Protein AF-A0A537USR4-F1 (afdb_monomer_lite)

Foldseek 3Di:
DDDDDDYDDDDDDDDDDDDDDDDDDDDDDDDDDDDDDDDDDDDDDDDDDDDDDDDDDDDDDDDDDDDDDDYDDDDDDDDDDDDDDDDDDDDDPPPPPPPVVVVCVVVVVVDDDDDDDDDPPPPPPPVQPPADDPPCRPDPPCRVPSNPDVVVLLDDPCCVQPVLLVDLQVLLLVLLVLLLLLQLLLQQPALQPVFFFFDQLQAVVQWDDCDPVHNGITGQHGGSDDPPPPPPRCSDDQAFSKKKWKAFLQLFTQFMAAQRCVNVVHPQRHRLSVVLVVQLVVQLPDDPGHQDDDDPPDGSSQGNQGMEMEMAEDDAPSSQVSCQRRLNAAYEYLEYQPVRSSVLSSQQNGPPDDPPGRGGYHYHYSVSSPLPLHVQLHVLLVVLLVQLVVCVVVVPQSSFRTAHNVRPDTHSDSHSSSVSSGPSVSVSSVVSNVCLVVPDDPFQQDDSPVDDNHHGSVRSSVSSVVLSVQCSVPNDHPDTRDD

Sequence (483 aa):
MADKPSGAERSDRKARTVASQTPLPSSEAETRGRKAPIPRAHRTSERAPSSQAGEPDRGAATESPRRAAQEPRETSRFALRRISRTRRHAMSDRDRINRRDFIVTTAGVAGTAGAFAEATLTAAQAQAPASPPPGFVDQEPFAKYWGKQLREVVDVDLVAAAPELANDAVKERHQIYCHLLMKLMVRFWNGNKRGPLGSYPRRVKQMEAVQPLQPTQRYRGDMIADPDRLRVNWDRYVGHNIACVAVDGNGEIIDFDFNHNDFFRSSAEHAESRMVRRLFSLTDIFDSWKTGDRIGDKSRAFSLQNVTLYTSLESCAQCSGVMSLGGVKQVVYLQNDFTAYMIGNIMFNLANPVSGLPGAPIPIPASVVGIQQFKALNDANLAFVKDIQDAKNRNDATRAFFVSPDKTFVDYDSAITSFLCIDAARDIFEEGGKQLDSMTLKFPTAKHPNERDVLSNQECLEEARSFFKYADLEGYRGSPHKL

pLDDT: mean 75.16, std 25.3, range [27.3, 98.88]

Radius of gyration: 32.43 Å; chains: 1; bounding box: 97×93×103 Å

Structure (mmCIF, N/CA/C/O backbone):
data_AF-A0A537USR4-F1
#
_entry.id   AF-A0A537USR4-F1
#
loop_
_atom_site.group_PDB
_atom_site.id
_atom_site.type_symbol
_atom_site.label_atom_id
_atom_site.label_alt_id
_atom_site.label_comp_id
_atom_site.label_asym_id
_atom_site.label_entity_id
_atom_site.label_seq_id
_atom_site.pdbx_PDB_ins_code
_atom_site.Cartn_x
_atom_site.Cartn_y
_atom_site.Cartn_z
_atom_site.occupancy
_atom_site.B_iso_or_equiv
_atom_site.auth_seq_id
_atom_site.auth_comp_id
_atom_site.auth_asym_id
_atom_site.auth_atom_id
_atom_site.pdbx_PDB_model_num
ATOM 1 N N . MET A 1 1 ? -33.458 28.099 -50.037 1.00 34.56 1 MET A N 1
ATOM 2 C CA . MET A 1 1 ? -33.932 29.269 -50.805 1.00 34.56 1 MET A CA 1
ATOM 3 C C . MET A 1 1 ? -34.334 30.305 -49.769 1.00 34.56 1 MET A C 1
ATOM 5 O O . MET A 1 1 ? -35.280 30.037 -49.050 1.00 34.56 1 MET A O 1
ATOM 9 N N . ALA A 1 2 ? -33.393 31.173 -49.386 1.00 36.84 2 ALA A N 1
ATOM 10 C CA . ALA A 1 2 ? -33.311 32.608 -49.749 1.00 36.84 2 ALA A CA 1
ATOM 11 C C . ALA A 1 2 ? -33.845 33.417 -48.538 1.00 36.84 2 ALA A C 1
ATOM 13 O O . ALA A 1 2 ? -34.866 33.029 -47.992 1.00 36.84 2 ALA A O 1
ATOM 14 N N . ASP A 1 3 ? -33.213 34.429 -47.943 1.00 39.09 3 ASP A N 1
ATOM 15 C CA . ASP A 1 3 ? -32.123 35.320 -48.341 1.00 39.09 3 ASP A CA 1
ATOM 16 C C . ASP A 1 3 ? -31.374 35.876 -47.105 1.00 39.09 3 ASP A C 1
ATOM 18 O O . ASP A 1 3 ? -31.908 35.956 -46.000 1.00 39.09 3 ASP A O 1
ATOM 22 N N . LYS A 1 4 ? -30.117 36.274 -47.329 1.00 48.75 4 LYS A N 1
ATOM 23 C CA . LYS A 1 4 ? -29.263 37.163 -46.503 1.00 48.75 4 LYS A CA 1
ATOM 24 C C . LYS A 1 4 ? -29.569 38.635 -46.881 1.00 48.75 4 LYS A C 1
ATOM 26 O O . LYS A 1 4 ? -30.052 38.809 -47.999 1.00 48.75 4 LYS A O 1
ATOM 31 N N . PRO A 1 5 ? -29.246 39.698 -46.087 1.00 59.94 5 PRO A N 1
ATOM 32 C CA . PRO A 1 5 ? -27.857 40.222 -46.045 1.00 59.94 5 PRO A CA 1
ATOM 33 C C . PRO A 1 5 ? -27.398 41.115 -44.857 1.00 59.94 5 PRO A C 1
ATOM 35 O O . PRO A 1 5 ? -28.195 41.608 -44.071 1.00 59.94 5 PRO A O 1
ATOM 38 N N . SER A 1 6 ? -26.069 41.374 -44.874 1.00 42.44 6 SER A N 1
ATOM 39 C CA . SER A 1 6 ? -25.298 42.572 -44.427 1.00 42.44 6 SER A CA 1
ATOM 40 C C . SER A 1 6 ? -25.369 43.012 -42.954 1.00 42.44 6 SER A C 1
ATOM 42 O O . SER A 1 6 ? -26.431 42.986 -42.363 1.00 42.44 6 SER A O 1
ATOM 44 N N . GLY A 1 7 ? -24.338 43.500 -42.259 1.00 33.56 7 GLY A N 1
ATOM 45 C CA . GLY A 1 7 ? -22.993 44.051 -42.513 1.00 33.56 7 GLY A CA 1
ATOM 46 C C . GLY A 1 7 ? -22.610 44.755 -41.182 1.00 33.56 7 GLY A C 1
ATOM 47 O O . GLY A 1 7 ? -23.507 45.198 -40.477 1.00 33.56 7 GLY A O 1
ATOM 48 N N . ALA A 1 8 ? -21.390 44.711 -40.645 1.00 35.31 8 ALA A N 1
ATOM 49 C CA . ALA A 1 8 ? -20.207 45.520 -40.967 1.00 35.31 8 ALA A CA 1
ATOM 50 C C . ALA A 1 8 ? -19.683 46.174 -39.652 1.00 35.31 8 ALA A C 1
ATOM 52 O O . ALA A 1 8 ? -20.474 46.425 -38.750 1.00 35.31 8 ALA A O 1
ATOM 53 N N . GLU A 1 9 ? -18.373 46.478 -39.613 1.00 37.22 9 GLU A N 1
ATOM 54 C CA . GLU A 1 9 ? -17.650 47.378 -38.672 1.00 37.22 9 GLU A CA 1
ATOM 55 C C . GLU A 1 9 ? -17.409 46.860 -37.228 1.00 37.22 9 GLU A C 1
ATOM 57 O O . GLU A 1 9 ? -18.288 46.281 -36.613 1.00 37.22 9 GLU A O 1
ATOM 62 N N . ARG A 1 10 ? -16.233 46.952 -36.577 1.00 39.06 10 ARG A N 1
ATOM 63 C CA . ARG A 1 10 ? -15.140 47.953 -36.495 1.00 39.06 10 ARG A CA 1
ATOM 64 C C . ARG A 1 10 ? -13.829 47.233 -36.100 1.00 39.06 10 ARG A C 1
ATOM 66 O O . ARG A 1 10 ? -13.846 46.384 -35.220 1.00 39.06 10 ARG A O 1
ATOM 73 N N . SER A 1 11 ? -12.731 47.393 -36.839 1.00 39.31 11 SER A N 1
ATOM 74 C CA . SER A 1 11 ? -11.653 48.398 -36.708 1.00 39.31 11 SER A CA 1
ATOM 75 C C . SER A 1 11 ? -10.619 48.157 -35.593 1.00 39.31 11 SER A C 1
ATOM 77 O O . SER A 1 11 ? -10.871 48.387 -34.411 1.00 39.31 11 SER A O 1
ATOM 79 N N . ASP A 1 12 ? -9.412 47.826 -36.048 1.00 42.47 12 ASP A N 1
ATOM 80 C CA . ASP A 1 12 ? -8.116 47.954 -35.386 1.00 42.47 12 ASP A CA 1
ATOM 81 C C . ASP A 1 12 ? -7.863 49.324 -34.728 1.00 42.47 12 ASP A C 1
ATOM 83 O O . ASP A 1 12 ? -8.179 50.361 -35.315 1.00 42.47 12 ASP A O 1
ATOM 87 N N . ARG A 1 13 ? -7.100 49.346 -33.620 1.00 40.44 13 ARG A N 1
ATOM 88 C CA . ARG A 1 13 ? -5.965 50.286 -33.475 1.00 40.44 13 ARG A CA 1
ATOM 89 C C . ARG A 1 13 ? -4.969 49.916 -32.363 1.00 40.44 13 ARG A C 1
ATOM 91 O O . ARG A 1 13 ? -5.216 50.066 -31.176 1.00 40.44 13 ARG A O 1
ATOM 98 N N . LYS A 1 14 ? -3.805 49.475 -32.844 1.00 36.56 14 LYS A N 1
ATOM 99 C CA . LYS A 1 14 ? -2.411 49.724 -32.426 1.00 36.56 14 LYS A CA 1
ATOM 100 C C . LYS A 1 14 ? -2.114 50.579 -31.170 1.00 36.56 14 LYS A C 1
ATOM 102 O O . LYS A 1 14 ? -2.423 51.762 -31.131 1.00 36.56 14 LYS A O 1
ATOM 107 N N . ALA A 1 15 ? -1.265 49.971 -30.329 1.00 37.59 15 ALA A N 1
ATOM 108 C CA . ALA A 1 15 ? 0.072 50.402 -29.872 1.00 37.59 15 ALA A CA 1
ATOM 109 C C . ALA A 1 15 ? 0.258 51.702 -29.059 1.00 37.59 15 ALA A C 1
ATOM 111 O O . ALA A 1 15 ? 0.121 52.793 -29.600 1.00 37.59 15 ALA A O 1
ATOM 112 N N . ARG A 1 16 ? 0.861 51.581 -27.862 1.00 37.12 16 ARG A N 1
ATOM 113 C CA . ARG A 1 16 ? 2.283 51.934 -27.627 1.00 37.12 16 ARG A CA 1
ATOM 114 C C . ARG A 1 16 ? 2.757 51.647 -26.192 1.00 37.12 16 ARG A C 1
ATOM 116 O O . ARG A 1 16 ? 2.084 51.941 -25.216 1.00 37.12 16 ARG A O 1
ATOM 123 N N . THR A 1 17 ? 3.969 51.109 -26.153 1.00 37.94 17 THR A N 1
ATOM 124 C CA . THR A 1 17 ? 4.995 51.042 -25.102 1.00 37.94 17 THR A CA 1
ATOM 125 C C . THR A 1 17 ? 5.192 52.360 -24.344 1.00 37.94 17 THR A C 1
ATOM 127 O O . THR A 1 17 ? 5.176 53.384 -25.013 1.00 37.94 17 THR A O 1
ATOM 130 N N . VAL A 1 18 ? 5.498 52.321 -23.034 1.00 34.81 18 VAL A N 1
ATOM 131 C CA . VAL A 1 18 ? 6.662 52.963 -22.359 1.00 34.81 18 VAL A CA 1
ATOM 132 C C . VAL A 1 18 ? 6.800 52.377 -20.937 1.00 34.81 18 VAL A C 1
ATOM 134 O O . VAL A 1 18 ? 5.815 52.133 -20.251 1.00 34.81 18 VAL A O 1
ATOM 137 N N . ALA A 1 19 ? 8.047 52.123 -20.540 1.00 36.84 19 ALA A N 1
ATOM 138 C CA . ALA A 1 19 ? 8.503 51.637 -19.242 1.00 36.84 19 ALA A CA 1
ATOM 139 C C . ALA A 1 19 ? 8.553 52.726 -18.158 1.00 36.84 19 ALA A C 1
ATOM 141 O O . ALA A 1 19 ? 8.878 53.860 -18.491 1.00 36.84 19 ALA A O 1
ATOM 142 N N . SER A 1 20 ? 8.427 52.354 -16.878 1.00 32.53 20 SER A N 1
ATOM 143 C CA . SER A 1 20 ? 9.334 52.830 -15.815 1.00 32.53 20 SER A CA 1
ATOM 144 C C . SER A 1 20 ? 9.022 52.249 -14.423 1.00 32.53 20 SER A C 1
ATOM 146 O O . SER A 1 20 ? 7.889 52.228 -13.965 1.00 32.53 20 SER A O 1
ATOM 148 N N . GLN A 1 21 ? 10.113 51.851 -13.763 1.00 34.84 21 GLN A N 1
ATOM 149 C CA . GLN A 1 21 ? 10.475 52.151 -12.370 1.00 34.84 21 GLN A CA 1
ATOM 150 C C . GLN A 1 21 ? 9.733 51.475 -11.204 1.00 34.84 21 GLN A C 1
ATOM 152 O O . GLN A 1 21 ? 8.662 51.859 -10.751 1.00 34.84 21 GLN A O 1
ATOM 157 N N . THR A 1 22 ? 10.476 50.526 -10.638 1.00 41.50 22 THR A N 1
ATOM 158 C CA . THR A 1 22 ? 10.519 50.083 -9.244 1.00 41.50 22 THR A CA 1
ATOM 159 C C . THR A 1 22 ? 10.589 51.244 -8.241 1.00 41.50 22 THR A C 1
ATOM 161 O O . THR A 1 22 ? 11.383 52.165 -8.445 1.00 41.50 22 THR A O 1
ATOM 164 N N . PRO A 1 23 ? 9.924 51.114 -7.081 1.00 44.84 23 PRO A N 1
ATOM 165 C CA . PRO A 1 23 ? 10.400 51.718 -5.843 1.00 44.84 23 PRO A CA 1
ATOM 166 C C . PRO A 1 23 ? 10.798 50.659 -4.801 1.00 44.84 23 PRO A C 1
ATOM 168 O O . PRO A 1 23 ? 10.094 49.680 -4.559 1.00 44.84 23 PRO A O 1
ATOM 171 N N . LEU A 1 24 ? 11.951 50.904 -4.178 1.00 39.19 24 LEU A N 1
ATOM 172 C CA . LEU A 1 24 ? 12.408 50.310 -2.920 1.00 39.19 24 LEU A CA 1
ATOM 173 C C . LEU A 1 24 ? 11.467 50.705 -1.764 1.00 39.19 24 LEU A C 1
ATOM 175 O O . LEU A 1 24 ? 10.999 51.844 -1.752 1.00 39.19 24 LEU A O 1
ATOM 179 N N . PRO A 1 25 ? 11.249 49.845 -0.755 1.00 51.44 25 PRO A N 1
ATOM 180 C CA . PRO A 1 25 ? 10.623 50.263 0.490 1.00 51.44 25 PRO A CA 1
ATOM 181 C C . PRO A 1 25 ? 11.638 50.880 1.463 1.00 51.44 25 PRO A C 1
ATOM 183 O O . PRO A 1 25 ? 12.746 50.381 1.669 1.00 51.44 25 PRO A O 1
ATOM 186 N N . SER A 1 26 ? 11.197 51.985 2.053 1.00 40.00 26 SER A N 1
ATOM 187 C CA . SER A 1 26 ? 11.823 52.790 3.094 1.00 40.00 26 SER A CA 1
ATOM 188 C C . SER A 1 26 ? 11.873 52.089 4.453 1.00 40.00 26 SER A C 1
ATOM 190 O O . SER A 1 26 ? 10.951 51.383 4.854 1.00 40.00 26 SER A O 1
ATOM 192 N N . SER A 1 27 ? 12.957 52.361 5.171 1.00 36.72 27 SER A N 1
ATOM 193 C CA . SER A 1 27 ? 13.217 52.040 6.571 1.00 36.72 27 SER A CA 1
ATOM 194 C C . SER A 1 27 ? 12.572 53.049 7.527 1.00 36.72 27 SER A C 1
ATOM 196 O O . SER A 1 27 ? 12.827 54.236 7.371 1.00 36.72 27 SER A O 1
ATOM 198 N N . GLU A 1 28 ? 11.861 52.570 8.549 1.00 38.47 28 GLU A N 1
ATOM 199 C CA . GLU A 1 28 ? 11.646 53.200 9.871 1.00 38.47 28 GLU A CA 1
ATOM 200 C C . GLU A 1 28 ? 11.056 52.097 10.781 1.00 38.47 28 GLU A C 1
ATOM 202 O O . GLU A 1 28 ? 10.061 51.470 10.441 1.00 38.47 28 GLU A O 1
ATOM 207 N N . ALA A 1 29 ? 11.826 51.537 11.717 1.00 35.31 29 ALA A N 1
ATOM 208 C CA . ALA A 1 29 ? 12.016 51.993 13.097 1.00 35.31 29 ALA A CA 1
ATOM 209 C C . ALA A 1 29 ? 10.766 51.809 13.983 1.00 35.31 29 ALA A C 1
ATOM 211 O O . ALA A 1 29 ? 9.994 52.737 14.180 1.00 35.31 29 ALA A O 1
ATOM 212 N N . GLU A 1 30 ? 10.645 50.637 14.619 1.00 36.97 30 GLU A N 1
ATOM 213 C CA . GLU A 1 30 ? 9.910 50.519 15.881 1.00 36.97 30 GLU A CA 1
ATOM 214 C C . GLU A 1 30 ? 10.696 49.687 16.904 1.00 36.97 30 GLU A C 1
ATOM 216 O O . GLU A 1 30 ? 11.050 48.522 16.721 1.00 36.97 30 GLU A O 1
ATOM 221 N N . THR A 1 31 ? 11.018 50.368 17.993 1.00 38.19 31 THR A N 1
ATOM 222 C CA . THR A 1 31 ? 11.635 49.906 19.227 1.00 38.19 31 THR A CA 1
ATOM 223 C C . THR A 1 31 ? 10.601 49.189 20.091 1.00 38.19 31 THR A C 1
ATOM 225 O O . THR A 1 31 ? 9.564 49.770 20.390 1.00 38.19 31 THR A O 1
ATOM 228 N N . ARG A 1 32 ? 10.908 47.981 20.597 1.00 36.44 32 ARG A N 1
ATOM 229 C CA . ARG A 1 32 ? 10.391 47.473 21.890 1.00 36.44 32 ARG A CA 1
ATOM 230 C C . ARG A 1 32 ? 11.067 46.164 22.330 1.00 36.44 32 ARG A C 1
ATOM 232 O O . ARG A 1 32 ? 10.990 45.146 21.661 1.00 36.44 32 ARG A O 1
ATOM 239 N N . GLY A 1 33 ? 11.667 46.206 23.524 1.00 34.12 33 GLY A N 1
ATOM 240 C CA . GLY A 1 33 ? 11.629 45.103 24.494 1.00 34.12 33 GLY A CA 1
ATOM 241 C C . GLY A 1 33 ? 12.600 43.930 24.324 1.00 34.12 33 GLY A C 1
ATOM 242 O O . GLY A 1 33 ? 12.170 42.806 24.090 1.00 34.12 33 GLY A O 1
ATOM 243 N N . ARG A 1 34 ? 13.896 44.136 24.592 1.00 32.97 34 ARG A N 1
ATOM 244 C CA . ARG A 1 34 ? 14.803 43.028 24.949 1.00 32.97 34 ARG A CA 1
ATOM 245 C C . ARG A 1 34 ? 14.450 42.510 26.353 1.00 32.97 34 ARG A C 1
ATOM 247 O O . ARG A 1 34 ? 14.775 43.162 27.341 1.00 32.97 34 ARG A O 1
ATOM 254 N N . LYS A 1 35 ? 13.813 41.338 26.447 1.00 40.03 35 LYS A N 1
ATOM 255 C CA . LYS A 1 35 ? 13.834 40.498 27.658 1.00 40.03 35 LYS A CA 1
ATOM 256 C C . LYS A 1 35 ? 15.060 39.585 27.600 1.00 40.03 35 LYS A C 1
ATOM 258 O O . LYS A 1 35 ? 15.327 38.961 26.578 1.00 40.03 35 LYS A O 1
ATOM 263 N N . ALA A 1 36 ? 15.813 39.572 28.695 1.00 40.88 36 ALA A N 1
ATOM 264 C CA . ALA A 1 36 ? 17.032 38.797 28.876 1.00 40.88 36 ALA A CA 1
ATOM 265 C C . ALA A 1 36 ? 16.776 37.273 28.818 1.00 40.88 36 ALA A C 1
ATOM 267 O O . ALA A 1 36 ? 15.700 36.821 29.217 1.00 40.88 36 ALA A O 1
ATOM 268 N N . PRO A 1 37 ? 17.757 36.476 28.357 1.00 44.59 37 PRO A N 1
ATOM 269 C CA . PRO A 1 37 ? 17.665 35.023 28.358 1.00 44.59 37 PRO A CA 1
ATOM 270 C C . PRO A 1 37 ? 17.809 34.453 29.777 1.00 44.59 37 PRO A C 1
ATOM 272 O O . PRO A 1 37 ? 18.725 34.795 30.523 1.00 44.59 37 PRO A O 1
ATOM 275 N N . ILE A 1 38 ? 16.887 33.555 30.121 1.00 41.62 38 ILE A N 1
ATOM 276 C CA . ILE A 1 38 ? 16.899 32.732 31.333 1.00 41.62 38 ILE A CA 1
ATOM 277 C C . ILE A 1 38 ? 18.069 31.730 31.229 1.00 41.62 38 ILE A C 1
ATOM 279 O O . ILE A 1 38 ? 18.176 31.053 30.201 1.00 41.62 38 ILE A O 1
ATOM 283 N N . PRO A 1 39 ? 18.939 31.587 32.246 1.00 40.69 39 PRO A N 1
ATOM 284 C CA . PRO A 1 39 ? 20.031 30.620 32.203 1.00 40.69 39 PRO A CA 1
ATOM 285 C C . PRO A 1 39 ? 19.497 29.188 32.327 1.00 40.69 39 PRO A C 1
ATOM 287 O O . PRO A 1 39 ? 18.779 28.856 33.271 1.00 40.69 39 PRO A O 1
ATOM 290 N N . ARG A 1 40 ? 19.892 28.316 31.391 1.00 36.16 40 ARG A N 1
ATOM 291 C CA . ARG A 1 40 ? 19.752 26.859 31.521 1.00 36.16 40 ARG A CA 1
ATOM 292 C C . ARG A 1 40 ? 20.655 26.377 32.657 1.00 36.16 40 ARG A C 1
ATOM 294 O O . ARG A 1 40 ? 21.877 26.420 32.541 1.00 36.16 40 ARG A O 1
ATOM 301 N N . ALA A 1 41 ? 20.045 25.899 33.736 1.00 35.06 41 ALA A N 1
ATOM 302 C CA . ALA A 1 41 ? 20.740 25.185 34.794 1.00 35.06 41 ALA A CA 1
ATOM 303 C C . ALA A 1 41 ? 21.228 23.824 34.268 1.00 35.06 41 ALA A C 1
ATOM 305 O O . ALA A 1 41 ? 20.433 22.961 33.892 1.00 35.06 41 ALA A O 1
ATOM 306 N N . HIS A 1 42 ? 22.549 23.645 34.249 1.00 34.19 42 HIS A N 1
ATOM 307 C CA . HIS A 1 42 ? 23.192 22.342 34.146 1.00 34.19 42 HIS A CA 1
ATOM 308 C C . HIS A 1 42 ? 22.826 21.516 35.382 1.00 34.19 42 HIS A C 1
ATOM 310 O O . HIS A 1 42 ? 23.214 21.852 36.498 1.00 34.19 42 HIS A O 1
ATOM 316 N N . ARG A 1 43 ? 22.079 20.428 35.185 1.00 34.72 43 ARG A N 1
ATOM 317 C CA . ARG A 1 43 ? 21.829 19.431 36.226 1.00 34.72 43 ARG A CA 1
ATOM 318 C C . ARG A 1 43 ? 22.932 18.377 36.141 1.00 34.72 43 ARG A C 1
ATOM 320 O O . ARG A 1 43 ? 22.852 17.442 35.353 1.00 34.72 43 ARG A O 1
ATOM 327 N N . THR A 1 44 ? 23.989 18.575 36.917 1.00 33.16 44 THR A N 1
ATOM 328 C CA . THR A 1 44 ? 24.994 17.555 37.224 1.00 33.16 44 THR A CA 1
ATOM 329 C C . THR A 1 44 ? 24.375 16.554 38.196 1.00 33.16 44 THR A C 1
ATOM 331 O O . THR A 1 44 ? 24.034 16.915 39.320 1.00 33.16 44 THR A O 1
ATOM 334 N N . SER A 1 45 ? 24.179 15.306 37.769 1.00 34.91 45 SER A N 1
ATOM 335 C CA . SER A 1 45 ? 23.837 14.217 38.685 1.00 34.91 45 SER A CA 1
ATOM 336 C C . SER A 1 45 ? 25.110 13.755 39.390 1.00 34.91 45 SER A C 1
ATOM 338 O O . SER A 1 45 ? 25.932 13.045 38.805 1.00 34.91 45 SER A O 1
ATOM 340 N N . GLU A 1 46 ? 25.279 14.183 40.637 1.00 32.47 46 GLU A N 1
ATOM 341 C CA . GLU A 1 46 ? 26.252 13.610 41.559 1.00 32.47 46 GLU A CA 1
ATOM 342 C C . GLU A 1 46 ? 25.878 12.154 41.853 1.00 32.47 46 GLU A C 1
ATOM 344 O O . GLU A 1 46 ? 24.761 11.830 42.258 1.00 32.47 46 GLU A O 1
ATOM 349 N N . ARG A 1 47 ? 26.836 11.265 41.601 1.00 35.16 47 ARG A N 1
ATOM 350 C CA . ARG A 1 47 ? 26.769 9.842 41.910 1.00 35.16 47 ARG A CA 1
ATOM 351 C C . ARG A 1 47 ? 27.399 9.664 43.290 1.00 35.16 47 ARG A C 1
ATOM 353 O O . ARG A 1 47 ? 28.612 9.799 43.424 1.00 35.16 47 ARG A O 1
ATOM 360 N N . ALA A 1 48 ? 26.584 9.401 44.308 1.00 33.62 48 ALA A N 1
ATOM 361 C CA . ALA A 1 48 ? 27.077 9.028 45.630 1.00 33.62 48 ALA A CA 1
ATOM 362 C C . ALA A 1 48 ? 27.580 7.564 45.627 1.00 33.62 48 ALA A C 1
ATOM 364 O O . ALA A 1 48 ? 26.979 6.720 44.953 1.00 33.62 48 ALA A O 1
ATOM 365 N N . PRO A 1 49 ? 28.668 7.248 46.353 1.00 36.78 49 PRO A N 1
ATOM 366 C CA . PRO A 1 49 ? 29.253 5.913 46.408 1.00 36.78 49 PRO A CA 1
ATOM 367 C C . PRO A 1 49 ? 28.545 5.050 47.462 1.00 36.78 49 PRO A C 1
ATOM 369 O O . PRO A 1 49 ? 28.413 5.466 48.612 1.00 36.78 49 PRO A O 1
ATOM 372 N N . SER A 1 50 ? 28.122 3.834 47.100 1.00 35.78 50 SER A N 1
ATOM 373 C CA . SER A 1 50 ? 27.710 2.829 48.087 1.00 35.78 50 SER A CA 1
ATOM 374 C C . SER A 1 50 ? 28.878 1.905 48.420 1.00 35.78 50 SER A C 1
ATOM 376 O O . SER A 1 50 ? 29.510 1.318 47.543 1.00 35.78 50 SER A O 1
ATOM 378 N N . SER A 1 51 ? 29.127 1.815 49.716 1.00 36.38 51 SER A N 1
ATOM 379 C CA . SER A 1 51 ? 30.151 1.064 50.424 1.00 36.38 51 SER A CA 1
ATOM 380 C C . SER A 1 51 ? 30.106 -0.454 50.227 1.00 36.38 51 SER A C 1
ATOM 382 O O . SER A 1 51 ? 29.048 -1.059 50.071 1.00 36.38 51 SER A O 1
ATOM 384 N N . GLN A 1 52 ? 31.303 -1.032 50.326 1.00 35.25 52 GLN A N 1
ATOM 385 C CA . GLN A 1 52 ? 31.642 -2.445 50.497 1.00 35.25 52 GLN A CA 1
ATOM 386 C C . GLN A 1 52 ? 30.884 -3.134 51.645 1.00 35.25 52 GLN A C 1
ATOM 388 O O . GLN A 1 52 ? 30.691 -2.522 52.693 1.00 35.25 52 GLN A O 1
ATOM 393 N N . ALA A 1 53 ? 30.619 -4.437 51.491 1.00 33.19 53 ALA A N 1
ATOM 394 C CA . ALA A 1 53 ? 30.911 -5.460 52.504 1.00 33.19 53 ALA A CA 1
ATOM 395 C C . ALA A 1 53 ? 30.740 -6.883 51.928 1.00 33.19 53 ALA A C 1
ATOM 397 O O . ALA A 1 53 ? 29.665 -7.224 51.443 1.00 33.19 53 ALA A O 1
ATOM 398 N N . GLY A 1 54 ? 31.778 -7.719 52.074 1.00 31.20 54 GLY A N 1
ATOM 399 C CA . GLY A 1 54 ? 31.613 -9.155 52.335 1.00 31.20 54 GLY A CA 1
ATOM 400 C C . GLY A 1 54 ? 31.990 -10.152 51.234 1.00 31.20 54 GLY A C 1
ATOM 401 O O . GLY A 1 54 ? 31.108 -10.791 50.673 1.00 31.20 54 GLY A O 1
ATOM 402 N N . GLU A 1 55 ? 33.288 -10.385 51.026 1.00 37.16 55 GLU A N 1
ATOM 403 C CA . GLU A 1 55 ? 33.792 -11.726 50.668 1.00 37.16 55 GLU A CA 1
ATOM 404 C C . GLU A 1 55 ? 34.047 -12.548 51.945 1.00 37.16 55 GLU A C 1
ATOM 406 O O . GLU A 1 55 ? 34.327 -11.975 53.005 1.00 37.16 55 GLU A O 1
ATOM 411 N N . PRO A 1 56 ? 34.049 -13.888 51.832 1.00 53.34 56 PRO A N 1
ATOM 412 C CA . PRO A 1 56 ? 35.156 -14.638 52.410 1.00 53.34 56 PRO A CA 1
ATOM 413 C C . PRO A 1 56 ? 35.791 -15.609 51.402 1.00 53.34 56 PRO A C 1
ATOM 415 O O . PRO A 1 56 ? 35.184 -16.576 50.948 1.00 53.34 56 PRO A O 1
ATOM 418 N N . ASP A 1 57 ? 37.039 -15.295 51.077 1.00 35.97 57 ASP A N 1
ATOM 419 C CA . ASP A 1 57 ? 38.245 -16.127 51.137 1.00 35.97 57 ASP A CA 1
ATOM 420 C C . ASP A 1 57 ? 38.105 -17.667 51.171 1.00 35.97 57 ASP A C 1
ATOM 422 O O . ASP A 1 57 ? 37.532 -18.238 52.105 1.00 35.97 57 ASP A O 1
ATOM 426 N N . ARG A 1 58 ? 38.762 -18.336 50.205 1.00 36.88 58 ARG A N 1
ATOM 427 C CA . ARG A 1 58 ? 39.581 -19.551 50.410 1.00 36.88 58 ARG A CA 1
ATOM 428 C C . ARG A 1 58 ? 40.290 -19.996 49.120 1.00 36.88 58 ARG A C 1
ATOM 430 O O . ARG A 1 58 ? 39.647 -20.477 48.193 1.00 36.88 58 ARG A O 1
ATOM 437 N N . GLY A 1 59 ? 41.626 -20.019 49.168 1.00 31.70 59 GLY A N 1
ATOM 438 C CA . GLY A 1 59 ? 42.403 -21.170 48.679 1.00 31.70 59 GLY A CA 1
ATOM 439 C C . GLY A 1 59 ? 43.474 -20.913 47.612 1.00 31.70 59 GLY A C 1
ATOM 440 O O . GLY A 1 59 ? 43.174 -20.874 46.427 1.00 31.70 59 GLY A O 1
ATOM 441 N N . ALA A 1 60 ? 44.729 -20.846 48.073 1.00 34.91 60 ALA A N 1
ATOM 442 C CA . ALA A 1 60 ? 46.009 -20.931 47.345 1.00 34.91 60 ALA A CA 1
ATOM 443 C C . ALA A 1 60 ? 46.113 -22.174 46.417 1.00 34.91 60 ALA A C 1
ATOM 445 O O . ALA A 1 60 ? 45.312 -23.092 46.544 1.00 34.91 60 ALA A O 1
ATOM 446 N N . ALA A 1 61 ? 47.057 -22.369 45.491 1.00 34.50 61 ALA A N 1
ATOM 447 C CA . ALA A 1 61 ? 48.421 -21.896 45.214 1.00 34.50 61 ALA A CA 1
ATOM 448 C C . ALA A 1 61 ? 48.684 -22.169 43.693 1.00 34.50 61 ALA A C 1
ATOM 450 O O . ALA A 1 61 ? 47.812 -22.732 43.040 1.00 34.50 61 ALA A O 1
ATOM 451 N N . THR A 1 62 ? 49.765 -21.839 42.980 1.00 35.38 62 THR A N 1
ATOM 452 C CA . THR A 1 62 ? 51.205 -21.721 43.261 1.00 35.38 62 THR A CA 1
ATOM 453 C C . THR A 1 62 ? 51.869 -21.021 42.056 1.00 35.38 62 THR A C 1
ATOM 455 O O . THR A 1 62 ? 51.414 -21.139 40.919 1.00 35.38 62 THR A O 1
ATOM 458 N N . GLU A 1 63 ? 52.981 -20.340 42.327 1.00 32.56 63 GLU A N 1
ATOM 459 C CA . GLU A 1 63 ? 53.951 -19.714 41.411 1.00 32.56 63 GLU A CA 1
ATOM 460 C C . GLU A 1 63 ? 54.587 -20.750 40.442 1.00 32.56 63 GLU A C 1
ATOM 462 O O . GLU A 1 63 ? 54.603 -21.939 40.740 1.00 32.56 63 GLU A O 1
ATOM 467 N N . SER A 1 64 ? 55.152 -20.438 39.267 1.00 35.66 64 SER A N 1
ATOM 468 C CA . SER A 1 64 ? 56.346 -19.606 39.010 1.00 35.66 64 SER A CA 1
ATOM 469 C C . SER A 1 64 ? 56.718 -19.663 37.489 1.00 35.66 64 SER A C 1
ATOM 471 O O . SER A 1 64 ? 56.098 -20.423 36.745 1.00 35.66 64 SER A O 1
ATOM 473 N N . PRO A 1 65 ? 57.712 -18.893 36.981 1.00 53.88 65 PRO A N 1
ATOM 474 C CA . PRO A 1 65 ? 57.643 -18.206 35.682 1.00 53.88 65 PRO A CA 1
ATOM 475 C C . PRO A 1 65 ? 58.731 -18.616 34.665 1.00 53.88 65 PRO A C 1
ATOM 477 O O . PRO A 1 65 ? 59.703 -19.277 35.028 1.00 53.88 65 PRO A O 1
ATOM 480 N N . ARG A 1 66 ? 58.675 -18.091 33.421 1.00 33.59 66 ARG A N 1
ATOM 481 C CA . ARG A 1 66 ? 59.895 -17.701 32.669 1.00 33.59 66 ARG A CA 1
ATOM 482 C C . ARG A 1 66 ? 59.668 -16.778 31.453 1.00 33.59 66 ARG A C 1
ATOM 484 O O . ARG A 1 66 ? 59.015 -17.125 30.481 1.00 33.59 66 ARG A O 1
ATOM 491 N N . ARG A 1 67 ? 60.294 -15.604 31.586 1.00 31.41 67 ARG A N 1
ATOM 492 C CA . ARG A 1 67 ? 60.865 -14.623 30.636 1.00 31.41 67 ARG A CA 1
ATOM 493 C C . ARG A 1 67 ? 60.868 -14.902 29.116 1.00 31.41 67 ARG A C 1
ATOM 495 O O . ARG A 1 67 ? 61.489 -15.850 28.656 1.00 31.41 67 ARG A O 1
ATOM 502 N N . ALA A 1 68 ? 60.318 -13.917 28.396 1.00 35.03 68 ALA A N 1
ATOM 503 C CA . ALA A 1 68 ? 60.955 -12.983 27.444 1.00 35.03 68 ALA A CA 1
ATOM 504 C C . ALA A 1 68 ? 61.967 -13.476 26.387 1.00 35.03 68 ALA A C 1
ATOM 506 O O . ALA A 1 68 ? 63.056 -13.923 26.733 1.00 35.03 68 ALA A O 1
ATOM 507 N N . ALA A 1 69 ? 61.686 -13.142 25.119 1.00 31.98 69 ALA A N 1
ATOM 508 C CA . ALA A 1 69 ? 62.657 -12.557 24.183 1.00 31.98 69 ALA A CA 1
ATOM 509 C C . ALA A 1 69 ? 61.935 -11.824 23.029 1.00 31.98 69 ALA A C 1
ATOM 511 O O . ALA A 1 69 ? 60.970 -12.333 22.464 1.00 31.98 69 ALA A O 1
ATOM 512 N N . GLN A 1 70 ? 62.407 -10.613 22.733 1.00 32.66 70 GLN A N 1
ATOM 513 C CA . GLN A 1 70 ? 61.970 -9.709 21.668 1.00 32.66 70 GLN A CA 1
ATOM 514 C C . GLN A 1 70 ? 62.638 -10.034 20.318 1.00 32.66 70 GLN A C 1
ATOM 516 O O . GLN A 1 70 ? 63.841 -10.269 20.296 1.00 32.66 70 GLN A O 1
ATOM 521 N N . GLU A 1 71 ? 61.840 -9.885 19.245 1.00 31.50 71 GLU A N 1
ATOM 522 C CA . GLU A 1 71 ? 62.151 -9.264 17.931 1.00 31.50 71 GLU A CA 1
ATOM 523 C C . GLU A 1 71 ? 63.247 -9.851 17.001 1.00 31.50 71 GLU A C 1
ATOM 525 O O . GLU A 1 71 ? 64.080 -10.635 17.443 1.00 31.50 71 GLU A O 1
ATOM 530 N N . PRO A 1 72 ? 63.362 -9.418 15.716 1.00 48.03 72 PRO A N 1
ATOM 531 C CA . PRO A 1 72 ? 62.403 -8.761 14.800 1.00 48.03 72 PRO A CA 1
ATOM 532 C C . PRO A 1 72 ? 62.401 -9.383 13.370 1.00 48.03 72 PRO A C 1
ATOM 534 O O . PRO A 1 72 ? 63.244 -10.213 13.048 1.00 48.03 72 PRO A O 1
ATOM 537 N N . ARG A 1 73 ? 61.521 -8.871 12.487 1.00 29.81 73 ARG A N 1
ATOM 538 C CA . ARG A 1 73 ? 61.779 -8.456 11.077 1.00 29.81 73 ARG A CA 1
ATOM 539 C C . ARG A 1 73 ? 60.809 -8.947 9.989 1.00 29.81 73 ARG A C 1
ATOM 541 O O . ARG A 1 73 ? 60.417 -10.101 9.913 1.00 29.81 73 ARG A O 1
ATOM 548 N N . GLU A 1 74 ? 60.600 -7.985 9.087 1.00 29.52 74 GLU A N 1
ATOM 549 C CA . GLU A 1 74 ? 60.473 -8.091 7.627 1.00 29.52 74 GLU A CA 1
ATOM 550 C C . GLU A 1 74 ? 59.095 -8.316 6.978 1.00 29.52 74 GLU A C 1
ATOM 552 O O . GLU A 1 74 ? 58.561 -9.407 6.817 1.00 29.52 74 GLU A O 1
ATOM 557 N N . THR A 1 75 ? 58.582 -7.179 6.500 1.00 32.84 75 THR A N 1
ATOM 558 C CA . THR A 1 75 ? 57.970 -6.955 5.185 1.00 32.84 75 THR A CA 1
ATOM 559 C C . THR A 1 75 ? 58.154 -8.070 4.150 1.00 32.84 75 THR A C 1
ATOM 561 O O . THR A 1 75 ? 59.273 -8.314 3.712 1.00 32.84 75 THR A O 1
ATOM 564 N N . SER A 1 76 ? 57.052 -8.570 3.584 1.00 30.81 76 SER A N 1
ATOM 565 C CA . SER A 1 76 ? 56.958 -8.756 2.130 1.00 30.81 76 SER A CA 1
ATOM 566 C C . SER A 1 76 ? 55.509 -8.913 1.667 1.00 30.81 76 SER A C 1
ATOM 568 O O . SER A 1 76 ? 54.765 -9.785 2.114 1.00 30.81 76 SER A O 1
ATOM 570 N N . ARG A 1 77 ? 55.115 -8.040 0.738 1.00 33.62 77 ARG A N 1
ATOM 571 C CA . ARG A 1 77 ? 53.966 -8.225 -0.149 1.00 33.62 77 ARG A CA 1
ATOM 572 C C . ARG A 1 77 ? 54.300 -9.379 -1.093 1.00 33.62 77 ARG A C 1
ATOM 574 O O . ARG A 1 77 ? 55.319 -9.283 -1.755 1.00 33.62 77 ARG A O 1
ATOM 581 N N . PHE A 1 78 ? 53.441 -10.389 -1.206 1.00 28.89 78 PHE A N 1
ATOM 582 C CA . PHE A 1 78 ? 52.956 -10.991 -2.461 1.00 28.89 78 PHE A CA 1
ATOM 583 C C . PHE A 1 78 ? 52.234 -12.317 -2.168 1.00 28.89 78 PHE A C 1
ATOM 585 O O . PHE A 1 78 ? 52.668 -13.107 -1.343 1.00 28.89 78 PHE A O 1
ATOM 592 N N . ALA A 1 79 ? 51.172 -12.553 -2.942 1.00 28.11 79 ALA A N 1
ATOM 593 C CA . ALA A 1 79 ? 50.451 -13.813 -3.130 1.00 28.11 79 ALA A CA 1
ATOM 594 C C . ALA A 1 79 ? 49.512 -14.285 -2.004 1.00 28.11 79 ALA A C 1
ATOM 596 O O . ALA A 1 79 ? 49.935 -14.851 -1.010 1.00 28.11 79 ALA A O 1
ATOM 597 N N . LEU A 1 80 ? 48.203 -14.193 -2.270 1.00 28.25 80 LEU A N 1
ATOM 598 C CA . LEU A 1 80 ? 47.287 -15.335 -2.148 1.00 28.25 80 LEU A CA 1
ATOM 599 C C . LEU A 1 80 ? 46.055 -15.099 -3.036 1.00 28.25 80 LEU A C 1
ATOM 601 O O . LEU A 1 80 ? 45.002 -14.612 -2.634 1.00 28.25 80 LEU A O 1
ATOM 605 N N . ARG A 1 81 ? 46.228 -15.459 -4.310 1.00 30.11 81 ARG A N 1
ATOM 606 C CA . ARG A 1 81 ? 45.139 -15.916 -5.174 1.00 30.11 81 ARG A CA 1
ATOM 607 C C . ARG A 1 81 ? 44.702 -17.286 -4.638 1.00 30.11 81 ARG A C 1
ATOM 609 O O . ARG A 1 81 ? 45.564 -18.120 -4.380 1.00 30.11 81 ARG A O 1
ATOM 616 N N . ARG A 1 82 ? 43.386 -17.540 -4.671 1.00 28.97 82 ARG A N 1
ATOM 617 C CA . ARG A 1 82 ? 42.755 -18.867 -4.846 1.00 28.97 82 ARG A CA 1
ATOM 618 C C . ARG A 1 82 ? 42.441 -19.680 -3.578 1.00 28.97 82 ARG A C 1
ATOM 620 O O . ARG A 1 82 ? 43.120 -20.657 -3.316 1.00 28.97 82 ARG A O 1
ATOM 627 N N . ILE A 1 83 ? 41.288 -19.416 -2.946 1.00 30.19 83 ILE A N 1
ATOM 628 C CA . ILE A 1 83 ? 40.413 -20.471 -2.386 1.00 30.19 83 ILE A CA 1
ATOM 629 C C . ILE A 1 83 ? 38.943 -20.049 -2.573 1.00 30.19 83 ILE A C 1
ATOM 631 O O . ILE A 1 83 ? 38.420 -19.204 -1.854 1.00 30.19 83 ILE A O 1
ATOM 635 N N . SER A 1 84 ? 38.260 -20.628 -3.563 1.00 30.52 84 SER A N 1
ATOM 636 C CA . SER A 1 84 ? 36.793 -20.586 -3.686 1.00 30.52 84 SER A CA 1
ATOM 637 C C . SER A 1 84 ? 36.320 -21.826 -4.443 1.00 30.52 84 SER A C 1
ATOM 639 O O . SER A 1 84 ? 36.087 -21.785 -5.647 1.00 30.52 84 SER A O 1
ATOM 641 N N . ARG A 1 85 ? 36.234 -22.963 -3.751 1.00 31.97 85 ARG A N 1
ATOM 642 C CA . ARG A 1 85 ? 35.497 -24.150 -4.209 1.00 31.97 85 ARG A CA 1
ATOM 643 C C . ARG A 1 85 ? 34.981 -24.902 -2.987 1.00 31.97 85 ARG A C 1
ATOM 645 O O . ARG A 1 85 ? 35.629 -25.818 -2.497 1.00 31.97 85 ARG A O 1
ATOM 652 N N . THR A 1 86 ? 33.797 -24.529 -2.520 1.00 32.00 86 THR A N 1
ATOM 653 C CA . THR A 1 86 ? 32.930 -25.446 -1.779 1.00 32.00 86 THR A CA 1
ATOM 654 C C . THR A 1 86 ? 31.819 -25.908 -2.716 1.00 32.00 86 THR A C 1
ATOM 656 O O . THR A 1 86 ? 31.179 -25.124 -3.418 1.00 32.00 86 THR A O 1
ATOM 659 N N . ARG A 1 87 ? 31.708 -27.236 -2.796 1.00 27.30 87 ARG A N 1
ATOM 660 C CA . ARG A 1 87 ? 30.784 -28.025 -3.610 1.00 27.30 87 ARG A CA 1
ATOM 661 C C . ARG A 1 87 ? 29.345 -27.531 -3.452 1.00 27.30 87 ARG A C 1
ATOM 663 O O . ARG A 1 87 ? 28.803 -27.572 -2.354 1.00 27.30 87 ARG A O 1
ATOM 670 N N . ARG A 1 88 ? 28.695 -27.189 -4.566 1.00 31.28 88 ARG A N 1
ATOM 671 C CA . ARG A 1 88 ? 27.242 -27.349 -4.690 1.00 31.28 88 ARG A CA 1
ATOM 672 C C . ARG A 1 88 ? 26.998 -28.787 -5.129 1.00 31.28 88 ARG A C 1
ATOM 674 O O . ARG A 1 88 ? 27.448 -29.173 -6.205 1.00 31.28 88 ARG A O 1
ATOM 681 N N . HIS A 1 89 ? 26.334 -29.576 -4.292 1.00 29.62 89 HIS A N 1
ATOM 682 C CA . HIS A 1 89 ? 25.700 -30.801 -4.761 1.00 29.62 89 HIS A CA 1
ATOM 683 C C . HIS A 1 89 ? 24.570 -30.405 -5.714 1.00 29.62 89 HIS A C 1
ATOM 685 O O . HIS A 1 89 ? 23.700 -29.610 -5.360 1.00 29.62 89 HIS A O 1
ATOM 691 N N . ALA A 1 90 ? 24.635 -30.911 -6.942 1.00 34.16 90 ALA A N 1
ATOM 692 C CA . ALA A 1 90 ? 23.552 -30.823 -7.903 1.00 34.16 90 ALA A CA 1
ATOM 693 C C . ALA A 1 90 ? 22.394 -31.694 -7.397 1.00 34.16 90 ALA A C 1
ATOM 695 O O . ALA A 1 90 ? 22.554 -32.905 -7.250 1.00 34.16 90 ALA A O 1
ATOM 696 N N . MET A 1 91 ? 21.252 -31.075 -7.097 1.00 28.41 91 MET A N 1
ATOM 697 C CA . MET A 1 91 ? 19.992 -31.805 -6.983 1.00 28.41 91 MET A CA 1
ATOM 698 C C . MET A 1 91 ? 19.588 -32.279 -8.381 1.00 28.41 91 MET A C 1
ATOM 700 O O . MET A 1 91 ? 19.723 -31.526 -9.345 1.00 28.41 91 MET A O 1
ATOM 704 N N . SER A 1 92 ? 19.148 -33.533 -8.487 1.00 36.59 92 SER A N 1
ATOM 705 C CA . SER A 1 92 ? 18.742 -34.132 -9.759 1.00 36.59 92 SER A CA 1
ATOM 706 C C . SER A 1 92 ? 17.481 -33.459 -10.312 1.00 36.59 92 SER A C 1
ATOM 708 O O . SER A 1 92 ? 16.609 -33.044 -9.547 1.00 36.59 92 SER A O 1
ATOM 710 N N . ASP A 1 93 ? 17.360 -33.400 -11.640 1.00 41.34 93 ASP A N 1
ATOM 711 C CA . ASP A 1 93 ? 16.232 -32.788 -12.362 1.00 41.34 93 ASP A CA 1
ATOM 712 C C . ASP A 1 93 ? 14.853 -33.421 -12.066 1.00 41.34 93 ASP A C 1
ATOM 714 O O . ASP A 1 93 ? 13.835 -32.906 -12.520 1.00 41.34 93 ASP A O 1
ATOM 718 N N . ARG A 1 94 ? 14.785 -34.500 -11.272 1.00 35.25 94 ARG A N 1
ATOM 719 C CA . ARG A 1 94 ? 13.531 -35.169 -10.888 1.00 35.25 94 ARG A CA 1
ATOM 720 C C . ARG A 1 94 ? 12.743 -34.492 -9.759 1.00 35.25 94 ARG A C 1
ATOM 722 O O . ARG A 1 94 ? 11.555 -34.768 -9.652 1.00 35.25 94 ARG A O 1
ATOM 72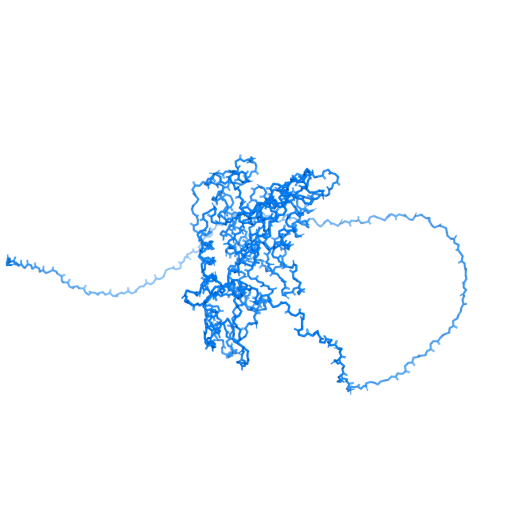9 N N . ASP A 1 95 ? 13.339 -33.574 -8.992 1.00 39.03 95 ASP A N 1
ATOM 730 C CA . ASP A 1 95 ? 12.678 -32.944 -7.826 1.00 39.03 95 ASP A CA 1
ATOM 731 C C . ASP A 1 95 ? 12.229 -31.491 -8.058 1.00 39.03 95 ASP A C 1
ATOM 733 O O . ASP A 1 95 ? 11.765 -30.801 -7.145 1.00 39.03 95 ASP A O 1
ATOM 737 N N . ARG A 1 96 ? 12.321 -30.991 -9.295 1.00 41.78 96 ARG A N 1
ATOM 738 C CA . ARG A 1 96 ? 11.682 -29.724 -9.661 1.00 41.78 96 ARG A CA 1
ATOM 739 C C . ARG A 1 96 ? 10.194 -29.964 -9.886 1.00 41.78 96 ARG A C 1
ATOM 741 O O . ARG A 1 96 ? 9.758 -30.158 -11.014 1.00 41.78 96 ARG A O 1
ATOM 748 N N . ILE A 1 97 ? 9.400 -29.867 -8.818 1.00 41.28 97 ILE A N 1
ATOM 749 C CA . ILE A 1 97 ? 7.962 -29.603 -8.950 1.00 41.28 97 ILE A CA 1
ATOM 750 C C . ILE A 1 97 ? 7.830 -28.250 -9.654 1.00 41.28 97 ILE A C 1
ATOM 752 O O . ILE A 1 97 ? 7.962 -27.175 -9.061 1.00 41.28 97 ILE A O 1
ATOM 756 N N . ASN A 1 98 ? 7.642 -28.309 -10.964 1.00 41.66 98 ASN A N 1
ATOM 757 C CA . ASN A 1 98 ? 7.497 -27.155 -11.818 1.00 41.66 98 ASN A CA 1
ATOM 758 C C . ASN A 1 98 ? 6.106 -26.569 -11.555 1.00 41.66 98 ASN A C 1
ATOM 760 O O . ASN A 1 98 ? 5.115 -26.988 -12.143 1.00 41.66 98 ASN A O 1
ATOM 764 N N . ARG A 1 99 ? 6.013 -25.588 -10.645 1.00 45.34 99 ARG A N 1
ATOM 765 C CA . ARG A 1 99 ? 4.760 -24.868 -10.325 1.00 45.34 99 ARG A CA 1
ATOM 766 C C . ARG A 1 99 ? 4.058 -24.300 -11.574 1.00 45.34 99 ARG A C 1
ATOM 768 O O . ARG A 1 99 ? 2.869 -24.013 -11.521 1.00 45.34 99 ARG A O 1
ATOM 775 N N . ARG A 1 100 ? 4.773 -24.162 -12.700 1.00 48.31 100 ARG A N 1
ATOM 776 C CA . ARG A 1 100 ? 4.217 -23.777 -14.005 1.00 48.31 100 ARG A CA 1
ATOM 777 C C . ARG A 1 100 ? 3.439 -24.894 -14.704 1.00 48.31 100 ARG A C 1
ATOM 779 O O . ARG A 1 100 ? 2.445 -24.576 -15.345 1.00 48.31 100 ARG A O 1
ATOM 786 N N . ASP A 1 101 ? 3.817 -26.160 -14.543 1.00 39.91 101 ASP A N 1
ATOM 787 C CA . ASP A 1 101 ? 3.101 -27.277 -15.182 1.00 39.91 101 ASP A CA 1
ATOM 788 C C . ASP A 1 101 ? 1.719 -27.481 -14.550 1.00 39.91 101 ASP A C 1
ATOM 790 O O . ASP A 1 101 ? 0.759 -27.799 -15.249 1.00 39.91 101 ASP A O 1
ATOM 794 N N . PHE A 1 102 ? 1.564 -27.160 -13.261 1.00 40.28 102 PHE A N 1
ATOM 795 C CA . PHE A 1 102 ? 0.251 -27.117 -12.611 1.00 40.28 102 PHE A CA 1
ATOM 796 C C . PHE A 1 102 ? -0.651 -26.011 -13.195 1.00 40.28 102 PHE A C 1
ATOM 798 O O . PHE A 1 102 ? -1.844 -26.216 -13.408 1.00 40.28 102 PHE A O 1
ATOM 805 N N . ILE A 1 103 ? -0.077 -24.849 -13.529 1.00 46.09 103 ILE A N 1
ATOM 806 C CA . ILE A 1 103 ? -0.817 -23.706 -14.090 1.00 46.09 103 ILE A CA 1
ATOM 807 C C . ILE A 1 103 ? -1.216 -23.963 -15.551 1.00 46.09 103 ILE A C 1
ATOM 809 O O . ILE A 1 103 ? -2.346 -23.667 -15.933 1.00 46.09 103 ILE A O 1
ATOM 813 N N . VAL A 1 104 ? -0.339 -24.560 -16.366 1.00 46.31 104 VAL A N 1
ATOM 814 C CA . VAL A 1 104 ? -0.641 -24.855 -17.780 1.00 46.31 104 VAL A CA 1
ATOM 815 C C . VAL A 1 104 ? -1.653 -25.996 -17.912 1.00 46.31 104 VAL A C 1
ATOM 817 O O . VAL A 1 104 ? -2.564 -25.901 -18.731 1.00 46.31 104 VAL A O 1
ATOM 820 N N . THR A 1 105 ? -1.568 -27.026 -17.065 1.00 40.47 105 THR A N 1
ATOM 821 C CA . THR A 1 105 ? -2.514 -28.157 -17.108 1.00 40.47 105 THR A CA 1
ATOM 822 C C . THR A 1 105 ? -3.921 -27.743 -16.669 1.00 40.47 105 THR A C 1
ATOM 824 O O . THR A 1 105 ? -4.902 -28.243 -17.206 1.00 40.47 105 THR A O 1
ATOM 827 N N . THR A 1 106 ? -4.045 -26.778 -15.751 1.00 43.69 106 THR A N 1
ATOM 828 C CA . THR A 1 106 ? -5.357 -26.332 -15.246 1.00 43.69 106 THR A CA 1
ATOM 829 C C . THR A 1 106 ? -5.972 -25.222 -16.110 1.00 43.69 106 THR A C 1
ATOM 831 O O . THR A 1 106 ? -7.191 -25.150 -16.243 1.00 43.69 106 THR A O 1
ATOM 834 N N . ALA A 1 107 ? -5.155 -24.385 -16.763 1.00 41.59 107 ALA A N 1
ATOM 835 C CA . ALA A 1 107 ? -5.638 -23.335 -17.666 1.00 41.59 107 ALA A CA 1
ATOM 836 C C . ALA A 1 107 ? -5.892 -23.835 -19.106 1.00 41.59 107 ALA A C 1
ATOM 838 O O . ALA A 1 107 ? -6.729 -23.274 -19.810 1.00 41.59 107 ALA A O 1
ATOM 839 N N . GLY A 1 108 ? -5.212 -24.903 -19.544 1.00 35.50 108 GLY A N 1
ATOM 840 C CA . GLY A 1 108 ? -5.368 -25.493 -20.882 1.00 35.50 108 GLY A CA 1
ATOM 841 C C . GLY A 1 108 ? -6.686 -26.247 -21.109 1.00 35.50 108 GLY A C 1
ATOM 842 O O . GLY A 1 108 ? -7.097 -26.422 -22.253 1.00 35.50 108 GLY A O 1
ATOM 843 N N . VAL A 1 109 ? -7.387 -26.639 -20.040 1.00 41.19 109 VAL A N 1
ATOM 844 C CA . VAL A 1 109 ? -8.671 -27.367 -20.119 1.00 41.19 109 VAL A CA 1
ATOM 845 C C . VAL A 1 109 ? -9.860 -26.424 -20.374 1.00 41.19 109 VAL A C 1
ATOM 847 O O . VAL A 1 109 ? -10.917 -26.864 -20.812 1.00 41.19 109 VAL A O 1
ATOM 850 N N . ALA A 1 110 ? -9.694 -25.110 -20.186 1.00 43.00 110 ALA A N 1
ATOM 851 C CA . ALA A 1 110 ? -10.770 -24.127 -20.359 1.00 43.00 110 ALA A CA 1
ATOM 852 C C . ALA A 1 110 ? -10.805 -23.454 -21.749 1.00 43.00 110 ALA A C 1
ATOM 854 O O . ALA A 1 110 ? -11.613 -22.554 -21.971 1.00 43.00 110 ALA A O 1
ATOM 855 N N . GLY A 1 111 ? -9.941 -23.852 -22.690 1.00 36.06 111 GLY A N 1
ATOM 856 C CA . GLY A 1 111 ? -9.742 -23.090 -23.924 1.00 36.06 111 GLY A CA 1
ATOM 857 C C . GLY A 1 111 ? -9.312 -23.899 -25.140 1.00 36.06 111 GLY A C 1
ATOM 858 O O . GLY A 1 111 ? -8.349 -23.513 -25.784 1.00 36.06 111 GLY A O 1
ATOM 859 N N . THR A 1 112 ? -10.008 -24.983 -25.485 1.00 33.28 112 THR A N 1
ATOM 860 C CA . THR A 1 112 ? -10.009 -25.529 -26.858 1.00 33.28 112 THR A CA 1
ATOM 861 C C . THR A 1 112 ? -11.332 -26.244 -27.145 1.00 33.28 112 THR A C 1
ATOM 863 O O . THR A 1 112 ? -11.542 -27.398 -26.789 1.00 33.28 112 THR A O 1
ATOM 866 N N . ALA A 1 113 ? -12.253 -25.539 -27.802 1.00 36.97 113 ALA A N 1
ATOM 867 C CA . ALA A 1 113 ? -13.383 -26.157 -28.483 1.00 36.97 113 ALA A CA 1
ATOM 868 C C . ALA A 1 113 ? -12.904 -26.616 -29.869 1.00 36.97 113 ALA A C 1
ATOM 870 O O . ALA A 1 113 ? -12.579 -25.785 -30.716 1.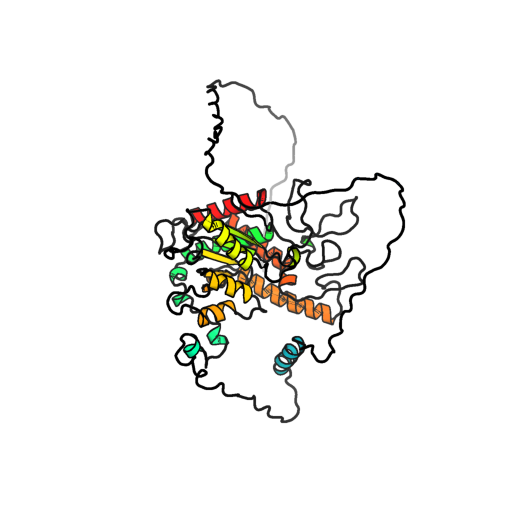00 36.97 113 ALA A O 1
ATOM 871 N N . GLY A 1 114 ? -12.829 -27.930 -30.084 1.00 31.11 114 GLY A N 1
ATOM 872 C CA . GLY A 1 114 ? -12.463 -28.510 -31.376 1.00 31.11 114 GLY A CA 1
ATOM 873 C C . GLY A 1 114 ? -12.096 -29.987 -31.275 1.00 31.11 114 GLY A C 1
ATOM 874 O O . GLY A 1 114 ? -10.927 -30.303 -31.125 1.00 31.11 114 GLY A O 1
ATOM 875 N N . ALA A 1 115 ? -13.125 -30.839 -31.335 1.00 35.84 115 ALA A N 1
ATOM 876 C CA . ALA A 1 115 ? -13.146 -32.257 -31.718 1.00 35.84 115 ALA A CA 1
ATOM 877 C C . ALA A 1 115 ? -11.867 -33.099 -31.511 1.00 35.84 115 ALA A C 1
ATOM 879 O O . ALA A 1 115 ? -10.908 -32.943 -32.251 1.00 35.84 115 ALA A O 1
ATOM 880 N N . PHE A 1 116 ? -11.911 -34.076 -30.598 1.00 31.41 116 PHE A N 1
ATOM 881 C CA . PHE A 1 116 ? -11.829 -35.517 -30.900 1.00 31.41 116 PHE A CA 1
ATOM 882 C C . PHE A 1 116 ? -11.841 -36.347 -29.600 1.00 31.41 116 PHE A C 1
ATOM 884 O O . PHE A 1 116 ? -11.104 -36.062 -28.664 1.00 31.41 116 PHE A O 1
ATOM 891 N N . ALA A 1 117 ? -12.651 -37.408 -29.638 1.00 31.80 117 ALA A N 1
ATOM 892 C CA . ALA A 1 117 ? -12.632 -38.626 -28.826 1.00 31.80 117 ALA A CA 1
ATOM 893 C C . ALA A 1 117 ? -12.994 -38.549 -27.328 1.00 31.80 117 ALA A C 1
ATOM 895 O O . ALA A 1 117 ? -12.312 -37.961 -26.493 1.00 31.80 117 ALA A O 1
ATOM 896 N N . GLU A 1 118 ? -14.072 -39.271 -27.018 1.00 35.38 118 GLU A N 1
ATOM 897 C CA . GLU A 1 118 ? -14.503 -39.739 -25.707 1.00 35.38 118 GLU A CA 1
ATOM 898 C C . GLU A 1 118 ? -13.338 -40.303 -24.881 1.00 35.38 118 GLU A C 1
ATOM 900 O O . GLU A 1 118 ? -12.952 -41.464 -24.988 1.00 35.38 118 GLU A O 1
ATOM 905 N N . ALA A 1 119 ? -12.823 -39.483 -23.979 1.00 33.97 119 ALA A N 1
ATOM 906 C CA . ALA A 1 119 ? -12.349 -39.952 -22.696 1.00 33.97 119 ALA A CA 1
ATOM 907 C C . ALA A 1 119 ? -13.104 -39.121 -21.668 1.00 33.97 119 ALA A C 1
ATOM 909 O O . ALA A 1 119 ? -12.741 -37.982 -21.373 1.00 33.97 119 ALA A O 1
ATOM 910 N N . THR A 1 120 ? -14.208 -39.673 -21.167 1.00 36.12 120 THR A N 1
ATOM 911 C CA . THR A 1 120 ? -14.823 -39.247 -19.913 1.00 36.12 120 THR A CA 1
ATOM 912 C C . THR A 1 120 ? -13.751 -39.295 -18.832 1.00 36.12 120 THR A C 1
ATOM 914 O O . THR A 1 120 ? -13.571 -40.298 -18.147 1.00 36.12 120 THR A O 1
ATOM 917 N N . LEU A 1 121 ? -13.028 -38.188 -18.676 1.00 37.12 121 LEU A N 1
ATOM 918 C CA . LEU A 1 121 ? -12.467 -37.788 -17.404 1.00 37.12 121 LEU A CA 1
ATOM 919 C C . LEU A 1 121 ? -13.680 -37.590 -16.503 1.00 37.12 121 LEU A C 1
ATOM 921 O O . LEU A 1 121 ? -14.243 -36.502 -16.413 1.00 37.12 121 LEU A O 1
ATOM 925 N N . THR A 1 122 ? -14.122 -38.676 -15.869 1.00 37.16 122 THR A N 1
ATOM 926 C CA . THR A 1 122 ? -14.795 -38.586 -14.585 1.00 37.16 122 THR A CA 1
ATOM 927 C C . THR A 1 122 ? -13.870 -37.744 -13.731 1.00 37.16 122 THR A C 1
ATOM 929 O O . THR A 1 122 ? -12.840 -38.226 -13.255 1.00 37.16 122 THR A O 1
ATOM 932 N N . ALA A 1 123 ? -14.189 -36.452 -13.634 1.00 46.84 123 ALA A N 1
ATOM 933 C CA . ALA A 1 123 ? -13.652 -35.597 -12.607 1.00 46.84 123 ALA A CA 1
ATOM 934 C C . ALA A 1 123 ? -13.773 -36.418 -11.334 1.00 46.84 123 ALA A C 1
ATOM 936 O O . ALA A 1 123 ? -14.874 -36.837 -10.970 1.00 46.84 123 ALA A O 1
ATOM 937 N N . ALA A 1 124 ? -12.633 -36.743 -10.736 1.00 42.12 124 ALA A N 1
ATOM 938 C CA . ALA A 1 124 ? -12.601 -37.295 -9.409 1.00 42.12 124 ALA A CA 1
ATOM 939 C C . ALA A 1 124 ? -13.274 -36.253 -8.509 1.00 42.12 124 ALA A C 1
ATOM 941 O O . ALA A 1 124 ? -12.630 -35.369 -7.953 1.00 42.12 124 ALA A O 1
ATOM 942 N N . GLN A 1 125 ? -14.595 -36.356 -8.374 1.00 47.06 125 GLN A N 1
ATOM 943 C CA . GLN A 1 125 ? -15.298 -36.058 -7.148 1.00 47.06 125 GLN A CA 1
ATOM 944 C C . GLN A 1 125 ? -14.744 -37.057 -6.134 1.00 47.06 125 GLN A C 1
ATOM 946 O O . GLN A 1 125 ? -15.387 -38.037 -5.771 1.00 47.06 125 GLN A O 1
ATOM 951 N N . ALA A 1 126 ? -13.502 -36.835 -5.702 1.00 47.81 126 ALA A N 1
ATOM 952 C CA . ALA A 1 126 ? -13.113 -37.231 -4.374 1.00 47.81 126 ALA A CA 1
ATOM 953 C C . ALA A 1 126 ? -14.084 -36.462 -3.481 1.00 47.81 126 ALA A C 1
ATOM 955 O O . ALA A 1 126 ? -13.927 -35.259 -3.275 1.00 47.81 126 ALA A O 1
ATOM 956 N N . GLN A 1 127 ? -15.174 -37.126 -3.091 1.00 53.56 127 GLN A N 1
ATOM 957 C CA . GLN A 1 127 ? -16.060 -36.650 -2.047 1.00 53.56 127 GLN A CA 1
ATOM 958 C C . GLN A 1 127 ? -15.149 -36.373 -0.860 1.00 53.56 127 GLN A C 1
ATOM 960 O O . GLN A 1 127 ? -14.648 -37.303 -0.226 1.00 53.56 127 GLN A O 1
ATOM 965 N N . ALA A 1 128 ? -14.855 -35.092 -0.622 1.00 57.25 128 ALA A N 1
ATOM 966 C CA . ALA A 1 128 ? -14.230 -34.683 0.616 1.00 57.25 128 ALA A CA 1
ATOM 967 C C . ALA A 1 128 ? -15.065 -35.317 1.739 1.00 57.25 128 ALA A C 1
ATOM 969 O O . ALA A 1 128 ? -16.299 -35.313 1.638 1.00 57.25 128 ALA A O 1
ATOM 970 N N . PRO A 1 129 ? -14.432 -35.947 2.742 1.00 62.47 129 PRO A N 1
ATOM 971 C CA . PRO A 1 129 ? -15.171 -36.603 3.808 1.00 62.47 129 PRO A CA 1
ATOM 972 C C . PRO A 1 129 ? -16.191 -35.614 4.374 1.00 62.47 129 PRO A C 1
ATOM 974 O O . PRO A 1 129 ? -15.834 -34.490 4.724 1.00 62.47 129 PRO A O 1
ATOM 977 N N . ALA A 1 130 ? -17.462 -36.028 4.420 1.00 71.75 130 ALA A N 1
ATOM 978 C CA . ALA A 1 130 ? -18.584 -35.167 4.804 1.00 71.75 130 ALA A CA 1
ATOM 979 C C . ALA A 1 130 ? -18.442 -34.593 6.225 1.00 71.75 130 ALA A C 1
ATOM 981 O O . ALA A 1 130 ? -19.112 -33.625 6.575 1.00 71.75 130 ALA A O 1
ATOM 982 N N . SER A 1 131 ? -17.558 -35.181 7.033 1.00 80.69 131 SER A N 1
ATOM 983 C CA . SER A 1 131 ? -17.256 -34.762 8.394 1.00 80.69 131 SER A CA 1
ATOM 984 C C . SER A 1 131 ? -15.761 -34.453 8.551 1.00 80.69 131 SER A C 1
ATOM 986 O O . SER A 1 131 ? -14.935 -35.121 7.916 1.00 80.69 131 SER A O 1
ATOM 988 N N . PRO A 1 132 ? -15.403 -33.472 9.401 1.00 85.38 132 PRO A N 1
ATOM 989 C CA . PRO A 1 132 ? -14.019 -33.208 9.782 1.00 85.38 132 PRO A CA 1
ATOM 990 C C . PRO A 1 132 ? -13.320 -34.451 10.360 1.00 85.38 132 PRO A C 1
ATOM 992 O O . PRO A 1 132 ? -13.991 -35.337 10.899 1.00 85.38 132 PRO A O 1
ATOM 995 N N . PRO A 1 133 ? -11.976 -34.525 10.316 1.00 87.38 133 PRO A N 1
ATOM 996 C CA . PRO A 1 133 ? -11.231 -35.577 10.998 1.00 87.38 133 PRO A CA 1
ATOM 997 C C . PRO A 1 133 ? -11.544 -35.610 12.507 1.00 87.38 133 PRO A C 1
ATOM 999 O O . PRO A 1 133 ? -11.827 -34.558 13.095 1.00 87.38 133 PRO A O 1
ATOM 1002 N N . PRO A 1 134 ? -11.454 -36.784 13.166 1.00 87.06 134 PRO A N 1
ATOM 1003 C CA . PRO A 1 134 ? -11.601 -36.879 14.617 1.00 87.06 134 PRO A CA 1
ATOM 1004 C C . PRO A 1 134 ? -10.719 -35.853 15.342 1.00 87.06 134 PRO A C 1
ATOM 1006 O O . PRO A 1 134 ? -9.554 -35.672 14.993 1.00 87.06 134 PRO A O 1
ATOM 1009 N N . GLY A 1 135 ? -11.287 -35.164 16.334 1.00 84.12 135 GLY A N 1
ATOM 1010 C CA . GLY A 1 135 ? -10.630 -34.065 17.053 1.00 84.12 135 GLY A CA 1
ATOM 1011 C C . GLY A 1 135 ? -10.896 -32.667 16.481 1.00 84.12 135 GLY A C 1
ATOM 1012 O O . GLY A 1 135 ? -10.666 -31.695 17.192 1.00 84.12 135 GLY A O 1
ATOM 1013 N N . PHE A 1 136 ? -11.432 -32.556 15.260 1.00 83.88 136 PHE A N 1
ATOM 1014 C CA . PHE A 1 136 ? -11.808 -31.281 14.629 1.00 83.88 136 PHE A CA 1
ATOM 1015 C C . PHE A 1 136 ? -13.319 -31.101 14.431 1.00 83.88 136 PHE A C 1
ATOM 1017 O O . PHE A 1 136 ? -13.755 -30.033 14.012 1.00 83.88 136 PHE A O 1
ATOM 1024 N N . VAL A 1 137 ? -14.114 -32.135 14.720 1.00 84.38 137 VAL A N 1
ATOM 1025 C CA . VAL A 1 137 ? -15.576 -32.136 14.528 1.00 84.38 137 VAL A CA 1
ATOM 1026 C C . VAL A 1 137 ? -16.260 -31.049 15.358 1.00 84.38 137 VAL A C 1
ATOM 1028 O O . VAL A 1 137 ? -17.174 -30.402 14.863 1.00 84.38 137 VAL A O 1
ATOM 1031 N N . ASP A 1 138 ? -15.760 -30.802 16.569 1.00 84.62 138 ASP A N 1
ATOM 1032 C CA . ASP A 1 138 ? -16.312 -29.809 17.498 1.00 84.62 138 ASP A CA 1
ATOM 1033 C C . ASP A 1 138 ? -15.498 -28.498 17.522 1.00 84.62 138 ASP A C 1
ATOM 1035 O O . ASP A 1 138 ? -15.723 -27.633 18.368 1.00 84.62 138 ASP A O 1
ATOM 1039 N N . GLN A 1 139 ? -14.520 -28.343 16.618 1.00 82.88 139 GLN A N 1
ATOM 1040 C CA . GLN A 1 139 ? -13.681 -27.144 16.547 1.00 82.88 139 GLN A CA 1
ATOM 1041 C C . GLN A 1 139 ? -14.289 -26.118 15.590 1.00 82.88 139 GLN A C 1
ATOM 1043 O O . GLN A 1 139 ? -13.950 -26.068 14.409 1.00 82.88 139 GLN A O 1
ATOM 1048 N N . GLU A 1 140 ? -15.174 -25.265 16.092 1.00 81.88 140 GLU A N 1
ATOM 1049 C CA . GLU A 1 140 ? -15.542 -24.037 15.381 1.00 81.88 140 GLU A CA 1
ATOM 1050 C C . GLU A 1 140 ? -14.352 -23.052 15.371 1.00 81.88 140 GLU A C 1
ATOM 1052 O O . GLU A 1 140 ? -13.659 -22.932 16.384 1.00 81.88 140 GLU A O 1
ATOM 1057 N N . PRO A 1 141 ? -14.077 -22.346 14.257 1.00 84.69 141 PRO A N 1
ATOM 1058 C CA . PRO A 1 141 ? -14.864 -22.286 13.016 1.00 84.69 141 PRO A CA 1
ATOM 1059 C C . PRO A 1 141 ? -14.516 -23.365 11.969 1.00 84.69 141 PRO A C 1
ATOM 1061 O O . PRO A 1 141 ? -15.137 -23.418 10.907 1.00 84.69 141 PRO A O 1
ATOM 1064 N N . PHE A 1 142 ? -13.523 -24.223 12.218 1.00 85.00 142 PHE A N 1
ATOM 1065 C CA . PHE A 1 142 ? -13.048 -25.218 11.248 1.00 85.00 142 PHE A CA 1
ATOM 1066 C C . PHE A 1 142 ? -14.152 -26.185 10.796 1.00 85.00 142 PHE A C 1
ATOM 1068 O O . PHE A 1 142 ? -14.318 -26.408 9.594 1.00 85.00 142 PHE A O 1
ATOM 1075 N N . ALA A 1 143 ? -14.945 -26.707 11.734 1.00 86.31 143 ALA A N 1
ATOM 1076 C CA . ALA A 1 143 ? -16.047 -27.622 11.444 1.00 86.31 143 ALA A CA 1
ATOM 1077 C C . ALA A 1 143 ? -17.077 -27.013 10.471 1.00 86.31 143 ALA A C 1
ATOM 1079 O O . ALA A 1 143 ? -17.427 -27.643 9.469 1.00 86.31 143 ALA A O 1
ATOM 1080 N N . LYS A 1 144 ? -17.476 -25.753 10.688 1.00 87.19 144 LYS A N 1
ATOM 1081 C CA . LYS A 1 144 ? -18.381 -24.986 9.814 1.00 87.19 144 LYS A CA 1
ATOM 1082 C C . LYS A 1 144 ? -17.888 -24.826 8.374 1.00 87.19 144 LYS A C 1
ATOM 1084 O O . LYS A 1 144 ? -18.716 -24.736 7.463 1.00 87.19 144 LYS A O 1
ATOM 1089 N N . TYR A 1 145 ? -16.577 -24.744 8.149 1.00 89.31 145 TYR A N 1
ATOM 1090 C CA . TYR A 1 145 ? -16.006 -24.500 6.817 1.00 89.31 145 TYR A CA 1
ATOM 1091 C C . TYR A 1 145 ? -15.493 -25.762 6.109 1.00 89.31 145 TYR A C 1
ATOM 1093 O O . TYR A 1 145 ? -15.252 -25.704 4.906 1.00 89.31 145 TYR A O 1
ATOM 1101 N N . TRP A 1 146 ? -15.382 -26.905 6.794 1.00 89.75 146 TRP A N 1
ATOM 1102 C CA . TRP A 1 146 ? -14.768 -28.129 6.260 1.00 89.75 146 TRP A CA 1
ATOM 1103 C C . TRP A 1 146 ? -15.361 -28.621 4.930 1.00 89.75 146 TRP A C 1
ATOM 1105 O O . TRP A 1 146 ? -14.629 -28.954 4.002 1.00 89.75 146 TRP A O 1
ATOM 1115 N N . GLY A 1 147 ? -16.692 -28.647 4.822 1.00 88.31 147 GLY A N 1
ATOM 1116 C CA . GLY A 1 147 ? -17.395 -29.093 3.613 1.00 88.31 147 GLY A CA 1
ATOM 1117 C C . GLY A 1 147 ? -17.625 -27.999 2.567 1.00 88.31 147 GLY A C 1
ATOM 1118 O O . GLY A 1 147 ? -18.249 -28.266 1.539 1.00 88.31 147 GLY A O 1
ATOM 1119 N N . LYS A 1 148 ? -17.189 -26.761 2.827 1.00 89.56 148 LYS A N 1
ATOM 1120 C CA . LYS A 1 148 ? -17.468 -25.612 1.959 1.00 89.56 148 LYS A CA 1
ATOM 1121 C C . LYS A 1 148 ? -16.416 -25.463 0.869 1.00 89.56 148 LYS A C 1
ATOM 1123 O O . LYS A 1 148 ? -15.258 -25.840 1.029 1.00 89.56 148 LYS A O 1
ATOM 1128 N N . GLN A 1 149 ? -16.808 -24.868 -0.257 1.00 90.94 149 GLN A N 1
ATOM 1129 C CA . GLN A 1 149 ? -15.845 -24.536 -1.306 1.00 90.94 149 GLN A CA 1
ATOM 1130 C C . GLN A 1 149 ? -14.940 -23.387 -0.855 1.00 90.94 149 GLN A C 1
ATOM 1132 O O . GLN A 1 149 ? -15.386 -22.485 -0.151 1.00 90.94 149 GLN A O 1
ATOM 1137 N N . LEU A 1 150 ? -13.695 -23.348 -1.345 1.00 89.75 150 LEU A N 1
ATOM 1138 C CA . LEU A 1 150 ? -12.732 -22.300 -0.981 1.00 89.75 150 LEU A CA 1
ATOM 1139 C C . LEU A 1 150 ? -13.281 -20.879 -1.201 1.00 89.75 150 LEU A C 1
ATOM 1141 O O . LEU A 1 150 ? -13.026 -20.003 -0.383 1.00 89.75 150 LEU A O 1
ATOM 1145 N N . ARG A 1 151 ? -14.094 -20.666 -2.248 1.00 92.31 151 ARG A N 1
ATOM 1146 C CA . ARG A 1 151 ? -14.763 -19.379 -2.526 1.00 92.31 151 ARG A CA 1
ATOM 1147 C C . ARG A 1 151 ? -15.641 -18.874 -1.372 1.00 92.31 151 ARG A C 1
ATOM 1149 O O . ARG A 1 151 ? -15.801 -17.676 -1.224 1.00 92.31 151 ARG A O 1
ATOM 1156 N N . GLU A 1 152 ? -16.211 -19.783 -0.583 1.00 91.25 152 GLU A N 1
ATOM 1157 C CA . GLU A 1 152 ? -17.037 -19.459 0.585 1.00 91.25 152 GLU A CA 1
ATOM 1158 C C . GLU A 1 152 ? -16.179 -19.246 1.838 1.00 91.25 152 GLU A C 1
ATOM 1160 O O . GLU A 1 152 ? -16.602 -18.570 2.765 1.00 91.25 152 GLU A O 1
ATOM 1165 N N . VAL A 1 153 ? -14.976 -19.830 1.881 1.00 92.31 153 VAL A N 1
ATOM 1166 C CA . VAL A 1 153 ? -14.018 -19.665 2.988 1.00 92.31 153 VAL A CA 1
ATOM 1167 C C . VAL A 1 153 ? -13.267 -18.338 2.876 1.00 92.31 153 VAL A C 1
ATOM 1169 O O . VAL A 1 153 ? -12.880 -17.769 3.889 1.00 92.31 153 VAL A O 1
ATOM 1172 N N . VAL A 1 154 ? -13.045 -17.837 1.659 1.00 94.12 154 VAL A N 1
ATOM 1173 C CA . VAL A 1 154 ? -12.392 -16.535 1.423 1.00 94.12 154 VAL A CA 1
ATOM 1174 C C . VAL A 1 154 ? -13.361 -15.354 1.514 1.00 94.12 154 VAL A C 1
ATOM 1176 O O . VAL A 1 154 ? -12.914 -14.211 1.493 1.00 94.12 154 VAL A O 1
ATOM 1179 N N . ASP A 1 155 ? -14.668 -15.599 1.579 1.00 93.56 155 ASP A N 1
ATOM 1180 C CA . ASP A 1 155 ? -15.666 -14.536 1.673 1.00 93.56 155 ASP A CA 1
ATOM 1181 C C . ASP A 1 155 ? -15.768 -14.026 3.115 1.00 93.56 155 ASP A C 1
ATOM 1183 O O . ASP A 1 155 ? -15.986 -14.803 4.045 1.00 93.56 155 ASP A O 1
ATOM 1187 N N . VAL A 1 156 ? -15.568 -12.724 3.315 1.00 93.94 156 VAL A N 1
ATOM 1188 C CA . VAL A 1 156 ? -15.613 -12.093 4.640 1.00 93.94 156 VAL A CA 1
ATOM 1189 C C . VAL A 1 156 ? -16.858 -11.227 4.717 1.00 93.94 156 VAL A C 1
ATOM 1191 O O . VAL A 1 156 ? -16.977 -10.234 3.998 1.00 93.94 156 VAL A O 1
ATOM 1194 N N . ASP A 1 157 ? -17.763 -11.571 5.631 1.00 93.94 157 ASP A N 1
ATOM 1195 C CA . ASP A 1 157 ? -18.933 -10.750 5.930 1.00 93.94 157 ASP A CA 1
ATOM 1196 C C . ASP A 1 157 ? -18.510 -9.498 6.709 1.00 93.94 157 ASP A C 1
ATOM 1198 O O . ASP A 1 157 ? -18.467 -9.477 7.941 1.00 93.94 157 ASP A O 1
ATOM 1202 N N . LEU A 1 158 ? -18.172 -8.438 5.974 1.00 95.12 158 LEU A N 1
ATOM 1203 C CA . LEU A 1 158 ? -17.764 -7.158 6.552 1.00 95.12 158 LEU A CA 1
ATOM 1204 C C . LEU A 1 158 ? -18.902 -6.439 7.284 1.00 95.12 158 LEU A C 1
ATOM 1206 O O . LEU A 1 158 ? -18.611 -5.598 8.129 1.00 95.12 158 LEU A O 1
ATOM 1210 N N . VAL A 1 159 ? -20.171 -6.767 7.014 1.00 95.12 159 VAL A N 1
ATOM 1211 C CA . VAL A 1 159 ? -21.301 -6.182 7.756 1.00 95.12 159 VAL A CA 1
ATOM 1212 C C . VAL A 1 159 ? -21.289 -6.691 9.194 1.00 95.12 159 VAL A C 1
ATOM 1214 O O . VAL A 1 159 ? -21.501 -5.911 10.121 1.00 95.12 159 VAL A O 1
ATOM 1217 N N . ALA A 1 160 ? -20.996 -7.978 9.384 1.00 92.88 160 ALA A N 1
ATOM 1218 C CA . ALA A 1 160 ? -20.839 -8.569 10.708 1.00 92.88 160 ALA A CA 1
ATOM 1219 C C . ALA A 1 160 ? -19.470 -8.261 11.339 1.00 92.88 160 ALA A C 1
ATOM 1221 O O . ALA A 1 160 ? -19.396 -7.969 12.531 1.00 92.88 160 ALA A O 1
ATOM 1222 N N . ALA A 1 161 ? -18.388 -8.335 10.557 1.00 92.38 161 ALA A N 1
ATOM 1223 C CA . ALA A 1 161 ? -17.022 -8.227 11.069 1.00 92.38 161 ALA A CA 1
ATOM 1224 C C . ALA A 1 161 ? -16.577 -6.783 11.354 1.00 92.38 161 ALA A C 1
ATOM 1226 O O . ALA A 1 161 ? -15.828 -6.560 12.300 1.00 92.38 161 ALA A O 1
ATOM 1227 N N . ALA A 1 162 ? -17.021 -5.813 10.551 1.00 94.31 162 ALA A N 1
ATOM 1228 C CA . ALA A 1 162 ? -16.664 -4.399 10.673 1.00 94.31 162 ALA A CA 1
ATOM 1229 C C . ALA A 1 162 ? -17.914 -3.508 10.501 1.00 94.31 162 ALA A C 1
ATOM 1231 O O . ALA A 1 162 ? -18.004 -2.735 9.538 1.00 94.31 162 ALA A O 1
ATOM 1232 N N . PRO A 1 163 ? -18.906 -3.610 11.409 1.00 95.31 163 PRO A N 1
ATOM 1233 C CA . PRO A 1 163 ? -20.184 -2.903 11.291 1.00 95.31 163 PRO A CA 1
ATOM 1234 C C . PRO A 1 163 ? -20.031 -1.375 11.236 1.00 95.31 163 PRO A C 1
ATOM 1236 O O . PRO A 1 163 ? -20.883 -0.685 10.674 1.00 95.31 163 PRO A O 1
ATOM 1239 N N . GLU A 1 164 ? -18.936 -0.822 11.763 1.00 95.06 164 GLU A N 1
ATOM 1240 C CA . GLU A 1 164 ? -18.607 0.600 11.663 1.00 95.06 164 GLU A CA 1
ATOM 1241 C C . GLU A 1 164 ? -18.469 1.087 10.213 1.00 95.06 164 GLU A C 1
ATOM 1243 O O . GLU A 1 164 ? -18.729 2.260 9.939 1.00 95.06 164 GLU A O 1
ATOM 1248 N N . LEU A 1 165 ? -18.145 0.196 9.266 1.00 96.75 165 LEU A N 1
ATOM 1249 C CA . LEU A 1 165 ? -18.064 0.515 7.840 1.00 96.75 165 LEU A CA 1
ATOM 1250 C C . LEU A 1 165 ? -19.435 0.791 7.213 1.00 96.75 165 LEU A C 1
ATOM 1252 O O . LEU A 1 165 ? -19.487 1.242 6.074 1.00 96.75 165 LEU A O 1
ATOM 1256 N N . ALA A 1 166 ? -20.551 0.579 7.915 1.00 96.31 166 ALA A N 1
ATOM 1257 C CA . ALA A 1 166 ? -21.849 1.081 7.464 1.00 96.31 166 ALA A CA 1
ATOM 1258 C C . ALA A 1 166 ? -21.921 2.623 7.503 1.00 96.31 166 ALA A C 1
ATOM 1260 O O . ALA A 1 166 ? -22.732 3.219 6.796 1.00 96.31 166 ALA A O 1
ATOM 1261 N N . ASN A 1 167 ? -21.067 3.277 8.300 1.00 96.75 167 ASN A N 1
ATOM 1262 C CA . ASN A 1 167 ? -21.012 4.727 8.431 1.00 96.75 167 ASN A CA 1
ATOM 1263 C C . ASN A 1 167 ? -20.023 5.343 7.425 1.00 96.75 167 ASN A C 1
ATOM 1265 O O . ASN A 1 167 ? -18.816 5.096 7.472 1.00 96.75 167 ASN A O 1
ATOM 1269 N N . ASP A 1 168 ? -20.516 6.213 6.543 1.00 97.94 168 ASP A N 1
ATOM 1270 C CA . ASP A 1 168 ? -19.687 6.866 5.524 1.00 97.94 168 ASP A CA 1
ATOM 1271 C C . ASP A 1 168 ? -18.603 7.789 6.109 1.00 97.94 168 ASP A C 1
ATOM 1273 O O . ASP A 1 168 ? -17.548 7.944 5.494 1.00 97.94 168 ASP A O 1
ATOM 1277 N N . ALA A 1 169 ? -18.792 8.336 7.316 1.00 97.62 169 ALA A N 1
ATOM 1278 C CA . ALA A 1 169 ? -17.749 9.099 8.004 1.00 97.62 169 ALA A CA 1
ATOM 1279 C C . ALA A 1 169 ? -16.551 8.222 8.410 1.00 97.62 169 ALA A C 1
ATOM 1281 O O . ALA A 1 16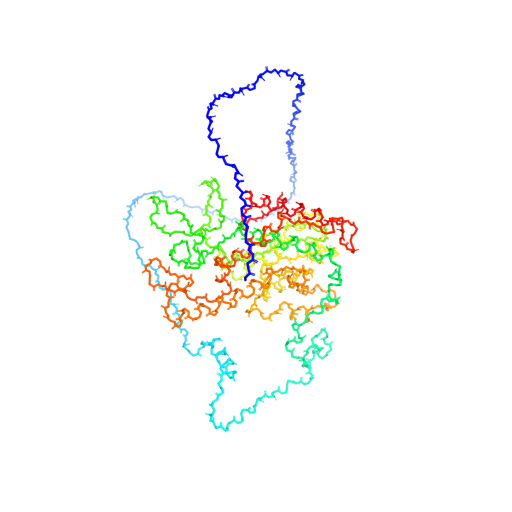9 ? -15.413 8.695 8.407 1.00 97.62 169 ALA A O 1
ATOM 1282 N N . VAL A 1 170 ? -16.785 6.939 8.718 1.00 97.50 170 VAL A N 1
ATOM 1283 C CA . VAL A 1 170 ? -15.721 5.964 9.019 1.00 97.50 170 VAL A CA 1
ATOM 1284 C C . VAL A 1 170 ? -14.984 5.573 7.737 1.00 97.50 170 VAL A C 1
ATOM 1286 O O . VAL A 1 170 ? -13.755 5.523 7.726 1.00 97.50 170 VAL A O 1
ATOM 1289 N N . LYS A 1 171 ? -15.698 5.384 6.619 1.00 98.50 171 LYS A N 1
ATOM 1290 C CA . LYS A 1 171 ? -15.053 5.165 5.311 1.00 98.50 171 LYS A CA 1
ATOM 1291 C C . LYS A 1 171 ? -14.175 6.350 4.913 1.00 98.50 171 LYS A C 1
ATOM 1293 O O . LYS A 1 171 ? -13.040 6.136 4.505 1.00 98.50 171 LYS A O 1
ATOM 1298 N N . GLU A 1 172 ? -14.668 7.582 5.069 1.00 98.56 172 GLU A N 1
ATOM 1299 C CA . GLU A 1 172 ? -13.894 8.804 4.799 1.00 98.56 172 GLU A CA 1
ATOM 1300 C C . GLU A 1 172 ? -12.602 8.849 5.627 1.00 98.56 172 GLU A C 1
ATOM 1302 O O . GLU A 1 172 ? -11.537 9.166 5.100 1.00 98.56 172 GLU A O 1
ATOM 1307 N N . ARG A 1 173 ? -12.652 8.430 6.896 1.00 98.19 173 ARG A N 1
ATOM 1308 C CA . ARG A 1 173 ? -11.453 8.290 7.730 1.00 98.19 173 ARG A CA 1
ATOM 1309 C C . ARG A 1 173 ? -10.446 7.295 7.152 1.00 98.19 173 ARG A C 1
ATOM 1311 O O . ARG A 1 173 ? -9.270 7.626 7.035 1.00 98.19 173 ARG A O 1
ATOM 1318 N N . HIS A 1 174 ? -10.882 6.100 6.750 1.00 98.56 174 HIS A N 1
ATOM 1319 C CA . HIS A 1 174 ? -9.985 5.141 6.095 1.00 98.56 174 HIS A CA 1
ATOM 1320 C C . HIS A 1 174 ? -9.403 5.690 4.785 1.00 98.56 174 HIS A C 1
ATOM 1322 O O . HIS A 1 174 ? -8.245 5.403 4.469 1.00 98.56 174 HIS A O 1
ATOM 1328 N N . GLN A 1 175 ? -10.165 6.500 4.037 1.00 98.75 175 GLN A N 1
ATOM 1329 C CA . GLN A 1 175 ? -9.671 7.133 2.814 1.00 98.75 175 GLN A CA 1
ATOM 1330 C C . GLN A 1 175 ? -8.476 8.048 3.094 1.00 98.75 175 GLN A C 1
ATOM 1332 O O . GLN A 1 175 ? -7.488 7.962 2.367 1.00 98.75 175 GLN A O 1
ATOM 1337 N N . ILE A 1 176 ? -8.519 8.859 4.160 1.00 98.81 176 ILE A N 1
ATOM 1338 C CA . ILE A 1 176 ? -7.405 9.738 4.563 1.00 98.81 176 ILE A CA 1
ATOM 1339 C C . ILE A 1 176 ? -6.098 8.938 4.663 1.00 98.81 176 ILE A C 1
ATOM 1341 O O . ILE A 1 176 ? -5.106 9.273 4.010 1.00 98.81 176 ILE A O 1
ATOM 1345 N N . TYR A 1 177 ? -6.102 7.840 5.421 1.00 98.81 177 TYR A N 1
ATOM 1346 C CA . TYR A 1 177 ? -4.898 7.032 5.635 1.00 98.81 177 TYR A CA 1
ATOM 1347 C C . TYR A 1 177 ? -4.479 6.238 4.392 1.00 98.81 177 TYR A C 1
ATOM 1349 O O . TYR A 1 177 ? -3.285 6.077 4.139 1.00 98.81 177 TYR A O 1
ATOM 1357 N N . CYS A 1 178 ? -5.432 5.799 3.563 1.00 98.88 178 CYS A N 1
ATOM 1358 C CA . CYS A 1 178 ? -5.127 5.201 2.263 1.00 98.88 178 CYS A CA 1
ATOM 1359 C C . CYS A 1 178 ? -4.395 6.196 1.349 1.00 98.88 178 CYS A C 1
ATOM 1361 O O . CYS A 1 178 ? -3.388 5.845 0.734 1.00 98.88 178 CYS A O 1
ATOM 1363 N N . HIS A 1 179 ? -4.855 7.448 1.280 1.00 98.81 179 HIS A N 1
ATOM 1364 C CA . HIS A 1 179 ? -4.198 8.493 0.493 1.00 98.81 179 HIS A CA 1
ATOM 1365 C C . HIS A 1 179 ? -2.831 8.882 1.066 1.00 98.81 179 HIS A C 1
ATOM 1367 O O . HIS A 1 179 ? -1.887 9.059 0.294 1.00 98.81 179 HIS A O 1
ATOM 1373 N N . LEU A 1 180 ? -2.681 8.919 2.396 1.00 98.69 180 LEU A N 1
ATOM 1374 C CA . LEU A 1 180 ? -1.377 9.061 3.049 1.00 98.69 180 LEU A CA 1
ATOM 1375 C C . LEU A 1 180 ? -0.400 7.963 2.619 1.00 98.69 180 LEU A C 1
ATOM 1377 O O . LEU A 1 180 ? 0.711 8.268 2.187 1.00 98.69 180 LEU A O 1
ATOM 1381 N N . LEU A 1 181 ? -0.817 6.698 2.690 1.00 98.62 181 LEU A N 1
ATOM 1382 C CA . LEU A 1 181 ? -0.001 5.558 2.280 1.00 98.62 181 LEU A CA 1
ATOM 1383 C C . LEU A 1 181 ? 0.430 5.670 0.810 1.00 98.62 181 LEU A C 1
ATOM 1385 O O . LEU A 1 181 ? 1.606 5.482 0.502 1.00 98.62 181 LEU A O 1
ATOM 1389 N N . MET A 1 182 ? -0.484 6.027 -0.098 1.00 98.62 182 MET A N 1
ATOM 1390 C CA . MET A 1 182 ? -0.147 6.244 -1.513 1.00 98.62 182 MET A CA 1
ATOM 1391 C C . MET A 1 182 ? 0.858 7.388 -1.695 1.00 98.62 182 MET A C 1
ATOM 1393 O O . MET A 1 182 ? 1.791 7.278 -2.492 1.00 98.62 182 MET A O 1
ATOM 1397 N N . LYS A 1 183 ? 0.728 8.465 -0.916 1.00 97.25 183 LYS A N 1
ATOM 1398 C CA . LYS A 1 183 ? 1.663 9.591 -0.955 1.00 97.25 183 LYS A CA 1
ATOM 1399 C C . LYS A 1 183 ? 3.060 9.206 -0.450 1.00 97.25 183 LYS A C 1
ATOM 1401 O O . LYS A 1 183 ? 4.055 9.535 -1.098 1.00 97.25 183 LYS A O 1
ATOM 1406 N N . LEU A 1 184 ? 3.143 8.453 0.651 1.00 95.69 184 LEU A N 1
ATOM 1407 C CA . LEU A 1 184 ? 4.398 7.894 1.176 1.00 95.69 184 LEU A CA 1
ATOM 1408 C C . LEU A 1 184 ? 5.055 6.944 0.166 1.00 95.69 184 LEU A C 1
ATOM 1410 O O . LEU A 1 184 ? 6.256 7.042 -0.082 1.00 95.69 184 LEU A O 1
ATOM 1414 N N . MET A 1 185 ? 4.267 6.076 -0.474 1.00 95.50 185 MET A N 1
ATOM 1415 C CA . MET A 1 185 ? 4.729 5.169 -1.530 1.00 95.50 185 MET A CA 1
ATOM 1416 C C . MET A 1 185 ? 5.435 5.912 -2.665 1.00 95.50 185 MET A C 1
ATOM 1418 O O . MET A 1 185 ? 6.502 5.490 -3.104 1.00 95.50 185 MET A O 1
ATOM 1422 N N . VAL A 1 186 ? 4.870 7.031 -3.126 1.00 95.00 186 VAL A N 1
ATOM 1423 C CA . VAL A 1 186 ? 5.474 7.848 -4.189 1.00 95.00 186 VAL A CA 1
ATOM 1424 C C . VAL A 1 186 ? 6.735 8.549 -3.704 1.00 95.00 186 VAL A C 1
ATOM 1426 O O . VAL A 1 186 ? 7.736 8.568 -4.420 1.00 95.00 186 VAL A O 1
ATOM 1429 N N . ARG A 1 187 ? 6.711 9.113 -2.491 1.00 92.06 187 ARG A N 1
ATOM 1430 C CA . ARG A 1 187 ? 7.861 9.830 -1.925 1.00 92.06 187 ARG A CA 1
ATOM 1431 C C . ARG A 1 187 ? 9.093 8.938 -1.799 1.00 92.06 187 ARG A C 1
ATOM 1433 O O . ARG A 1 187 ? 10.211 9.369 -2.101 1.00 92.06 187 ARG A O 1
ATOM 1440 N N . PHE A 1 188 ? 8.873 7.706 -1.370 1.00 91.44 188 PHE A N 1
ATOM 1441 C CA . PHE A 1 188 ? 9.895 6.684 -1.228 1.00 91.44 188 PHE A CA 1
ATOM 1442 C C . PHE A 1 188 ? 9.786 5.664 -2.354 1.00 91.44 188 PHE A C 1
ATOM 1444 O O . PHE A 1 188 ? 9.824 4.480 -2.087 1.00 91.44 188 PHE A O 1
ATOM 1451 N N . TRP A 1 189 ? 9.551 6.065 -3.602 1.00 93.06 189 TRP A N 1
ATOM 1452 C CA . TRP A 1 189 ? 9.448 5.096 -4.694 1.00 93.06 189 TRP A CA 1
ATOM 1453 C C . TRP A 1 189 ? 10.829 4.642 -5.167 1.00 93.06 189 TRP A C 1
ATOM 1455 O O . TRP A 1 189 ? 11.666 5.483 -5.479 1.00 93.06 189 TRP A O 1
ATOM 1465 N N . ASN A 1 190 ? 11.040 3.335 -5.344 1.00 92.00 190 ASN A N 1
ATOM 1466 C CA . ASN A 1 190 ? 12.270 2.808 -5.936 1.00 92.00 190 ASN A CA 1
ATOM 1467 C C . ASN A 1 190 ? 11.994 1.590 -6.812 1.00 92.00 190 ASN A C 1
ATOM 1469 O O . ASN A 1 190 ? 11.694 0.495 -6.343 1.00 92.00 190 ASN A O 1
ATOM 1473 N N . GLY A 1 191 ? 12.094 1.779 -8.125 1.00 92.56 191 GLY A N 1
ATOM 1474 C CA . GLY A 1 191 ? 11.868 0.710 -9.095 1.00 92.56 191 GLY A CA 1
ATOM 1475 C C . GLY A 1 191 ? 13.126 -0.070 -9.495 1.00 92.56 191 GLY A C 1
ATOM 1476 O O . GLY A 1 191 ? 13.058 -0.862 -10.434 1.00 92.56 191 GLY A O 1
ATOM 1477 N N . ASN A 1 192 ? 14.280 0.147 -8.850 1.00 93.25 192 ASN A N 1
ATOM 1478 C CA . ASN A 1 192 ? 15.586 -0.363 -9.295 1.00 93.25 192 ASN A CA 1
ATOM 1479 C C . ASN A 1 192 ? 15.825 -1.852 -8.968 1.00 93.25 192 ASN A C 1
ATOM 1481 O O . ASN A 1 192 ? 16.938 -2.230 -8.611 1.00 93.25 192 ASN A O 1
ATOM 1485 N N . LYS A 1 193 ? 14.819 -2.724 -9.121 1.00 94.12 193 LYS A N 1
ATOM 1486 C CA . LYS A 1 193 ? 14.861 -4.162 -8.761 1.00 94.12 193 LYS A CA 1
ATOM 1487 C C . LYS A 1 193 ? 16.074 -4.928 -9.321 1.00 94.12 193 LYS A C 1
ATOM 1489 O O . LYS A 1 193 ? 16.510 -5.910 -8.727 1.00 94.12 193 LYS A O 1
ATOM 1494 N N . ARG A 1 194 ? 16.632 -4.502 -10.460 1.00 94.38 194 ARG A N 1
ATOM 1495 C CA . ARG A 1 194 ? 17.843 -5.061 -11.104 1.00 94.38 194 ARG A CA 1
ATOM 1496 C C . ARG A 1 194 ? 19.050 -4.112 -11.070 1.00 94.38 194 ARG A C 1
ATOM 1498 O O . ARG A 1 194 ? 19.999 -4.279 -11.828 1.00 94.38 194 ARG A O 1
ATOM 1505 N N . GLY A 1 195 ? 19.028 -3.136 -10.171 1.00 91.62 195 GLY A N 1
ATOM 1506 C CA . GLY A 1 195 ? 20.007 -2.061 -10.065 1.00 91.62 195 GLY A CA 1
ATOM 1507 C C . GLY A 1 195 ? 19.604 -0.797 -10.838 1.00 91.62 195 GLY A C 1
ATOM 1508 O O . GLY A 1 195 ? 18.626 -0.807 -11.590 1.00 91.62 195 GLY A O 1
ATOM 1509 N N . PRO A 1 196 ? 20.339 0.311 -10.640 1.00 89.88 196 PRO A N 1
ATOM 1510 C CA . PRO A 1 196 ? 20.033 1.609 -11.252 1.00 89.88 196 PRO A CA 1
ATOM 1511 C C . PRO A 1 196 ? 20.513 1.740 -12.706 1.00 89.88 196 PRO A C 1
ATOM 1513 O O . PRO A 1 196 ? 20.169 2.713 -13.376 1.00 89.88 196 PRO A O 1
ATOM 1516 N N . LEU A 1 197 ? 21.325 0.789 -13.179 1.00 89.50 197 LEU A N 1
ATOM 1517 C CA . LEU A 1 197 ? 21.901 0.760 -14.523 1.00 89.50 197 LEU A CA 1
ATOM 1518 C C . LEU A 1 197 ? 21.199 -0.285 -15.390 1.00 89.50 197 LEU A C 1
ATOM 1520 O O . LEU A 1 197 ? 20.789 -1.334 -14.897 1.00 89.50 197 LEU A O 1
ATOM 1524 N N . GLY A 1 198 ? 21.141 -0.022 -16.692 1.00 92.19 198 GLY A N 1
ATOM 1525 C CA . GLY A 1 198 ? 20.446 -0.848 -17.678 1.00 92.19 198 GLY A CA 1
ATOM 1526 C C . GLY A 1 198 ? 19.263 -0.092 -18.265 1.00 92.19 198 GLY A C 1
ATOM 1527 O O . GLY A 1 198 ? 19.167 1.125 -18.125 1.00 92.19 198 GLY A O 1
ATOM 1528 N N . SER A 1 199 ? 18.364 -0.806 -18.931 1.00 94.81 199 SER A N 1
ATOM 1529 C CA . SER A 1 199 ? 17.131 -0.232 -19.463 1.00 94.81 199 SER A CA 1
ATOM 1530 C C . SER A 1 199 ? 15.925 -0.851 -18.774 1.00 94.81 199 SER A C 1
ATOM 1532 O O . SER A 1 199 ? 15.809 -2.072 -18.697 1.00 94.81 199 SER A O 1
ATOM 1534 N N . TYR A 1 200 ? 15.015 -0.004 -18.303 1.00 96.25 200 TYR A N 1
ATOM 1535 C CA . TYR A 1 200 ? 13.682 -0.385 -17.857 1.00 96.25 200 TYR A CA 1
ATOM 1536 C C . TYR A 1 200 ? 12.678 0.258 -18.819 1.00 96.25 200 TYR A C 1
ATOM 1538 O O . TYR A 1 200 ? 12.253 1.393 -18.581 1.00 96.25 200 TYR A O 1
ATOM 1546 N N . PRO A 1 201 ? 12.271 -0.430 -19.902 1.00 96.38 201 PRO A N 1
ATOM 1547 C CA . PRO A 1 201 ? 11.443 0.178 -20.948 1.00 96.38 201 PRO A CA 1
ATOM 1548 C C . PRO A 1 201 ? 10.104 0.753 -20.459 1.00 96.38 201 PRO A C 1
ATOM 1550 O O . PRO A 1 201 ? 9.509 1.601 -21.113 1.00 96.38 201 PRO A O 1
ATOM 1553 N N . ARG A 1 202 ? 9.637 0.318 -19.284 1.00 96.19 202 ARG A N 1
ATOM 1554 C CA . ARG A 1 202 ? 8.376 0.742 -18.652 1.00 96.19 202 ARG A CA 1
ATOM 1555 C C . ARG A 1 202 ? 8.551 1.764 -17.522 1.00 96.19 202 ARG A C 1
ATOM 1557 O O . ARG A 1 202 ? 7.627 1.961 -16.736 1.00 96.19 202 ARG A O 1
ATOM 1564 N N . ARG A 1 203 ? 9.745 2.348 -17.385 1.00 93.94 203 ARG A N 1
ATOM 1565 C CA . ARG A 1 203 ? 10.103 3.326 -16.339 1.00 93.94 203 ARG A CA 1
ATOM 1566 C C . ARG A 1 203 ? 10.661 4.628 -16.922 1.00 93.94 203 ARG A C 1
ATOM 1568 O O . ARG A 1 203 ? 11.502 5.277 -16.302 1.00 93.94 203 ARG A O 1
ATOM 1575 N N . VAL A 1 204 ? 10.248 4.996 -18.133 1.00 93.19 204 VAL A N 1
ATOM 1576 C CA . VAL A 1 204 ? 10.790 6.152 -18.867 1.00 93.19 204 VAL A CA 1
ATOM 1577 C C . VAL A 1 204 ? 10.665 7.447 -18.055 1.00 93.19 204 VAL A C 1
ATOM 1579 O O . VAL A 1 204 ? 11.581 8.266 -18.065 1.00 93.19 204 VAL A O 1
ATOM 1582 N N . LYS A 1 205 ? 9.587 7.614 -17.278 1.00 92.69 205 LYS A N 1
ATOM 1583 C CA . LYS A 1 205 ? 9.373 8.798 -16.426 1.00 92.69 205 LYS A CA 1
ATOM 1584 C C . LYS A 1 205 ? 10.283 8.843 -15.193 1.00 92.69 205 LYS A C 1
ATOM 1586 O O . LYS A 1 205 ? 10.399 9.889 -14.561 1.00 92.69 205 LYS A O 1
ATOM 1591 N N . GLN A 1 206 ? 10.915 7.727 -14.832 1.00 91.19 206 GLN A N 1
ATOM 1592 C CA . GLN A 1 206 ? 11.808 7.604 -13.671 1.00 91.19 206 GLN A CA 1
ATOM 1593 C C . GLN A 1 206 ? 13.294 7.762 -14.040 1.00 91.19 206 GLN A C 1
ATOM 1595 O O . GLN A 1 206 ? 14.166 7.591 -13.186 1.00 91.19 206 GLN A O 1
ATOM 1600 N N . MET A 1 207 ? 13.603 8.064 -15.302 1.00 88.50 207 MET A N 1
ATOM 1601 C CA . MET A 1 207 ? 14.973 8.292 -15.757 1.00 88.50 207 MET A CA 1
ATOM 1602 C C . MET A 1 207 ? 15.539 9.614 -15.222 1.00 88.50 207 MET A C 1
ATOM 1604 O O . MET A 1 207 ? 14.855 10.639 -15.165 1.00 88.50 207 MET A O 1
ATOM 1608 N N . GLU A 1 208 ? 16.816 9.609 -14.846 1.00 82.25 208 GLU A N 1
ATOM 1609 C CA . GLU A 1 208 ? 17.557 10.839 -14.571 1.00 82.25 208 GLU A CA 1
ATOM 1610 C C . GLU A 1 208 ? 17.961 11.528 -15.876 1.00 82.25 208 GLU A C 1
ATOM 1612 O O . GLU A 1 208 ? 18.254 10.879 -16.883 1.00 82.25 208 GLU A O 1
ATOM 1617 N N . ALA A 1 209 ? 17.993 12.863 -15.855 1.00 77.56 209 ALA A N 1
ATOM 1618 C CA . ALA A 1 209 ? 18.595 13.614 -16.944 1.00 77.56 209 ALA A CA 1
ATOM 1619 C C . ALA A 1 209 ? 20.085 13.257 -17.010 1.00 77.56 209 ALA A C 1
ATOM 1621 O O . ALA A 1 209 ? 20.786 13.330 -15.999 1.00 77.56 209 ALA A O 1
ATOM 1622 N N . VAL A 1 210 ? 20.557 12.867 -18.195 1.00 71.69 210 VAL A N 1
ATOM 1623 C CA . VAL A 1 210 ? 21.959 12.498 -18.413 1.00 71.69 210 VAL A CA 1
ATOM 1624 C C . VAL A 1 210 ? 22.835 13.701 -18.069 1.00 71.69 210 VAL A C 1
ATOM 1626 O O . VAL A 1 210 ? 22.745 14.749 -18.709 1.00 71.69 210 VAL A O 1
ATOM 1629 N N . GLN A 1 211 ? 23.669 13.565 -17.039 1.00 65.38 211 GLN A N 1
ATOM 1630 C CA . GLN A 1 211 ? 24.647 14.593 -16.704 1.00 65.38 211 GLN A CA 1
ATOM 1631 C C . GLN A 1 211 ? 25.884 14.422 -17.597 1.00 65.38 211 GLN A C 1
ATOM 1633 O O . GLN A 1 211 ? 26.307 13.288 -17.822 1.00 65.38 211 GLN A O 1
ATOM 1638 N N . PRO A 1 212 ? 26.535 15.508 -18.054 1.00 60.03 212 PRO A N 1
ATOM 1639 C CA . PRO A 1 212 ? 27.710 15.419 -18.930 1.00 60.03 212 PRO A CA 1
ATOM 1640 C C . PRO A 1 212 ? 28.855 14.556 -18.370 1.00 60.03 212 PRO A C 1
ATOM 1642 O O . PRO A 1 212 ? 29.609 13.955 -19.127 1.00 60.03 212 PRO A O 1
ATOM 1645 N N . LEU A 1 213 ? 28.971 14.479 -17.040 1.00 61.72 213 LEU A N 1
ATOM 1646 C CA . LEU A 1 213 ? 29.997 13.712 -16.323 1.00 61.72 213 LEU A CA 1
ATOM 1647 C C . LEU A 1 213 ? 29.623 12.236 -16.097 1.00 61.72 213 LEU A C 1
ATOM 1649 O O . LEU A 1 213 ? 30.475 11.444 -15.701 1.00 61.72 213 LEU A O 1
ATOM 1653 N N . GLN A 1 214 ? 28.365 11.855 -16.335 1.00 61.91 214 GLN A N 1
ATOM 1654 C CA . GLN A 1 214 ? 27.876 10.482 -16.224 1.00 61.91 214 GLN A CA 1
ATOM 1655 C C . GLN A 1 214 ? 27.114 10.121 -17.506 1.00 61.91 214 GLN A C 1
ATOM 1657 O O . GLN A 1 214 ? 25.894 10.256 -17.562 1.00 61.91 214 GLN A O 1
ATOM 1662 N N . PRO A 1 215 ? 27.808 9.630 -18.550 1.00 62.59 215 PRO A N 1
ATOM 1663 C CA . PRO A 1 215 ? 27.187 9.323 -19.840 1.00 62.59 215 PRO A CA 1
ATOM 1664 C C . PRO A 1 215 ? 26.278 8.085 -19.797 1.00 62.59 215 PRO A C 1
ATOM 1666 O O . PRO A 1 215 ? 25.728 7.683 -20.819 1.00 62.59 215 PRO A O 1
ATOM 1669 N N . THR A 1 216 ? 26.144 7.439 -18.636 1.00 74.00 216 THR A N 1
ATOM 1670 C CA . THR A 1 216 ? 25.330 6.235 -18.481 1.00 74.00 216 THR A CA 1
ATOM 1671 C C . THR A 1 216 ? 23.920 6.605 -18.050 1.00 74.00 216 THR A C 1
ATOM 1673 O O . THR A 1 216 ? 23.710 7.312 -17.068 1.00 74.00 216 THR A O 1
ATOM 1676 N N . GLN A 1 217 ? 22.943 6.113 -18.809 1.00 80.94 217 GLN A N 1
ATOM 1677 C CA . GLN A 1 217 ? 21.533 6.228 -18.468 1.00 80.94 217 GLN A CA 1
ATOM 1678 C C . GLN A 1 217 ? 21.267 5.560 -17.115 1.00 80.94 217 GLN A C 1
ATOM 1680 O O . GLN A 1 217 ? 21.663 4.412 -16.887 1.00 80.94 217 GLN A O 1
ATOM 1685 N N . ARG A 1 218 ? 20.578 6.287 -16.235 1.00 85.94 218 ARG A N 1
ATOM 1686 C CA . ARG A 1 218 ? 20.328 5.894 -14.850 1.00 85.94 218 ARG A CA 1
ATOM 1687 C C . ARG A 1 218 ? 18.877 6.150 -14.466 1.00 85.94 218 ARG A C 1
ATOM 1689 O O . ARG A 1 218 ? 18.250 7.079 -14.976 1.00 85.94 218 ARG A O 1
ATOM 1696 N N . TYR A 1 219 ? 18.356 5.325 -13.566 1.00 87.69 219 TYR A N 1
ATOM 1697 C CA . TYR A 1 219 ? 17.004 5.455 -13.023 1.00 87.69 219 TYR A CA 1
ATOM 1698 C C . TYR A 1 219 ? 17.057 5.878 -11.556 1.00 87.69 219 TYR A C 1
ATOM 1700 O O . TYR A 1 219 ? 17.821 5.297 -10.779 1.00 87.69 219 TYR A O 1
ATOM 1708 N N . ARG A 1 220 ? 16.213 6.851 -11.188 1.00 84.25 220 ARG A N 1
ATOM 1709 C CA . ARG A 1 220 ? 16.081 7.339 -9.806 1.00 84.25 220 ARG A CA 1
ATOM 1710 C C . ARG A 1 220 ? 15.653 6.199 -8.877 1.00 84.25 220 ARG A C 1
ATOM 1712 O O . ARG A 1 220 ? 14.774 5.406 -9.241 1.00 84.25 220 ARG A O 1
ATOM 1719 N N . GLY A 1 221 ? 16.290 6.107 -7.711 1.00 80.69 221 GLY A N 1
ATOM 1720 C CA . GLY A 1 221 ? 15.890 5.212 -6.625 1.00 80.69 221 GLY A CA 1
ATOM 1721 C C . GLY A 1 221 ? 15.061 5.902 -5.546 1.00 80.69 221 GLY A C 1
ATOM 1722 O O . GLY A 1 221 ? 14.294 6.819 -5.835 1.00 80.69 221 GLY A O 1
ATOM 1723 N N . ASP A 1 222 ? 15.220 5.426 -4.308 1.00 66.69 222 ASP A N 1
ATOM 1724 C CA . ASP A 1 222 ? 14.495 5.947 -3.153 1.00 66.69 222 ASP A CA 1
ATOM 1725 C C . ASP A 1 222 ? 14.834 7.431 -2.978 1.00 66.69 222 ASP A C 1
ATOM 1727 O O . ASP A 1 222 ? 15.996 7.775 -2.765 1.00 66.69 222 ASP A O 1
ATOM 1731 N N . MET A 1 223 ? 13.793 8.273 -3.048 1.00 66.94 223 MET A N 1
ATOM 1732 C CA . MET A 1 223 ? 13.787 9.747 -3.033 1.00 66.94 223 MET A CA 1
ATOM 1733 C C . MET A 1 223 ? 13.872 10.430 -4.413 1.00 66.94 223 MET A C 1
ATOM 1735 O O . MET A 1 223 ? 14.924 10.582 -5.022 1.00 66.94 223 MET A O 1
ATOM 1739 N N . ILE A 1 224 ? 12.716 10.911 -4.890 1.00 57.53 224 ILE A N 1
ATOM 1740 C CA . ILE A 1 224 ? 12.541 11.492 -6.238 1.00 57.53 224 ILE A CA 1
ATOM 1741 C C . ILE A 1 224 ? 13.014 12.950 -6.334 1.00 57.53 224 ILE A C 1
ATOM 1743 O O . ILE A 1 224 ? 13.387 13.409 -7.422 1.00 57.53 224 ILE A O 1
ATOM 1747 N N . ALA A 1 225 ? 12.976 13.674 -5.216 1.00 57.88 225 ALA A N 1
ATOM 1748 C CA . ALA A 1 225 ? 13.330 15.078 -5.120 1.00 57.88 225 ALA A CA 1
ATOM 1749 C C . ALA A 1 225 ? 14.185 15.277 -3.870 1.00 57.88 225 ALA A C 1
ATOM 1751 O O . ALA A 1 225 ? 13.656 15.293 -2.764 1.00 57.88 225 ALA A O 1
ATOM 1752 N N . ASP A 1 226 ? 15.495 15.421 -4.050 1.00 56.12 226 ASP A N 1
ATOM 1753 C CA . ASP A 1 226 ? 16.334 16.019 -3.021 1.00 56.12 226 ASP A CA 1
ATOM 1754 C C . ASP A 1 226 ? 17.062 17.231 -3.619 1.00 56.12 226 ASP A C 1
ATOM 1756 O O . ASP A 1 226 ? 17.857 17.073 -4.555 1.00 56.12 226 ASP A O 1
ATOM 1760 N N . PRO A 1 227 ? 16.752 18.460 -3.169 1.00 54.09 227 PRO A N 1
ATOM 1761 C CA . PRO A 1 227 ? 17.548 19.628 -3.520 1.00 54.09 227 PRO A CA 1
ATOM 1762 C C . PRO A 1 227 ? 18.951 19.574 -2.891 1.00 54.09 227 PRO A C 1
ATOM 1764 O O . PRO A 1 227 ? 19.872 20.204 -3.418 1.00 54.09 227 PRO A O 1
ATOM 1767 N N . ASP A 1 228 ? 19.136 18.812 -1.810 1.00 54.88 228 ASP A N 1
ATOM 1768 C CA . ASP A 1 228 ? 20.409 18.629 -1.129 1.00 54.88 228 ASP A CA 1
ATOM 1769 C C . ASP A 1 228 ? 21.173 17.432 -1.713 1.00 54.88 228 ASP A C 1
ATOM 1771 O O . ASP A 1 228 ? 21.039 16.280 -1.300 1.00 54.88 228 ASP A O 1
ATOM 1775 N N . ARG A 1 229 ? 22.041 17.721 -2.690 1.00 54.72 229 ARG A N 1
ATOM 1776 C CA . ARG A 1 229 ? 22.927 16.732 -3.335 1.00 54.72 229 ARG A CA 1
ATOM 1777 C C . ARG A 1 229 ? 23.888 16.024 -2.364 1.00 54.72 229 ARG A C 1
ATOM 1779 O O . ARG A 1 229 ? 24.630 15.148 -2.805 1.00 54.72 229 ARG A O 1
ATOM 1786 N N . LEU A 1 230 ? 23.939 16.432 -1.092 1.00 47.56 230 LEU A N 1
ATOM 1787 C CA . LEU A 1 230 ? 24.784 15.831 -0.060 1.00 47.56 230 LEU A CA 1
ATOM 1788 C C . LEU A 1 230 ? 24.109 14.665 0.671 1.00 47.56 230 LEU A C 1
ATOM 1790 O O . LEU A 1 230 ? 24.812 13.865 1.294 1.00 47.56 230 LEU A O 1
ATOM 1794 N N . ARG A 1 231 ? 22.779 14.523 0.595 1.00 55.09 231 ARG A N 1
ATOM 1795 C CA . ARG A 1 231 ? 22.112 13.316 1.090 1.00 55.09 231 ARG A CA 1
ATOM 1796 C C . ARG A 1 231 ? 22.406 12.153 0.148 1.00 55.09 231 ARG A C 1
ATOM 1798 O O . ARG A 1 231 ? 22.395 12.279 -1.075 1.00 55.09 231 ARG A O 1
ATOM 1805 N N . VAL A 1 232 ? 22.725 11.001 0.737 1.00 54.69 232 VAL A N 1
ATOM 1806 C CA . VAL A 1 232 ? 23.039 9.781 -0.011 1.00 54.69 232 VAL A CA 1
ATOM 1807 C C . VAL A 1 232 ? 21.781 9.351 -0.763 1.00 54.69 232 VAL A C 1
ATOM 1809 O O . VAL A 1 232 ? 20.853 8.827 -0.152 1.00 54.69 232 VAL A O 1
ATOM 1812 N N . ASN A 1 233 ? 21.745 9.565 -2.080 1.00 58.78 233 ASN A N 1
ATOM 1813 C CA . ASN A 1 233 ? 20.706 8.984 -2.924 1.00 58.78 233 ASN A CA 1
ATOM 1814 C C . ASN A 1 233 ? 20.775 7.459 -2.804 1.00 58.78 233 ASN A C 1
ATOM 1816 O O . ASN A 1 233 ? 21.777 6.823 -3.155 1.00 58.78 233 ASN A O 1
ATOM 1820 N N . TRP A 1 234 ? 19.699 6.860 -2.299 1.00 64.56 234 TRP A N 1
ATOM 1821 C CA . TRP A 1 234 ? 19.580 5.414 -2.158 1.00 64.56 234 TRP A CA 1
ATOM 1822 C C . TRP A 1 234 ? 19.097 4.818 -3.477 1.00 64.56 234 TRP A C 1
ATOM 1824 O O . TRP A 1 234 ? 17.996 4.295 -3.622 1.00 64.56 234 TRP A O 1
ATOM 1834 N N . ASP A 1 235 ? 19.979 4.866 -4.472 1.00 71.75 235 ASP A N 1
ATOM 1835 C CA . ASP A 1 235 ? 19.727 4.263 -5.784 1.00 71.75 235 ASP A CA 1
ATOM 1836 C C . ASP A 1 235 ? 19.777 2.734 -5.753 1.00 71.75 235 ASP A C 1
ATOM 1838 O O . ASP A 1 235 ? 19.414 2.057 -6.721 1.00 71.75 235 ASP A O 1
ATOM 1842 N N . ARG A 1 236 ? 20.222 2.184 -4.620 1.00 79.25 236 ARG A N 1
ATOM 1843 C CA . ARG A 1 236 ? 20.155 0.765 -4.328 1.00 79.25 236 ARG A CA 1
ATOM 1844 C C . ARG A 1 236 ? 18.719 0.386 -3.998 1.00 79.25 236 ARG A C 1
ATOM 1846 O O . ARG A 1 236 ? 18.088 0.972 -3.132 1.00 79.25 236 ARG A O 1
ATOM 1853 N N . TYR A 1 237 ? 18.242 -0.652 -4.661 1.00 84.25 237 TYR A N 1
ATOM 1854 C CA . TYR A 1 237 ? 16.998 -1.308 -4.305 1.00 84.25 237 TYR A CA 1
ATOM 1855 C C . TYR A 1 237 ? 17.117 -1.969 -2.931 1.00 84.25 237 TYR A C 1
ATOM 1857 O O . TYR A 1 237 ? 18.009 -2.788 -2.712 1.00 84.25 237 TYR A O 1
ATOM 1865 N N . VAL A 1 238 ? 16.252 -1.569 -2.001 1.00 85.06 238 VAL A N 1
ATOM 1866 C CA . VAL A 1 238 ? 16.236 -2.079 -0.618 1.00 85.06 238 VAL A CA 1
ATOM 1867 C C . VAL A 1 238 ? 15.148 -3.128 -0.391 1.00 85.06 238 VAL A C 1
ATOM 1869 O O . VAL A 1 238 ? 15.240 -3.930 0.535 1.00 85.06 238 VAL A O 1
ATOM 1872 N N . GLY A 1 239 ? 14.154 -3.176 -1.272 1.00 89.19 239 GLY A N 1
ATOM 1873 C CA . GLY A 1 239 ? 13.039 -4.108 -1.228 1.00 89.19 239 GLY A CA 1
ATOM 1874 C C . GLY A 1 239 ? 11.888 -3.611 -2.096 1.00 89.19 239 GLY A C 1
ATOM 1875 O O . GLY A 1 239 ? 12.004 -2.604 -2.799 1.00 89.19 239 GLY A O 1
ATOM 1876 N N . HIS A 1 240 ? 10.794 -4.366 -2.104 1.00 93.31 240 HIS A N 1
ATOM 1877 C CA . HIS A 1 240 ? 9.638 -4.065 -2.949 1.00 93.31 240 HIS A CA 1
ATOM 1878 C C . HIS A 1 240 ? 8.982 -2.731 -2.566 1.00 93.31 240 HIS A C 1
ATOM 1880 O O . HIS A 1 240 ? 8.988 -2.350 -1.399 1.00 93.31 240 HIS A O 1
ATOM 1886 N N . ASN A 1 241 ? 8.361 -2.045 -3.535 1.00 95.56 241 ASN A N 1
ATOM 1887 C CA . ASN A 1 241 ? 7.484 -0.897 -3.271 1.00 95.56 241 ASN A CA 1
ATOM 1888 C C . ASN A 1 241 ? 6.174 -1.396 -2.637 1.00 95.56 241 ASN A C 1
ATOM 1890 O O . ASN A 1 241 ? 5.118 -1.385 -3.259 1.00 95.56 241 ASN A O 1
ATOM 1894 N N . ILE A 1 242 ? 6.291 -1.924 -1.422 1.00 97.25 242 ILE A N 1
ATOM 1895 C CA . ILE A 1 242 ? 5.215 -2.381 -0.556 1.00 97.25 242 ILE A CA 1
ATOM 1896 C C . ILE A 1 242 ? 5.441 -1.686 0.779 1.00 97.25 242 ILE A C 1
ATOM 1898 O O . ILE A 1 242 ? 6.531 -1.807 1.345 1.00 97.25 242 ILE A O 1
ATOM 1902 N N . ALA A 1 243 ? 4.443 -0.952 1.254 1.00 97.06 243 ALA A N 1
ATOM 1903 C CA . ALA A 1 243 ? 4.526 -0.162 2.473 1.00 97.06 243 ALA A CA 1
ATOM 1904 C C . ALA A 1 243 ? 3.337 -0.428 3.385 1.00 97.06 243 ALA A C 1
ATOM 1906 O O . ALA A 1 243 ? 2.275 -0.839 2.921 1.00 97.06 243 ALA A O 1
ATOM 1907 N N . CYS A 1 244 ? 3.530 -0.155 4.670 1.00 97.44 244 CYS A N 1
ATOM 1908 C CA . CYS A 1 244 ? 2.527 -0.288 5.709 1.00 97.44 244 CYS A CA 1
ATOM 1909 C C . CYS A 1 244 ? 2.541 0.957 6.602 1.00 97.44 244 CYS A C 1
ATOM 1911 O O . CYS A 1 244 ? 3.612 1.395 7.012 1.00 97.44 244 CYS A O 1
ATOM 1913 N N . VAL A 1 245 ? 1.371 1.496 6.938 1.00 97.62 245 VAL A N 1
ATOM 1914 C CA . VAL A 1 245 ? 1.173 2.558 7.940 1.00 97.62 245 VAL A CA 1
ATOM 1915 C C . VAL A 1 245 ? 0.374 1.980 9.100 1.00 97.62 245 VAL A C 1
ATOM 1917 O O . VAL A 1 245 ? -0.590 1.251 8.867 1.00 97.62 245 VAL A O 1
ATOM 1920 N N . ALA A 1 246 ? 0.761 2.296 10.333 1.00 96.50 246 ALA A N 1
ATOM 1921 C CA . ALA A 1 246 ? 0.012 1.923 11.528 1.00 96.50 246 ALA A CA 1
ATOM 1922 C C . ALA A 1 246 ? -0.701 3.131 12.133 1.00 96.50 246 ALA A C 1
ATOM 1924 O O . ALA A 1 246 ? -0.090 4.182 12.333 1.00 96.50 246 ALA A O 1
ATOM 1925 N N . VAL A 1 247 ? -1.981 2.950 12.448 1.00 95.81 247 VAL A N 1
ATOM 1926 C CA . VAL A 1 247 ? -2.835 3.949 13.097 1.00 95.81 247 VAL A CA 1
ATOM 1927 C C . VAL A 1 247 ? -3.453 3.322 14.339 1.00 95.81 247 VAL A C 1
ATOM 1929 O O . VAL A 1 247 ? -3.943 2.193 14.275 1.00 95.81 247 VAL A O 1
ATOM 1932 N N . ASP A 1 248 ? -3.398 4.026 15.463 1.00 92.81 248 ASP A N 1
ATOM 1933 C CA . ASP A 1 248 ? -3.955 3.563 16.734 1.00 92.81 248 ASP A CA 1
ATOM 1934 C C . ASP A 1 248 ? -5.487 3.755 16.818 1.00 92.81 248 ASP A C 1
ATOM 1936 O O . ASP A 1 248 ? -6.124 4.247 15.881 1.00 92.81 248 ASP A O 1
ATOM 1940 N N . GLY A 1 249 ? -6.097 3.374 17.946 1.00 90.75 249 GLY A N 1
ATOM 1941 C CA . GLY A 1 249 ? -7.545 3.524 18.148 1.00 90.75 249 GLY A CA 1
ATOM 1942 C C . GLY A 1 249 ? -8.024 4.980 18.198 1.00 90.75 249 GLY A C 1
ATOM 1943 O O . GLY A 1 249 ? -9.161 5.271 17.835 1.00 90.75 249 GLY A O 1
ATOM 1944 N N . ASN A 1 250 ? -7.149 5.917 18.575 1.00 91.31 250 ASN A N 1
ATOM 1945 C CA . ASN A 1 250 ? -7.475 7.341 18.632 1.00 91.31 250 ASN A CA 1
ATOM 1946 C C . ASN A 1 250 ? -7.478 8.004 17.247 1.00 91.31 250 ASN A C 1
ATOM 1948 O O . ASN A 1 250 ? -7.990 9.118 17.094 1.00 91.31 250 ASN A O 1
ATOM 1952 N N . GLY A 1 251 ? -6.957 7.310 16.233 1.00 93.19 251 GLY A N 1
ATOM 1953 C CA . GLY A 1 251 ? -6.715 7.855 14.906 1.00 93.19 251 GLY A CA 1
ATOM 1954 C C . GLY A 1 251 ? -5.327 8.476 14.759 1.00 93.19 251 GLY A C 1
ATOM 1955 O O . GLY A 1 251 ? -5.067 9.079 13.718 1.00 93.19 251 GLY A O 1
ATOM 1956 N N . GLU A 1 252 ? -4.447 8.314 15.749 1.00 93.44 252 GLU A N 1
ATOM 1957 C CA . GLU A 1 252 ? -3.079 8.808 15.678 1.00 93.44 252 GLU A CA 1
ATOM 1958 C C . GLU A 1 252 ? -2.212 7.880 14.826 1.00 93.44 252 GLU A C 1
ATOM 1960 O O . GLU A 1 252 ? -2.250 6.650 14.942 1.00 93.44 252 GLU A O 1
ATOM 1965 N N . ILE A 1 253 ? -1.383 8.467 13.972 1.00 94.31 253 ILE A N 1
ATOM 1966 C CA . ILE A 1 253 ? -0.409 7.735 13.171 1.00 94.31 253 ILE A CA 1
ATOM 1967 C C . ILE A 1 253 ? 0.779 7.386 14.070 1.00 94.31 253 ILE A C 1
ATOM 1969 O O . ILE A 1 253 ? 1.465 8.256 14.626 1.00 94.31 253 ILE A O 1
ATOM 1973 N N . ILE A 1 254 ? 1.041 6.086 14.194 1.00 91.81 254 ILE A N 1
ATOM 1974 C CA . ILE A 1 254 ? 2.142 5.571 15.005 1.00 91.81 254 ILE A CA 1
ATOM 1975 C C . ILE A 1 254 ? 3.444 5.657 14.203 1.00 91.81 254 ILE A C 1
ATOM 1977 O O . ILE A 1 254 ? 4.365 6.370 14.596 1.00 91.81 254 ILE A O 1
ATOM 1981 N N . ASP A 1 255 ? 3.515 4.946 13.073 1.00 92.81 255 ASP A N 1
ATOM 1982 C CA . ASP A 1 255 ? 4.718 4.832 12.238 1.00 92.81 255 ASP A CA 1
ATOM 1983 C C . ASP A 1 255 ? 4.355 4.314 10.818 1.00 92.81 255 ASP A C 1
ATOM 1985 O O . ASP A 1 255 ? 3.215 3.912 10.556 1.00 92.81 255 ASP A O 1
ATOM 1989 N N . PHE A 1 256 ? 5.328 4.290 9.901 1.00 94.81 256 PHE A N 1
ATOM 1990 C CA . PHE A 1 256 ? 5.265 3.610 8.603 1.00 94.81 256 PHE A CA 1
ATOM 1991 C C . PHE A 1 256 ? 6.525 2.757 8.341 1.00 94.81 256 PHE A C 1
ATOM 1993 O O . PHE A 1 256 ? 7.620 3.074 8.792 1.00 94.81 256 PHE A O 1
ATOM 2000 N N . ASP A 1 257 ? 6.401 1.663 7.588 1.00 94.81 257 ASP A N 1
ATOM 2001 C CA . ASP A 1 257 ? 7.547 0.831 7.190 1.00 94.81 257 ASP A CA 1
ATOM 2002 C C . ASP A 1 257 ? 7.391 0.338 5.747 1.00 94.81 257 ASP A C 1
ATOM 2004 O O . ASP A 1 257 ? 6.291 0.302 5.191 1.00 94.81 257 ASP A O 1
ATOM 2008 N N . PHE A 1 258 ? 8.510 -0.043 5.137 1.00 94.88 258 PHE A N 1
ATOM 2009 C CA . PHE A 1 258 ? 8.586 -0.575 3.781 1.00 94.88 258 PHE A CA 1
ATOM 2010 C C . PHE A 1 258 ? 9.143 -1.995 3.796 1.00 94.88 258 PHE A C 1
ATOM 2012 O O . PHE A 1 258 ? 9.838 -2.427 4.716 1.00 94.88 258 PHE A O 1
ATOM 2019 N N . ASN A 1 259 ? 8.850 -2.742 2.738 1.00 94.94 259 ASN A N 1
ATOM 2020 C CA . ASN A 1 259 ? 9.484 -4.026 2.505 1.00 94.94 259 ASN A CA 1
ATOM 2021 C C . ASN A 1 259 ? 10.994 -3.832 2.293 1.00 94.94 259 ASN A C 1
ATOM 2023 O O . ASN A 1 259 ? 11.401 -3.060 1.428 1.00 94.94 259 ASN A O 1
ATOM 2027 N N . HIS A 1 260 ? 11.801 -4.572 3.055 1.00 93.75 260 HIS A N 1
ATOM 2028 C CA . HIS A 1 260 ? 13.266 -4.532 3.060 1.00 93.75 260 HIS A CA 1
ATOM 2029 C C . HIS A 1 260 ? 13.907 -5.917 2.885 1.00 93.75 260 HIS A C 1
ATOM 2031 O O . HIS A 1 260 ? 15.007 -6.192 3.380 1.00 93.75 260 HIS A O 1
ATOM 2037 N N . ASN A 1 261 ? 13.215 -6.819 2.190 1.00 92.19 261 ASN A N 1
ATOM 2038 C CA . ASN A 1 261 ? 13.675 -8.193 2.027 1.00 92.19 261 ASN A CA 1
ATOM 2039 C C . ASN A 1 261 ? 15.041 -8.301 1.331 1.00 92.19 261 ASN A C 1
ATOM 2041 O O . ASN A 1 261 ? 15.871 -9.113 1.742 1.00 92.19 261 ASN A O 1
ATOM 2045 N N . ASP A 1 262 ? 15.304 -7.459 0.331 1.00 89.69 262 ASP A N 1
ATOM 2046 C CA . ASP A 1 262 ? 16.569 -7.443 -0.403 1.00 89.69 262 ASP A CA 1
ATOM 2047 C C . ASP A 1 262 ? 17.702 -6.835 0.437 1.00 89.69 262 ASP A C 1
ATOM 2049 O O . ASP A 1 262 ? 18.811 -7.375 0.486 1.00 89.69 262 ASP A O 1
ATOM 2053 N N . PHE A 1 263 ? 17.406 -5.762 1.178 1.00 89.06 263 PHE A N 1
ATOM 2054 C CA . PHE A 1 263 ? 18.373 -5.090 2.042 1.00 89.06 263 PHE A CA 1
ATOM 2055 C C . PHE A 1 263 ? 18.900 -6.014 3.145 1.00 89.06 263 PHE A C 1
ATOM 2057 O O . PHE A 1 263 ? 20.115 -6.163 3.296 1.00 89.06 263 PHE A O 1
ATOM 2064 N N . PHE A 1 264 ? 17.997 -6.681 3.867 1.00 89.75 264 PHE A N 1
ATOM 2065 C CA . PHE A 1 264 ? 18.346 -7.598 4.957 1.00 89.75 264 PHE A CA 1
ATOM 2066 C C . PHE A 1 264 ? 18.595 -9.039 4.498 1.00 89.75 264 PHE A C 1
ATOM 2068 O O . PHE A 1 264 ? 18.969 -9.879 5.316 1.00 89.75 264 PHE A O 1
ATOM 2075 N N . ARG A 1 265 ? 18.397 -9.342 3.207 1.00 91.62 265 ARG A N 1
ATOM 2076 C CA . ARG A 1 265 ? 18.479 -10.702 2.642 1.00 91.62 265 ARG A CA 1
ATOM 2077 C C . ARG A 1 265 ? 17.612 -11.707 3.405 1.00 91.62 265 ARG A C 1
ATOM 2079 O O . ARG A 1 265 ? 18.022 -12.841 3.650 1.00 91.62 265 ARG A O 1
ATOM 2086 N N . SER A 1 266 ? 16.417 -11.276 3.789 1.00 93.50 266 SER A N 1
ATOM 2087 C CA . SER A 1 266 ? 15.487 -12.056 4.598 1.00 93.50 266 SER A CA 1
ATOM 2088 C C . SER A 1 266 ? 14.092 -11.977 4.000 1.00 93.50 266 SER A C 1
ATOM 2090 O O . SER A 1 266 ? 13.543 -10.894 3.813 1.00 93.50 266 SER A O 1
ATOM 2092 N N . SER A 1 267 ? 13.488 -13.135 3.736 1.00 91.38 267 SER A N 1
ATOM 2093 C CA . SER A 1 267 ? 12.114 -13.213 3.232 1.00 91.38 267 SER A CA 1
ATOM 2094 C C . SER A 1 267 ? 11.068 -12.752 4.250 1.00 91.38 267 SER A C 1
ATOM 2096 O O . SER A 1 267 ? 9.923 -12.578 3.871 1.00 91.38 267 SER A O 1
ATOM 2098 N N . ALA A 1 268 ? 11.438 -12.570 5.522 1.00 92.44 268 ALA A N 1
ATOM 2099 C CA . ALA A 1 268 ? 10.523 -12.130 6.578 1.00 92.44 268 ALA A CA 1
ATOM 2100 C C . ALA A 1 268 ? 10.436 -10.596 6.709 1.00 92.44 268 ALA A C 1
ATOM 2102 O O . ALA A 1 268 ? 9.620 -10.076 7.467 1.00 92.44 268 ALA A O 1
ATOM 2103 N N . GLU A 1 269 ? 11.273 -9.844 5.990 1.00 94.50 269 GLU A N 1
ATOM 2104 C CA . GLU A 1 269 ? 11.376 -8.385 6.117 1.00 94.50 269 GLU A CA 1
ATOM 2105 C C . GLU A 1 269 ? 10.361 -7.660 5.220 1.00 94.50 269 GLU A C 1
ATOM 2107 O O . GLU A 1 269 ? 10.694 -6.765 4.445 1.00 94.50 269 GLU A O 1
ATOM 2112 N N . HIS A 1 270 ? 9.100 -8.078 5.317 1.00 96.25 270 HIS A N 1
ATOM 2113 C CA . HIS A 1 270 ? 7.958 -7.432 4.674 1.00 96.25 270 HIS A CA 1
ATOM 2114 C C . HIS A 1 270 ? 7.461 -6.241 5.498 1.00 96.25 270 HIS A C 1
ATOM 2116 O O . HIS A 1 270 ? 7.660 -6.209 6.713 1.00 96.25 270 HIS A O 1
ATOM 2122 N N . ALA A 1 271 ? 6.798 -5.284 4.847 1.00 96.25 271 ALA A N 1
ATOM 2123 C CA . ALA A 1 271 ? 6.374 -4.034 5.475 1.00 96.25 271 ALA A CA 1
ATOM 2124 C C . ALA A 1 271 ? 5.525 -4.270 6.734 1.00 96.25 271 ALA A C 1
ATOM 2126 O O . ALA A 1 271 ? 5.808 -3.703 7.783 1.00 96.25 271 ALA A O 1
ATOM 2127 N N . GLU A 1 272 ? 4.546 -5.174 6.670 1.00 96.94 272 GLU A N 1
ATOM 2128 C CA . GLU A 1 272 ? 3.634 -5.464 7.781 1.00 96.94 272 GLU A CA 1
ATOM 2129 C C . GLU A 1 272 ? 4.348 -6.194 8.925 1.00 96.94 272 GLU A C 1
ATOM 2131 O O . GLU A 1 272 ? 4.187 -5.849 10.091 1.00 96.94 272 GLU A O 1
ATOM 2136 N N . SER A 1 273 ? 5.196 -7.177 8.603 1.00 95.00 273 SER A N 1
ATOM 2137 C CA . SER A 1 273 ? 5.961 -7.927 9.614 1.00 95.00 273 SER A CA 1
ATOM 2138 C C . SER A 1 273 ? 6.982 -7.043 10.335 1.00 95.00 273 SER A C 1
ATOM 2140 O O . SER A 1 273 ? 7.281 -7.239 11.515 1.00 95.00 273 SER A O 1
ATOM 2142 N N . ARG A 1 274 ? 7.556 -6.071 9.623 1.00 94.12 274 ARG A N 1
ATOM 2143 C CA . ARG A 1 274 ? 8.434 -5.051 10.199 1.00 94.12 274 ARG A CA 1
ATOM 2144 C C . ARG A 1 274 ? 7.647 -4.072 11.062 1.00 94.12 274 ARG A C 1
ATOM 2146 O O . ARG A 1 274 ? 8.041 -3.857 12.205 1.00 94.12 274 ARG A O 1
ATOM 2153 N N . MET A 1 275 ? 6.503 -3.598 10.567 1.00 94.38 275 MET A N 1
ATOM 2154 C CA . MET A 1 275 ? 5.600 -2.722 11.305 1.00 94.38 275 MET A CA 1
ATOM 2155 C C . MET A 1 275 ? 5.171 -3.347 12.634 1.00 94.38 275 MET A C 1
ATOM 2157 O O . MET A 1 275 ? 5.397 -2.751 13.677 1.00 94.38 275 MET A O 1
ATOM 2161 N N . VAL A 1 276 ? 4.648 -4.577 12.640 1.00 93.06 276 VAL A N 1
ATOM 2162 C CA . VAL A 1 276 ? 4.200 -5.243 13.878 1.00 93.06 276 VAL A CA 1
ATOM 2163 C C . VAL A 1 276 ? 5.340 -5.395 14.894 1.00 93.06 276 VAL A C 1
ATOM 2165 O O . VAL A 1 276 ? 5.168 -5.063 16.064 1.00 93.06 276 VAL A O 1
ATOM 2168 N N . ARG A 1 277 ? 6.537 -5.823 14.462 1.00 90.56 277 ARG A N 1
ATOM 2169 C CA . ARG A 1 277 ? 7.716 -5.903 15.351 1.00 90.56 277 ARG A CA 1
ATOM 2170 C C . ARG A 1 277 ? 8.115 -4.537 15.912 1.00 90.56 277 ARG A C 1
ATOM 2172 O O . ARG A 1 277 ? 8.491 -4.435 17.080 1.00 90.56 277 ARG A O 1
ATOM 2179 N N . ARG A 1 278 ? 8.036 -3.492 15.084 1.00 88.12 278 ARG A N 1
ATOM 2180 C CA . ARG A 1 278 ? 8.317 -2.118 15.498 1.00 88.12 278 ARG A CA 1
ATOM 2181 C C . ARG A 1 278 ? 7.285 -1.625 16.508 1.00 88.12 278 ARG A C 1
ATOM 2183 O O . ARG A 1 278 ? 7.689 -1.076 17.525 1.00 88.12 278 ARG A O 1
ATOM 2190 N N . LEU A 1 279 ? 5.998 -1.869 16.271 1.00 89.00 279 LEU A N 1
ATOM 2191 C CA . LEU A 1 279 ? 4.925 -1.483 17.184 1.00 89.00 279 LEU A CA 1
ATOM 2192 C C . LEU A 1 279 ? 5.157 -2.051 18.579 1.00 89.00 279 LEU A C 1
ATOM 2194 O O . LEU A 1 279 ? 5.166 -1.272 19.521 1.00 89.00 279 LEU A O 1
ATOM 2198 N N . PHE A 1 280 ? 5.483 -3.341 18.703 1.00 84.88 280 PHE A N 1
ATOM 2199 C CA . PHE A 1 280 ? 5.824 -3.935 20.000 1.00 84.88 280 PHE A CA 1
ATOM 2200 C C . PHE A 1 280 ? 6.962 -3.208 20.723 1.00 84.88 280 PHE A C 1
ATOM 2202 O O . PHE A 1 280 ? 6.905 -3.021 21.933 1.00 84.88 280 PHE A O 1
ATOM 2209 N N . SER A 1 281 ? 7.977 -2.763 19.978 1.00 81.19 281 SER A N 1
ATOM 2210 C CA . SER A 1 281 ? 9.115 -2.039 20.554 1.00 81.19 281 SER A CA 1
ATOM 2211 C C . SER A 1 281 ? 8.740 -0.615 20.981 1.00 81.19 281 SER A C 1
ATOM 2213 O O . SER A 1 281 ? 9.251 -0.119 21.979 1.00 81.19 281 SER A O 1
ATOM 2215 N N . LEU A 1 282 ? 7.863 0.058 20.228 1.00 77.81 282 LEU A N 1
ATOM 2216 C CA . LEU A 1 282 ? 7.472 1.443 20.498 1.00 77.81 282 LEU A CA 1
ATOM 2217 C C . LEU A 1 282 ? 6.387 1.548 21.584 1.00 77.81 282 LEU A C 1
ATOM 2219 O O . LEU A 1 282 ? 6.401 2.498 22.365 1.00 77.81 282 LEU A O 1
ATOM 2223 N N . THR A 1 283 ? 5.474 0.578 21.679 1.00 69.12 283 THR A N 1
ATOM 2224 C CA . THR A 1 283 ? 4.416 0.546 22.710 1.00 69.12 283 THR A CA 1
ATOM 2225 C C . THR A 1 283 ? 4.945 0.332 24.122 1.00 69.12 283 THR A C 1
ATOM 2227 O O . THR A 1 283 ? 4.260 0.653 25.089 1.00 69.12 283 THR A O 1
ATOM 2230 N N . ASP A 1 284 ? 6.162 -0.197 24.252 1.00 67.88 284 ASP A N 1
ATOM 2231 C CA . ASP A 1 284 ? 6.854 -0.274 25.540 1.00 67.88 284 ASP A CA 1
ATOM 2232 C C . ASP A 1 284 ? 7.425 1.089 25.983 1.00 67.88 284 ASP A C 1
ATOM 2234 O O . ASP A 1 284 ? 7.791 1.249 27.146 1.00 67.88 284 ASP A O 1
ATOM 2238 N N . ILE A 1 285 ? 7.499 2.075 25.078 1.00 63.34 285 ILE A N 1
ATOM 2239 C CA . ILE A 1 285 ? 8.109 3.393 25.319 1.00 63.34 285 ILE A CA 1
ATOM 2240 C C . ILE A 1 285 ? 7.045 4.491 25.458 1.00 63.34 285 ILE A C 1
ATOM 2242 O O . ILE A 1 285 ? 7.178 5.364 26.317 1.00 63.34 285 ILE A O 1
ATOM 2246 N N . PHE A 1 286 ? 5.997 4.466 24.627 1.00 65.44 286 PHE A N 1
ATOM 2247 C CA . PHE A 1 286 ? 4.988 5.527 24.569 1.00 65.44 286 PHE A CA 1
ATOM 2248 C C . PHE A 1 286 ? 3.639 5.083 25.130 1.00 65.44 286 PHE A C 1
ATOM 2250 O O . PHE A 1 286 ? 2.970 4.194 24.608 1.00 65.44 286 PHE A O 1
ATOM 2257 N N . ASP A 1 287 ? 3.210 5.784 26.175 1.00 64.94 287 ASP A N 1
ATOM 2258 C CA . ASP A 1 287 ? 2.007 5.465 26.940 1.00 64.94 287 ASP A CA 1
ATOM 2259 C C . ASP A 1 287 ? 0.710 6.054 26.371 1.00 64.94 287 ASP A C 1
ATOM 2261 O O . ASP A 1 287 ? -0.371 5.648 26.808 1.00 64.94 287 ASP A O 1
ATOM 2265 N N . SER A 1 288 ? 0.817 7.021 25.452 1.00 72.50 288 SER A N 1
ATOM 2266 C CA . SER A 1 288 ? -0.311 7.797 24.925 1.00 72.50 288 SER A CA 1
ATOM 2267 C C . SER A 1 288 ? -1.107 7.072 23.842 1.00 72.50 288 SER A C 1
ATOM 2269 O O . SER A 1 288 ? -2.283 7.382 23.666 1.00 72.50 288 SER A O 1
ATOM 2271 N N . TRP A 1 289 ? -0.503 6.109 23.140 1.00 77.94 289 TRP A N 1
ATOM 2272 C CA . TRP A 1 289 ? -1.186 5.401 22.059 1.00 77.94 289 TRP A CA 1
ATOM 2273 C C . TRP A 1 289 ? -2.173 4.368 22.577 1.00 77.94 289 TRP A C 1
ATOM 2275 O O . TRP A 1 289 ? -1.882 3.570 23.474 1.00 77.94 289 TRP A O 1
ATOM 2285 N N . LYS A 1 290 ? -3.337 4.331 21.936 1.00 78.00 290 LYS A N 1
ATOM 2286 C CA . LYS A 1 290 ? -4.387 3.366 22.228 1.00 78.00 290 LYS A CA 1
ATOM 2287 C C . LYS A 1 290 ? -4.219 2.133 21.350 1.00 78.00 290 LYS A C 1
ATOM 2289 O O . LYS A 1 290 ? -4.841 2.012 20.296 1.00 78.00 290 LYS A O 1
ATOM 2294 N N . THR A 1 291 ? -3.393 1.192 21.798 1.00 76.19 291 THR A N 1
ATOM 2295 C CA . THR A 1 291 ? -3.124 -0.045 21.046 1.00 76.19 291 THR A CA 1
ATOM 2296 C C . THR A 1 291 ? -4.001 -1.230 21.446 1.00 76.19 291 THR A C 1
ATOM 2298 O O . THR A 1 291 ? -4.207 -2.110 20.619 1.00 76.19 291 THR A O 1
ATOM 2301 N N . GLY A 1 292 ? -4.591 -1.238 22.647 1.00 70.69 292 GLY A N 1
ATOM 2302 C CA . GLY A 1 292 ? -5.416 -2.347 23.145 1.00 70.69 292 GLY A CA 1
ATOM 2303 C C . GLY A 1 292 ? -5.620 -2.306 24.662 1.00 70.69 292 GLY A C 1
ATOM 2304 O O . GLY A 1 292 ? -5.010 -1.482 25.346 1.00 70.69 292 GLY A O 1
ATOM 2305 N N . ASP A 1 293 ? -6.462 -3.203 25.185 1.00 66.56 293 ASP A N 1
ATOM 2306 C CA . ASP A 1 293 ? -6.600 -3.410 26.632 1.00 66.56 293 ASP A CA 1
ATOM 2307 C C . ASP A 1 293 ? -5.335 -4.049 27.222 1.00 66.56 293 ASP A C 1
ATOM 2309 O O . ASP A 1 293 ? -4.662 -4.872 26.592 1.00 66.56 293 ASP A O 1
ATOM 2313 N N . ARG A 1 294 ? -5.016 -3.693 28.472 1.00 62.88 294 ARG A N 1
ATOM 2314 C CA . ARG A 1 294 ? -3.900 -4.308 29.202 1.00 62.88 294 ARG A CA 1
ATOM 2315 C C . ARG A 1 294 ? -4.232 -5.753 29.563 1.00 62.88 294 ARG A C 1
ATOM 2317 O O . ARG A 1 294 ? -5.211 -6.023 30.253 1.00 62.88 294 ARG A O 1
ATOM 2324 N N . ILE A 1 295 ? -3.353 -6.675 29.179 1.00 64.56 295 ILE A N 1
ATOM 2325 C CA . ILE A 1 295 ? -3.450 -8.085 29.563 1.00 64.56 295 ILE A CA 1
ATOM 2326 C C . ILE A 1 295 ? -2.711 -8.290 30.896 1.00 64.56 295 ILE A C 1
ATOM 2328 O O . ILE A 1 295 ? -1.537 -8.647 30.900 1.00 64.56 295 ILE A O 1
ATOM 2332 N N . GLY A 1 296 ? -3.397 -8.074 32.026 1.00 64.88 296 GLY A N 1
ATOM 2333 C CA . GLY A 1 296 ? -2.925 -8.434 33.379 1.00 64.88 296 GLY A CA 1
ATOM 2334 C C . GLY A 1 296 ? -1.468 -8.047 33.688 1.00 64.88 296 GLY A C 1
ATOM 2335 O O . GLY A 1 296 ? -1.069 -6.910 33.453 1.00 64.88 296 GLY A O 1
ATOM 2336 N N . ASP A 1 297 ? -0.678 -9.009 34.183 1.00 62.34 297 ASP A N 1
ATOM 2337 C CA . ASP A 1 297 ? 0.747 -8.850 34.546 1.00 62.34 297 ASP A CA 1
ATOM 2338 C C . ASP A 1 297 ? 1.714 -8.813 33.339 1.00 62.34 297 ASP A C 1
ATOM 2340 O O . ASP A 1 297 ? 2.935 -8.846 33.515 1.00 62.34 297 ASP A O 1
ATOM 2344 N N . LYS A 1 298 ? 1.213 -8.795 32.096 1.00 58.25 298 LYS A N 1
ATOM 2345 C CA . LYS A 1 298 ? 2.069 -8.725 30.900 1.00 58.25 298 LYS A CA 1
ATOM 2346 C C . LYS A 1 298 ? 2.440 -7.276 30.579 1.00 58.25 298 LYS A C 1
ATOM 2348 O O . LYS A 1 298 ? 1.714 -6.342 30.917 1.00 58.25 298 LYS A O 1
ATOM 2353 N N . SER A 1 299 ? 3.574 -7.083 29.895 1.00 53.50 299 SER A N 1
ATOM 2354 C CA . SER A 1 299 ? 3.959 -5.753 29.411 1.00 53.50 299 SER A CA 1
ATOM 2355 C C . SER A 1 299 ? 2.890 -5.177 28.473 1.00 53.50 299 SER A C 1
ATOM 2357 O O . SER A 1 299 ? 2.138 -5.909 27.819 1.00 53.50 299 SER A O 1
ATOM 2359 N N . ARG A 1 300 ? 2.823 -3.839 28.419 1.00 53.03 300 ARG A N 1
ATOM 2360 C CA . ARG A 1 300 ? 1.844 -3.053 27.645 1.00 53.03 300 ARG A CA 1
ATOM 2361 C C . ARG A 1 300 ? 1.793 -3.467 26.167 1.00 53.03 300 ARG A C 1
ATOM 2363 O O . ARG A 1 300 ? 0.743 -3.361 25.544 1.00 53.03 300 ARG A O 1
ATOM 2370 N N . ALA A 1 301 ? 2.903 -3.993 25.650 1.00 51.44 301 ALA A N 1
ATOM 2371 C CA . ALA A 1 301 ? 3.082 -4.442 24.279 1.00 51.44 301 ALA A CA 1
ATOM 2372 C C . ALA A 1 301 ? 2.164 -5.584 23.813 1.00 51.44 301 ALA A C 1
ATOM 2374 O O . ALA A 1 301 ? 2.092 -5.820 22.619 1.00 51.44 301 ALA A O 1
ATOM 2375 N N . PHE A 1 302 ? 1.453 -6.323 24.665 1.00 60.09 302 PHE A N 1
ATOM 2376 C CA . PHE A 1 302 ? 0.895 -7.609 24.212 1.00 60.09 302 PHE A CA 1
ATOM 2377 C C . PHE A 1 302 ? -0.403 -7.551 23.374 1.00 60.09 302 PHE A C 1
ATOM 2379 O O . PHE A 1 302 ? -0.928 -8.605 23.018 1.00 60.09 302 PHE A O 1
ATOM 2386 N N . SER A 1 303 ? -0.938 -6.368 23.049 1.00 75.62 303 SER A N 1
ATOM 2387 C CA . SER A 1 303 ? -2.190 -6.259 22.286 1.00 75.62 303 SER A CA 1
ATOM 2388 C C . SER A 1 303 ? -2.202 -5.070 21.325 1.00 75.62 303 SER A C 1
ATOM 2390 O O . SER A 1 303 ? -2.120 -3.916 21.750 1.00 75.62 303 SER A O 1
ATOM 2392 N N . LEU A 1 304 ? -2.340 -5.364 20.027 1.00 88.44 304 LEU A N 1
ATOM 2393 C CA . LEU A 1 304 ? -2.580 -4.394 18.950 1.00 88.44 304 LEU A CA 1
ATOM 2394 C C . LEU A 1 304 ? -4.067 -4.364 18.529 1.00 88.44 304 LEU A C 1
ATOM 2396 O O . LEU A 1 304 ? -4.390 -3.992 17.399 1.00 88.44 304 LEU A O 1
ATOM 2400 N N . GLN A 1 305 ? -4.976 -4.746 19.437 1.00 88.69 305 GLN A N 1
ATOM 2401 C CA . GLN A 1 305 ? -6.423 -4.902 19.201 1.00 88.69 305 GLN A CA 1
ATOM 2402 C C . GLN A 1 305 ? -7.158 -3.619 18.815 1.00 88.69 305 GLN A C 1
ATOM 2404 O O . GLN A 1 305 ? -8.284 -3.690 18.335 1.00 88.69 305 GLN A O 1
ATOM 2409 N N . ASN A 1 306 ? -6.538 -2.456 19.000 1.00 90.50 306 ASN A N 1
ATOM 2410 C CA . ASN A 1 306 ? -7.063 -1.170 18.550 1.00 90.50 306 ASN A CA 1
ATOM 2411 C C . ASN A 1 306 ? -6.248 -0.571 17.392 1.00 90.50 306 ASN A C 1
ATOM 2413 O O . ASN A 1 306 ? -6.562 0.520 16.933 1.00 90.50 306 ASN A O 1
ATOM 2417 N N . VAL A 1 307 ? -5.227 -1.272 16.887 1.00 93.81 307 VAL A N 1
ATOM 2418 C CA . VAL A 1 307 ? -4.400 -0.798 15.771 1.00 93.81 307 VAL A CA 1
ATOM 2419 C C . VAL A 1 307 ? -4.974 -1.264 14.439 1.00 93.81 307 VAL A C 1
ATOM 2421 O O . VAL A 1 307 ? -5.243 -2.450 14.236 1.00 93.81 307 VAL A O 1
ATOM 2424 N N . THR A 1 308 ? -5.096 -0.325 13.504 1.00 97.56 308 THR A N 1
ATOM 2425 C CA . THR A 1 308 ? -5.396 -0.601 12.097 1.00 97.56 308 THR A CA 1
ATOM 2426 C C . THR A 1 308 ? -4.136 -0.432 11.262 1.00 97.56 308 THR A C 1
ATOM 2428 O O . THR A 1 308 ? -3.462 0.599 11.332 1.00 97.56 308 THR A O 1
ATOM 2431 N N . LEU A 1 309 ? -3.824 -1.43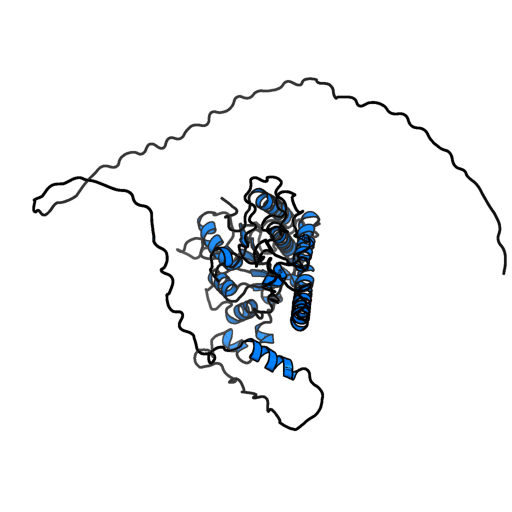8 10.448 1.00 98.44 309 LEU A N 1
ATOM 2432 C CA . LEU A 1 309 ? -2.734 -1.369 9.482 1.00 98.44 309 LEU A CA 1
ATOM 2433 C C . LEU A 1 309 ? -3.275 -1.033 8.093 1.00 98.44 309 LEU A C 1
ATOM 2435 O O . LEU A 1 309 ? -4.234 -1.640 7.629 1.00 98.44 309 LEU A O 1
ATOM 2439 N N . TYR A 1 310 ? -2.633 -0.097 7.407 1.00 98.75 310 TYR A N 1
ATOM 2440 C CA . TYR A 1 310 ? -2.904 0.226 6.008 1.00 98.75 310 TYR A CA 1
ATOM 2441 C C . TYR A 1 310 ? -1.718 -0.250 5.182 1.00 98.75 310 TYR A C 1
ATOM 2443 O O . TYR A 1 310 ? -0.621 0.273 5.362 1.00 98.75 310 TYR A O 1
ATOM 2451 N N . THR A 1 311 ? -1.911 -1.219 4.289 1.00 98.62 311 THR A N 1
ATOM 2452 C CA . THR A 1 311 ? -0.842 -1.801 3.461 1.00 98.62 311 THR A CA 1
ATOM 2453 C C . THR A 1 311 ? -1.098 -1.583 1.972 1.00 98.62 311 THR A C 1
ATOM 2455 O O . THR A 1 311 ? -2.237 -1.539 1.504 1.00 98.62 311 THR A O 1
ATOM 2458 N N . SER A 1 312 ? -0.042 -1.387 1.185 1.00 98.50 312 SER A N 1
ATOM 2459 C CA . SER A 1 312 ? -0.201 -1.092 -0.245 1.00 98.50 312 SER A CA 1
ATOM 2460 C C . SER A 1 312 ? -0.532 -2.333 -1.075 1.00 98.50 312 SER A C 1
ATOM 2462 O O . SER A 1 312 ? -0.987 -2.199 -2.210 1.00 98.50 312 SER A O 1
ATOM 2464 N N . LEU A 1 313 ? -0.328 -3.525 -0.514 1.00 98.38 313 LEU A N 1
ATOM 2465 C CA . LEU A 1 313 ? -0.618 -4.809 -1.134 1.00 98.38 313 LEU A CA 1
ATOM 2466 C C . LEU A 1 313 ? -1.228 -5.752 -0.095 1.00 98.38 313 LEU A C 1
ATOM 2468 O O . LEU A 1 313 ? -0.836 -5.718 1.065 1.00 98.38 313 LEU A O 1
ATOM 2472 N N . GLU A 1 314 ? -2.177 -6.584 -0.510 1.00 98.00 314 GLU A N 1
ATOM 2473 C CA . GLU A 1 314 ? -2.755 -7.639 0.318 1.00 98.00 314 GLU A CA 1
ATOM 2474 C C . GLU A 1 314 ? -1.666 -8.462 1.024 1.00 98.00 314 GLU A C 1
ATOM 2476 O O . GLU A 1 314 ? -0.699 -8.921 0.410 1.00 98.00 314 GLU A O 1
ATOM 2481 N N . SER A 1 315 ? -1.828 -8.649 2.334 1.00 95.81 315 SER A N 1
ATOM 2482 C CA . SER A 1 315 ? -0.828 -9.316 3.159 1.00 95.81 315 SER A CA 1
ATOM 2483 C C . SER A 1 315 ? -0.667 -10.785 2.769 1.00 95.81 315 SER A C 1
ATOM 2485 O O . SER A 1 315 ? -1.646 -11.529 2.696 1.00 95.81 315 SER A O 1
ATOM 2487 N N . CYS A 1 316 ? 0.576 -11.239 2.615 1.00 96.00 316 CYS A N 1
ATOM 2488 C CA . CYS A 1 316 ? 0.864 -12.657 2.426 1.00 96.00 316 CYS A CA 1
ATOM 2489 C C . CYS A 1 316 ? 0.699 -13.455 3.733 1.00 96.00 316 CYS A C 1
ATOM 2491 O O . CYS A 1 316 ? 0.665 -12.889 4.825 1.00 96.00 316 CYS A O 1
ATOM 2493 N N . ALA A 1 317 ? 0.714 -14.789 3.634 1.00 94.94 317 ALA A N 1
ATOM 2494 C CA . ALA A 1 317 ? 0.513 -15.700 4.768 1.00 94.94 317 ALA A CA 1
ATOM 2495 C C . ALA A 1 317 ? 1.418 -15.403 5.982 1.00 94.94 317 ALA A C 1
ATOM 2497 O O . ALA A 1 317 ? 0.979 -15.491 7.126 1.00 94.94 317 ALA A O 1
ATOM 2498 N N . GLN A 1 318 ? 2.681 -15.028 5.740 1.00 94.38 318 GLN A N 1
ATOM 2499 C CA . GLN A 1 318 ? 3.628 -14.695 6.811 1.00 94.38 318 GLN A CA 1
ATOM 2500 C C . GLN A 1 318 ? 3.206 -13.424 7.554 1.00 94.38 318 GLN A C 1
ATOM 2502 O O . GLN A 1 318 ? 3.145 -13.421 8.782 1.00 94.38 318 GLN A O 1
ATOM 2507 N N . CYS A 1 319 ? 2.863 -12.368 6.813 1.00 96.62 319 CYS A N 1
ATOM 2508 C CA . CYS A 1 319 ? 2.393 -11.112 7.386 1.00 96.62 319 CYS A CA 1
ATOM 2509 C C . CYS A 1 319 ? 1.065 -11.301 8.123 1.00 96.62 319 CYS A C 1
ATOM 2511 O O . CYS A 1 319 ? 0.935 -10.840 9.253 1.00 96.62 319 CYS A O 1
ATOM 2513 N N . SER A 1 320 ? 0.110 -12.028 7.533 1.00 95.25 320 SER A N 1
ATOM 2514 C CA . SER A 1 320 ? -1.170 -12.341 8.177 1.00 95.25 320 SER A CA 1
ATOM 2515 C C . SER A 1 320 ? -0.974 -13.104 9.489 1.00 95.25 320 SER A C 1
ATOM 2517 O O . SER A 1 320 ? -1.591 -12.752 10.491 1.00 95.25 320 SER A O 1
ATOM 2519 N N . GLY A 1 321 ? -0.063 -14.082 9.534 1.00 93.38 321 GLY A N 1
ATOM 2520 C CA . GLY A 1 321 ? 0.285 -14.798 10.765 1.00 93.38 321 GLY A CA 1
ATOM 2521 C C . GLY A 1 321 ? 0.882 -13.898 11.845 1.00 93.38 321 GLY A C 1
ATOM 2522 O O . GLY A 1 321 ? 0.435 -13.943 12.987 1.00 93.38 321 GLY A O 1
ATOM 2523 N N . VAL A 1 322 ? 1.837 -13.034 11.489 1.00 93.56 322 VAL A N 1
ATOM 2524 C CA . VAL A 1 322 ? 2.441 -12.082 12.439 1.00 93.56 322 VAL A CA 1
ATOM 2525 C C . VAL A 1 322 ? 1.403 -11.089 12.975 1.00 93.56 322 VAL A C 1
ATOM 2527 O O . VAL A 1 322 ? 1.363 -10.847 14.179 1.00 93.56 322 VAL A O 1
ATOM 2530 N N . MET A 1 323 ? 0.530 -10.558 12.114 1.00 94.19 323 MET A N 1
ATOM 2531 C CA . MET A 1 323 ? -0.561 -9.669 12.531 1.00 94.19 323 MET A CA 1
ATOM 2532 C C . MET A 1 323 ? -1.566 -10.375 13.450 1.00 94.19 323 MET A C 1
ATOM 2534 O O . MET A 1 323 ? -2.017 -9.770 14.418 1.00 94.19 323 MET A O 1
ATOM 2538 N N . SER A 1 324 ? -1.870 -11.651 13.184 1.00 91.88 324 SER A N 1
ATOM 2539 C CA . SER A 1 324 ? -2.754 -12.468 14.030 1.00 91.88 324 SER A CA 1
ATOM 2540 C C . SER A 1 324 ? -2.159 -12.662 15.425 1.00 91.88 324 SER A C 1
ATOM 2542 O O . SER A 1 324 ? -2.818 -12.416 16.428 1.00 91.88 324 SER A O 1
ATOM 2544 N N . LEU A 1 325 ? -0.874 -13.030 15.499 1.00 89.00 325 LEU A N 1
ATOM 2545 C CA . LEU A 1 325 ? -0.168 -13.203 16.772 1.00 89.00 325 LEU A CA 1
ATOM 2546 C C . LEU A 1 325 ? -0.073 -11.901 17.574 1.00 89.00 325 LEU A C 1
ATOM 2548 O O . LEU A 1 325 ? -0.103 -11.944 18.801 1.00 89.00 325 LEU A O 1
ATOM 2552 N N . GLY A 1 326 ? 0.040 -10.756 16.895 1.00 88.25 326 GLY A N 1
ATOM 2553 C CA . GLY A 1 326 ? 0.023 -9.447 17.547 1.00 88.25 326 GLY A CA 1
ATOM 2554 C C . GLY A 1 326 ? -1.363 -8.898 17.859 1.00 88.25 326 GLY A C 1
ATOM 2555 O O . GLY A 1 326 ? -1.464 -7.870 18.525 1.00 88.25 326 GLY A O 1
ATOM 2556 N N . GLY A 1 327 ? -2.422 -9.571 17.411 1.00 89.62 327 GLY A N 1
ATOM 2557 C CA . GLY A 1 327 ? -3.792 -9.139 17.638 1.00 89.62 327 GLY A CA 1
ATOM 2558 C C . GLY A 1 327 ? -4.143 -7.830 16.958 1.00 89.62 327 GLY A C 1
ATOM 2559 O O . GLY A 1 327 ? -4.888 -7.052 17.536 1.00 89.62 327 GLY A O 1
ATOM 2560 N N . VAL A 1 328 ? -3.598 -7.566 15.769 1.00 93.50 328 VAL A N 1
ATOM 2561 C CA . VAL A 1 328 ? -3.965 -6.388 14.971 1.00 93.50 328 VAL A CA 1
ATOM 2562 C C . VAL A 1 328 ? -5.472 -6.407 14.700 1.00 93.50 328 VAL A C 1
ATOM 2564 O O . VAL A 1 328 ? -6.002 -7.427 14.262 1.00 93.50 328 VAL A O 1
ATOM 2567 N N . LYS A 1 329 ? -6.159 -5.280 14.918 1.00 93.69 329 LYS A N 1
ATOM 2568 C CA . LYS A 1 329 ? -7.618 -5.170 14.746 1.00 93.69 329 LYS A CA 1
ATOM 2569 C C . LYS A 1 329 ? -8.045 -5.447 13.303 1.00 93.69 329 LYS A C 1
ATOM 2571 O O . LYS A 1 329 ? -8.894 -6.293 13.026 1.00 93.69 329 LYS A O 1
ATOM 2576 N N . GLN A 1 330 ? -7.484 -4.672 12.376 1.00 96.00 330 GLN A N 1
ATOM 2577 C CA . GLN A 1 330 ? -7.907 -4.610 10.977 1.00 96.00 330 GLN A CA 1
ATOM 2578 C C . GLN A 1 330 ? -6.709 -4.334 10.076 1.00 96.00 330 GLN A C 1
ATOM 2580 O O . GLN A 1 330 ? -5.754 -3.662 10.476 1.00 96.00 330 GLN A O 1
ATOM 2585 N N . VAL A 1 331 ? -6.790 -4.817 8.839 1.00 98.25 331 VAL A N 1
ATOM 2586 C CA . VAL A 1 331 ? -5.840 -4.490 7.778 1.00 98.25 331 VAL A CA 1
ATOM 2587 C C . VAL A 1 331 ? -6.587 -3.998 6.544 1.00 98.25 331 VAL A C 1
ATOM 2589 O O . VAL A 1 331 ? -7.383 -4.725 5.956 1.00 98.25 331 VAL A O 1
ATOM 2592 N N . VAL A 1 332 ? -6.326 -2.756 6.140 1.00 98.75 332 VAL A N 1
ATOM 2593 C CA . VAL A 1 332 ? -6.868 -2.154 4.919 1.00 98.75 332 VAL A CA 1
ATOM 2594 C C . VAL A 1 332 ? -5.810 -2.232 3.823 1.00 98.75 332 VAL A C 1
ATOM 2596 O O . VAL A 1 332 ? -4.698 -1.746 4.021 1.00 98.75 332 VAL A O 1
ATOM 2599 N N . TYR A 1 333 ? -6.123 -2.825 2.668 1.00 98.75 333 TYR A N 1
ATOM 2600 C CA . TYR A 1 333 ? -5.137 -3.027 1.597 1.00 98.75 333 TYR A CA 1
ATOM 2601 C C . TYR A 1 333 ? -5.525 -2.382 0.260 1.00 98.75 333 TYR A C 1
ATOM 2603 O O . TYR A 1 333 ? -6.673 -2.455 -0.182 1.00 98.75 333 TYR A O 1
ATOM 2611 N N . LEU A 1 334 ? -4.550 -1.748 -0.404 1.00 98.75 334 LEU A N 1
ATOM 2612 C CA . LEU A 1 334 ? -4.773 -0.971 -1.634 1.00 98.75 334 LEU A CA 1
ATOM 2613 C C . LEU A 1 334 ? -4.812 -1.802 -2.924 1.00 98.75 334 LEU A C 1
ATOM 2615 O O . LEU A 1 334 ? -5.307 -1.311 -3.935 1.00 98.75 334 LEU A O 1
ATOM 2619 N N . GLN A 1 335 ? -4.305 -3.033 -2.923 1.00 98.31 335 GLN A N 1
ATOM 2620 C CA . GLN A 1 335 ? -4.247 -3.896 -4.106 1.00 98.31 335 GLN A CA 1
ATOM 2621 C C . GLN A 1 335 ? -4.332 -5.369 -3.695 1.00 98.31 335 GLN A C 1
ATOM 2623 O O . GLN A 1 335 ? -3.789 -5.726 -2.654 1.00 98.31 335 GLN A O 1
ATOM 2628 N N . ASN A 1 336 ? -4.958 -6.224 -4.511 1.00 97.75 336 ASN A N 1
ATOM 2629 C CA . ASN A 1 336 ? -4.929 -7.671 -4.282 1.00 97.75 336 ASN A CA 1
ATOM 2630 C C . ASN A 1 336 ? -3.549 -8.246 -4.611 1.00 97.75 336 ASN A C 1
ATOM 2632 O O . ASN A 1 336 ? -2.915 -7.841 -5.592 1.00 97.75 336 ASN A O 1
ATOM 2636 N N . ASP A 1 337 ? -3.136 -9.269 -3.871 1.00 95.44 337 ASP A N 1
ATOM 2637 C CA . ASP A 1 337 ? -2.020 -10.120 -4.264 1.00 95.44 337 ASP A CA 1
ATOM 2638 C C . ASP A 1 337 ? -2.573 -11.410 -4.875 1.00 95.44 337 ASP A C 1
ATOM 2640 O O . ASP A 1 337 ? -2.910 -12.379 -4.192 1.00 95.44 337 ASP A O 1
ATOM 2644 N N . PHE A 1 338 ? -2.615 -11.453 -6.209 1.00 90.94 338 PHE A N 1
ATOM 2645 C CA . PHE A 1 338 ? -3.084 -12.623 -6.959 1.00 90.94 338 PHE A CA 1
ATOM 2646 C C . PHE A 1 338 ? -2.270 -13.902 -6.692 1.00 90.94 338 PHE A C 1
ATOM 2648 O O . PHE A 1 338 ? -2.683 -14.980 -7.113 1.00 90.94 338 PHE A O 1
ATOM 2655 N N . THR A 1 339 ? -1.120 -13.806 -6.017 1.00 87.81 339 THR A N 1
ATOM 2656 C CA . THR A 1 339 ? -0.305 -14.955 -5.604 1.00 87.81 339 THR A CA 1
ATOM 2657 C C . THR A 1 339 ? -0.541 -15.385 -4.155 1.00 87.81 339 THR A C 1
ATOM 2659 O O . THR A 1 339 ? -0.162 -16.501 -3.794 1.00 87.81 339 THR A O 1
ATOM 2662 N N . ALA A 1 340 ? -1.179 -14.538 -3.339 1.00 86.94 340 ALA A N 1
ATOM 2663 C CA . ALA A 1 340 ? -1.524 -14.825 -1.948 1.00 86.94 340 ALA A CA 1
ATOM 2664 C C . ALA A 1 340 ? -2.891 -15.512 -1.797 1.00 86.94 340 ALA A C 1
ATOM 2666 O O . ALA A 1 340 ? -3.149 -16.110 -0.756 1.00 86.94 340 ALA A O 1
ATOM 2667 N N . TYR A 1 341 ? -3.737 -15.478 -2.833 1.00 88.69 341 TYR A N 1
ATOM 2668 C CA . TYR A 1 341 ? -5.026 -16.182 -2.894 1.00 88.69 341 TYR A CA 1
ATOM 2669 C C . TYR A 1 341 ? -5.960 -15.899 -1.703 1.00 88.69 341 TYR A C 1
ATOM 2671 O O . TYR A 1 341 ? -6.572 -16.829 -1.178 1.00 88.69 341 TYR A O 1
ATOM 2679 N N . MET A 1 342 ? -6.089 -14.637 -1.268 1.00 94.00 342 MET A N 1
ATOM 2680 C CA . MET A 1 342 ? -6.998 -14.269 -0.169 1.00 94.00 342 MET A CA 1
ATOM 2681 C C . MET A 1 342 ? -6.667 -14.972 1.152 1.00 94.00 342 MET A C 1
ATOM 2683 O O . MET A 1 342 ? -7.549 -15.215 1.976 1.00 94.00 342 MET A O 1
ATOM 2687 N N . ILE A 1 343 ? -5.392 -15.306 1.386 1.00 94.75 343 ILE A N 1
ATOM 2688 C CA . ILE A 1 343 ? -4.976 -16.035 2.591 1.00 94.75 343 ILE A CA 1
ATOM 2689 C C . ILE A 1 343 ? -5.318 -15.286 3.880 1.00 94.75 343 ILE A C 1
ATOM 2691 O O . ILE A 1 343 ? -5.674 -15.926 4.865 1.00 94.75 343 ILE A O 1
ATOM 2695 N N . GLY A 1 344 ? -5.292 -13.950 3.868 1.00 94.44 344 GLY A N 1
ATOM 2696 C CA . GLY A 1 344 ? -5.744 -13.140 5.000 1.00 94.44 344 GLY A CA 1
ATOM 2697 C C . GLY A 1 344 ? -7.209 -13.410 5.355 1.00 94.44 344 GLY A C 1
ATOM 2698 O O . GLY A 1 344 ? -7.526 -13.598 6.525 1.00 94.44 344 GLY A O 1
ATOM 2699 N N . ASN A 1 345 ? -8.082 -13.535 4.351 1.00 95.44 345 ASN A N 1
ATOM 2700 C CA . ASN A 1 345 ? -9.500 -13.855 4.534 1.00 95.44 345 ASN A CA 1
ATOM 2701 C C . ASN A 1 345 ? -9.698 -15.279 5.058 1.00 95.44 345 ASN A C 1
ATOM 2703 O O . ASN A 1 345 ? -10.497 -15.501 5.965 1.00 95.44 345 ASN A O 1
ATOM 2707 N N . ILE A 1 346 ? -8.934 -16.239 4.528 1.00 94.38 346 ILE A N 1
ATOM 2708 C CA . ILE A 1 346 ? -8.956 -17.627 5.007 1.00 94.38 346 ILE A CA 1
ATOM 2709 C C . ILE A 1 346 ? -8.557 -17.668 6.482 1.00 94.38 346 ILE A C 1
ATOM 2711 O O . ILE A 1 346 ? -9.252 -18.268 7.296 1.00 94.38 346 ILE A O 1
ATOM 2715 N N . MET A 1 347 ? -7.457 -17.003 6.843 1.00 92.94 347 MET A N 1
ATOM 2716 C CA . MET A 1 347 ? -7.006 -16.923 8.231 1.00 92.94 347 MET A CA 1
ATOM 2717 C C . MET A 1 347 ? -8.034 -16.213 9.112 1.00 92.94 347 MET A C 1
ATOM 2719 O O . MET A 1 347 ? -8.315 -16.697 10.201 1.00 92.94 347 MET A O 1
ATOM 2723 N N . PHE A 1 348 ? -8.649 -15.128 8.637 1.00 93.19 348 PHE A N 1
ATOM 2724 C CA . PHE A 1 348 ? -9.727 -14.439 9.343 1.00 93.19 348 PHE A CA 1
ATOM 2725 C C . PHE A 1 348 ? -10.892 -15.379 9.666 1.00 93.19 348 PHE A C 1
ATOM 2727 O O . PHE A 1 348 ? -11.294 -15.476 10.822 1.00 93.19 348 PHE A O 1
ATOM 2734 N N . ASN A 1 349 ? -11.393 -16.115 8.677 1.00 91.94 349 ASN A N 1
ATOM 2735 C CA . ASN A 1 349 ? -12.546 -16.993 8.853 1.00 91.94 349 ASN A CA 1
ATOM 2736 C C . ASN A 1 349 ? -12.234 -18.279 9.627 1.00 91.94 349 ASN A C 1
ATOM 2738 O O . ASN A 1 349 ? -13.133 -18.824 10.266 1.00 91.94 349 ASN A O 1
ATOM 2742 N N . LEU A 1 350 ? -10.989 -18.765 9.579 1.00 88.44 350 LEU A N 1
ATOM 2743 C CA . LEU A 1 350 ? -10.582 -20.005 10.246 1.00 88.44 350 LEU A CA 1
ATOM 2744 C C . LEU A 1 350 ? -9.947 -19.795 11.630 1.00 88.44 350 LEU A C 1
ATOM 2746 O O . LEU A 1 350 ? -9.866 -20.758 12.390 1.00 88.44 350 LEU A O 1
ATOM 2750 N N . ALA A 1 351 ? -9.492 -18.581 11.963 1.00 80.25 351 ALA A N 1
ATOM 2751 C CA . ALA A 1 351 ? -8.731 -18.306 13.187 1.00 80.25 351 ALA A CA 1
ATOM 2752 C C . ALA A 1 351 ? -9.322 -17.213 14.107 1.00 80.25 351 ALA A C 1
ATOM 2754 O O . ALA A 1 351 ? -8.728 -16.945 15.151 1.00 80.25 351 ALA A O 1
ATOM 2755 N N . ASN A 1 352 ? -10.459 -16.579 13.777 1.00 69.69 352 ASN A N 1
ATOM 2756 C CA . ASN A 1 352 ? -11.130 -15.622 14.680 1.00 69.69 352 ASN A CA 1
ATOM 2757 C C . ASN A 1 352 ? -12.056 -16.283 15.708 1.00 69.69 352 ASN A C 1
ATOM 2759 O O . ASN A 1 352 ? -12.615 -17.345 15.450 1.00 69.69 352 ASN A O 1
ATOM 2763 N N . PRO A 1 353 ? -12.181 -15.687 16.905 1.00 60.56 353 PRO A N 1
ATOM 2764 C CA . PRO A 1 353 ? -11.368 -16.138 18.021 1.00 60.56 353 PRO A CA 1
ATOM 2765 C C . PRO A 1 353 ? -11.987 -17.335 18.735 1.00 60.56 353 PRO A C 1
ATOM 2767 O O . PRO A 1 353 ? -13.125 -17.304 19.204 1.00 60.56 353 PRO A O 1
ATOM 2770 N N . VAL A 1 354 ? -11.153 -18.354 18.911 1.00 54.38 354 VAL A N 1
ATOM 2771 C CA . VAL A 1 354 ? -11.313 -19.357 19.961 1.00 54.38 354 VAL A CA 1
ATOM 2772 C C . VAL A 1 354 ? -10.979 -18.662 21.291 1.00 54.38 354 VAL A C 1
ATOM 2774 O O . VAL A 1 354 ? -9.930 -18.031 21.415 1.00 54.38 354 VAL A O 1
ATOM 2777 N N . SER A 1 355 ? -11.909 -18.710 22.247 1.00 55.03 355 SER A N 1
ATOM 2778 C CA . SER A 1 355 ? -11.872 -18.117 23.601 1.00 55.03 355 SER A CA 1
ATOM 2779 C C . SER A 1 355 ? -10.524 -17.530 24.081 1.00 55.03 355 SER A C 1
ATOM 2781 O O . SER A 1 355 ? -9.644 -18.265 24.531 1.00 55.03 355 SER A O 1
ATOM 2783 N N . GLY A 1 356 ? -10.404 -16.195 24.083 1.00 57.97 356 GLY A N 1
ATOM 2784 C CA . GLY A 1 356 ? -9.371 -15.453 24.827 1.00 57.97 356 GLY A CA 1
ATOM 2785 C C . GLY A 1 356 ? -8.052 -15.153 24.101 1.00 57.97 356 GLY A C 1
ATOM 2786 O O . GLY A 1 356 ? -7.205 -14.478 24.686 1.00 57.97 356 GLY A O 1
ATOM 2787 N N . LEU A 1 357 ? -7.863 -15.601 22.854 1.00 64.31 357 LEU A N 1
ATOM 2788 C CA . LEU A 1 357 ? -6.691 -15.250 22.039 1.00 64.31 357 LEU A CA 1
ATOM 2789 C C . LEU A 1 357 ? -7.044 -14.232 20.941 1.00 64.31 357 LEU A C 1
ATOM 2791 O O . LEU A 1 357 ? -8.149 -14.288 20.397 1.00 64.31 357 LEU A O 1
ATOM 2795 N N . PRO A 1 358 ? -6.124 -13.311 20.590 1.00 72.44 358 PRO A N 1
ATOM 2796 C CA . PRO A 1 358 ? -6.310 -12.451 19.431 1.00 72.44 358 PRO A CA 1
ATOM 2797 C C . PRO A 1 358 ? -6.392 -13.294 18.153 1.00 72.44 358 PRO A C 1
ATOM 2799 O O . PRO A 1 358 ? -5.584 -14.202 17.954 1.00 72.44 358 PRO A O 1
ATOM 2802 N N . GLY A 1 359 ? -7.377 -13.005 17.305 1.00 84.56 359 GLY A N 1
ATOM 2803 C CA . GLY A 1 359 ? -7.526 -13.651 16.005 1.00 84.56 359 GLY A CA 1
ATOM 2804 C C . GLY A 1 359 ? -6.815 -12.893 14.884 1.00 84.56 359 GLY A C 1
ATOM 2805 O O . GLY A 1 359 ? -6.107 -11.910 15.111 1.00 84.56 359 GLY A O 1
ATOM 2806 N N . ALA A 1 360 ? -6.992 -13.369 13.653 1.00 91.88 360 ALA A N 1
ATOM 2807 C CA . ALA A 1 360 ? -6.461 -12.692 12.474 1.00 91.88 360 ALA A CA 1
ATOM 2808 C C . ALA A 1 360 ? -7.172 -11.344 12.230 1.00 91.88 360 ALA A C 1
ATOM 2810 O O . ALA A 1 360 ? -8.384 -11.258 12.445 1.00 91.88 360 ALA A O 1
ATOM 2811 N N . PRO A 1 361 ? -6.459 -10.303 11.754 1.00 94.69 361 PRO A N 1
ATOM 2812 C CA . PRO A 1 361 ? -7.056 -8.989 11.515 1.00 94.69 361 PRO A CA 1
ATOM 2813 C C . PRO A 1 361 ? -8.171 -9.068 10.476 1.00 94.69 361 PRO A C 1
ATOM 2815 O O . PRO A 1 361 ? -8.062 -9.837 9.520 1.00 94.69 361 PRO A O 1
ATOM 2818 N N . ILE A 1 362 ? -9.201 -8.227 10.612 1.00 96.25 362 ILE A N 1
ATOM 2819 C CA . ILE A 1 362 ? -10.261 -8.109 9.598 1.00 96.25 362 ILE A CA 1
ATOM 2820 C C . ILE A 1 362 ? -9.640 -7.564 8.300 1.00 96.25 362 ILE A C 1
ATOM 2822 O O . ILE A 1 362 ? -9.134 -6.435 8.309 1.00 96.25 362 ILE A O 1
ATOM 2826 N N . PRO A 1 363 ? -9.654 -8.322 7.187 1.00 97.38 363 PRO A N 1
ATOM 2827 C CA . PRO A 1 363 ? -9.090 -7.868 5.926 1.00 97.38 363 PRO A CA 1
ATOM 2828 C C . PRO A 1 363 ? -10.115 -7.024 5.163 1.00 97.38 363 PRO A C 1
ATOM 2830 O O . PRO A 1 363 ? -11.176 -7.504 4.769 1.00 97.38 363 PRO A O 1
ATOM 2833 N N . ILE A 1 364 ? -9.789 -5.755 4.928 1.00 98.44 364 ILE A N 1
ATOM 2834 C CA . ILE A 1 364 ? -10.673 -4.778 4.287 1.00 98.44 364 ILE A CA 1
ATOM 2835 C C . ILE A 1 364 ? -10.030 -4.323 2.966 1.00 98.44 364 ILE A C 1
ATOM 2837 O O . ILE A 1 364 ? -9.051 -3.572 2.980 1.00 98.44 364 ILE A O 1
ATOM 2841 N N . PRO A 1 365 ? -10.551 -4.727 1.795 1.00 98.31 365 PRO A N 1
ATOM 2842 C CA . PRO A 1 365 ? -10.078 -4.169 0.535 1.00 98.31 365 PRO A CA 1
ATOM 2843 C C . PRO A 1 365 ? -10.437 -2.685 0.454 1.00 98.31 365 PRO A C 1
ATOM 2845 O O . PRO A 1 365 ? -11.561 -2.285 0.765 1.00 98.31 365 PRO A O 1
ATOM 2848 N N . ALA A 1 366 ? -9.515 -1.854 -0.031 1.00 98.50 366 ALA A N 1
ATOM 2849 C CA . ALA A 1 366 ? -9.727 -0.408 -0.091 1.00 98.50 366 ALA A CA 1
ATOM 2850 C C . ALA A 1 366 ? -10.905 0.013 -1.002 1.00 98.50 366 ALA A C 1
ATOM 2852 O O . ALA A 1 366 ? -11.425 1.124 -0.877 1.00 98.50 366 ALA A O 1
ATOM 2853 N N . SER A 1 367 ? -11.385 -0.876 -1.880 1.00 98.31 367 SER A N 1
ATOM 2854 C CA . SER A 1 367 ? -12.622 -0.671 -2.644 1.00 98.31 367 SER A CA 1
ATOM 2855 C C . SER A 1 367 ? -13.855 -0.489 -1.753 1.00 98.31 367 SER A C 1
ATOM 2857 O O . SER A 1 367 ? -14.723 0.314 -2.089 1.00 98.31 367 SER A O 1
ATOM 2859 N N . VAL A 1 368 ? -13.921 -1.167 -0.601 1.00 98.19 368 VAL A N 1
ATOM 2860 C CA . VAL A 1 368 ? -15.049 -1.081 0.348 1.00 98.19 368 VAL A CA 1
ATOM 2861 C C . VAL A 1 368 ? -15.1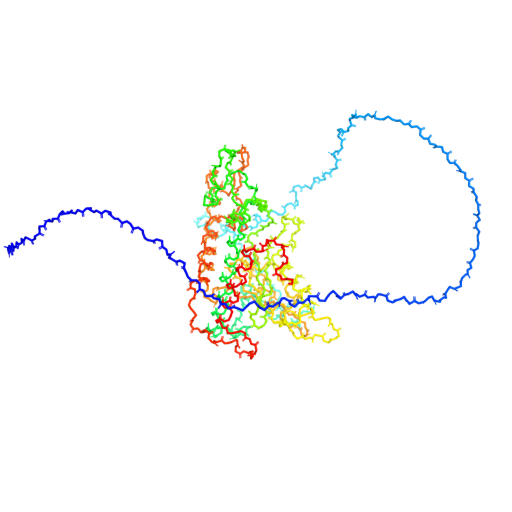34 0.301 0.993 1.00 98.19 368 VAL A C 1
ATOM 2863 O O . VAL A 1 368 ? -16.226 0.800 1.262 1.00 98.19 368 VAL A O 1
ATOM 2866 N N . VAL A 1 369 ? -13.990 0.961 1.175 1.00 98.12 369 VAL A N 1
ATOM 2867 C CA . VAL A 1 369 ? -13.913 2.330 1.700 1.00 98.12 369 VAL A CA 1
ATOM 2868 C C . VAL A 1 369 ? -13.867 3.381 0.588 1.00 98.12 369 VAL A C 1
ATOM 2870 O O . VAL A 1 369 ? -13.632 4.548 0.867 1.00 98.12 369 VAL A O 1
ATOM 2873 N N . GLY A 1 370 ? -14.130 3.015 -0.671 1.00 97.81 370 GLY A N 1
ATOM 2874 C CA . GLY A 1 370 ? -14.297 3.967 -1.775 1.00 97.81 370 GLY A CA 1
ATOM 2875 C C . GLY A 1 370 ? -13.009 4.426 -2.468 1.00 97.81 370 GLY A C 1
ATOM 2876 O O . GLY A 1 370 ? -13.030 5.435 -3.172 1.00 97.81 370 GLY A O 1
ATOM 2877 N N . ILE A 1 371 ? -11.895 3.702 -2.319 1.00 98.50 371 ILE A N 1
ATOM 2878 C CA . ILE A 1 371 ? -10.640 4.017 -3.018 1.00 98.50 371 ILE A CA 1
ATOM 2879 C C . ILE A 1 371 ? -10.679 3.484 -4.453 1.00 98.50 371 ILE A C 1
ATOM 2881 O O . ILE A 1 371 ? -10.554 2.285 -4.706 1.00 98.50 371 ILE A O 1
ATOM 2885 N N . GLN A 1 372 ? -10.802 4.392 -5.423 1.00 98.00 372 GLN A N 1
ATOM 2886 C CA . GLN A 1 372 ? -10.867 4.049 -6.851 1.00 98.00 372 GLN A CA 1
ATOM 2887 C C . GLN A 1 372 ? -9.556 3.438 -7.369 1.00 98.00 372 GLN A C 1
ATOM 2889 O O . GLN A 1 372 ? -9.570 2.568 -8.246 1.00 98.00 372 GLN A O 1
ATOM 2894 N N . GLN A 1 373 ? -8.424 3.849 -6.789 1.00 98.62 373 GLN A N 1
ATOM 2895 C CA . GLN A 1 373 ? -7.093 3.351 -7.131 1.00 98.62 373 GLN A CA 1
ATOM 2896 C C . GLN A 1 373 ? -6.969 1.839 -6.907 1.00 98.62 373 GLN A C 1
ATOM 2898 O O . GLN A 1 373 ? -6.191 1.201 -7.607 1.00 98.62 373 GLN A O 1
ATOM 2903 N N . PHE A 1 374 ? -7.784 1.243 -6.027 1.00 98.69 374 PHE A N 1
ATOM 2904 C CA . PHE A 1 374 ? -7.810 -0.205 -5.822 1.00 98.69 374 PHE A CA 1
ATOM 2905 C C . PHE A 1 374 ? -8.113 -0.956 -7.119 1.00 98.69 374 PHE A C 1
ATOM 2907 O O . PHE A 1 374 ? -7.384 -1.866 -7.519 1.00 98.69 374 PHE A O 1
ATOM 2914 N N . LYS A 1 375 ? -9.175 -0.555 -7.826 1.00 98.44 375 LYS A N 1
ATOM 2915 C CA . LYS A 1 375 ? -9.536 -1.175 -9.105 1.00 98.44 375 LYS A CA 1
ATOM 2916 C C . LYS A 1 375 ? -8.459 -0.904 -10.156 1.00 98.44 375 LYS A C 1
ATOM 2918 O O . LYS A 1 375 ? -8.043 -1.828 -10.847 1.00 98.44 375 LYS A O 1
ATOM 2923 N N . ALA A 1 376 ? -7.967 0.334 -10.224 1.00 98.69 376 ALA A N 1
ATOM 2924 C CA . ALA A 1 376 ? -6.941 0.727 -11.186 1.00 98.69 376 ALA A CA 1
ATOM 2925 C C . ALA A 1 376 ? -5.637 -0.078 -11.026 1.00 98.69 376 ALA A C 1
ATOM 2927 O O . ALA A 1 376 ? -5.096 -0.551 -12.022 1.00 98.69 376 ALA A O 1
ATOM 2928 N N . LEU A 1 377 ? -5.155 -0.284 -9.793 1.00 98.62 377 LEU A N 1
ATOM 2929 C CA . LEU A 1 377 ? -3.952 -1.077 -9.507 1.00 98.62 377 LEU A CA 1
ATOM 2930 C C . LEU A 1 377 ? -4.126 -2.541 -9.926 1.00 98.62 377 LEU A C 1
ATOM 2932 O O . LEU A 1 377 ? -3.234 -3.122 -10.547 1.00 98.62 377 LEU A O 1
ATOM 2936 N N . ASN A 1 378 ? -5.278 -3.137 -9.614 1.00 98.56 378 ASN A N 1
ATOM 2937 C CA . ASN A 1 378 ? -5.580 -4.521 -9.976 1.00 98.56 378 ASN A CA 1
ATOM 2938 C C . ASN A 1 378 ? -5.677 -4.709 -11.499 1.00 98.56 378 ASN A C 1
ATOM 2940 O O . ASN A 1 378 ? -5.015 -5.592 -12.048 1.00 98.56 378 ASN A O 1
ATOM 2944 N N . ASP A 1 379 ? -6.426 -3.846 -12.189 1.00 98.56 379 ASP A N 1
ATOM 2945 C CA . ASP A 1 379 ? -6.580 -3.895 -13.647 1.00 98.56 379 ASP A CA 1
ATOM 2946 C C . ASP A 1 379 ? -5.238 -3.673 -14.363 1.00 98.56 379 ASP A C 1
ATOM 2948 O O . ASP A 1 379 ? -4.891 -4.404 -15.295 1.00 98.56 379 ASP A O 1
ATOM 2952 N N . ALA A 1 380 ? -4.446 -2.695 -13.906 1.00 98.56 380 ALA A N 1
ATOM 2953 C CA . ALA A 1 380 ? -3.139 -2.391 -14.481 1.00 98.56 380 ALA A CA 1
ATOM 2954 C C . ALA A 1 380 ? -2.134 -3.535 -14.281 1.00 98.56 380 ALA A C 1
ATOM 2956 O O . ALA A 1 380 ? -1.341 -3.811 -15.184 1.00 98.56 380 ALA A O 1
ATOM 2957 N N . ASN A 1 381 ? -2.185 -4.240 -13.147 1.00 98.44 381 ASN A N 1
ATOM 2958 C CA . ASN A 1 381 ? -1.352 -5.420 -12.921 1.00 98.44 381 ASN A CA 1
ATOM 2959 C C . ASN A 1 381 ? -1.728 -6.569 -13.870 1.00 98.44 381 ASN A C 1
ATOM 2961 O O . ASN A 1 381 ? -0.854 -7.157 -14.504 1.00 98.44 381 ASN A O 1
ATOM 2965 N N . LEU A 1 382 ? -3.023 -6.854 -14.045 1.00 97.94 382 LEU A N 1
ATOM 2966 C CA . LEU A 1 382 ? -3.480 -7.878 -14.994 1.00 97.94 382 LEU A CA 1
ATOM 2967 C C . LEU A 1 382 ? -3.068 -7.544 -16.435 1.00 97.94 382 LEU A C 1
ATOM 2969 O O . LEU A 1 382 ? -2.591 -8.416 -17.169 1.00 97.94 382 LEU A O 1
ATOM 2973 N N . ALA A 1 383 ? -3.189 -6.272 -16.827 1.00 98.38 383 ALA A N 1
ATOM 2974 C CA . ALA A 1 383 ? -2.713 -5.793 -18.120 1.00 98.38 383 ALA A CA 1
ATOM 2975 C C . ALA A 1 383 ? -1.191 -5.966 -18.265 1.00 98.38 383 ALA A C 1
ATOM 2977 O O . ALA A 1 383 ? -0.731 -6.479 -19.286 1.00 98.38 383 ALA A O 1
ATOM 2978 N N . PHE A 1 384 ? -0.415 -5.613 -17.236 1.00 98.25 384 PHE A N 1
ATOM 2979 C CA . PHE A 1 384 ? 1.038 -5.793 -17.208 1.00 98.25 384 PHE A CA 1
ATOM 2980 C C . PHE A 1 384 ? 1.450 -7.259 -17.373 1.00 98.25 384 PHE A C 1
ATOM 2982 O O . PHE A 1 384 ? 2.318 -7.552 -18.194 1.00 98.25 384 PHE A O 1
ATOM 2989 N N . VAL A 1 385 ? 0.812 -8.185 -16.650 1.00 98.12 385 VAL A N 1
ATOM 2990 C CA . VAL A 1 385 ? 1.103 -9.625 -16.745 1.00 98.12 385 VAL A CA 1
ATOM 2991 C C . VAL A 1 385 ? 0.891 -10.126 -18.173 1.00 98.12 385 VAL A C 1
ATOM 2993 O O . VAL A 1 385 ? 1.776 -10.775 -18.737 1.00 98.12 385 VAL A O 1
ATOM 2996 N N . LYS A 1 386 ? -0.253 -9.785 -18.782 1.00 97.94 386 LYS A N 1
ATOM 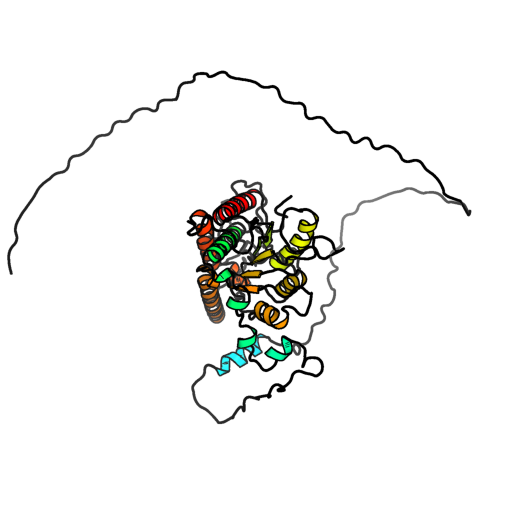2997 C CA . LYS A 1 386 ? -0.564 -10.155 -20.170 1.00 97.94 386 LYS A CA 1
ATOM 2998 C C . LYS A 1 386 ? 0.468 -9.586 -21.145 1.00 97.94 386 LYS A C 1
ATOM 3000 O O . LYS A 1 386 ? 0.943 -10.301 -22.026 1.00 97.94 386 LYS A O 1
ATOM 3005 N N . ASP A 1 387 ? 0.825 -8.317 -20.975 1.00 98.19 387 ASP A N 1
ATOM 3006 C CA . ASP A 1 387 ? 1.731 -7.602 -21.871 1.00 98.19 387 ASP A CA 1
ATOM 3007 C C . ASP A 1 387 ? 3.178 -8.117 -21.786 1.00 98.19 387 ASP A C 1
ATOM 3009 O O . ASP A 1 387 ? 3.825 -8.317 -22.812 1.00 98.19 387 ASP A O 1
ATOM 3013 N N . ILE A 1 388 ? 3.676 -8.402 -20.577 1.00 97.94 388 ILE A N 1
ATOM 3014 C CA . ILE A 1 388 ? 5.008 -8.987 -20.356 1.00 97.94 388 ILE A CA 1
ATOM 3015 C C . ILE A 1 388 ? 5.090 -10.405 -20.917 1.00 97.94 388 ILE A C 1
ATOM 3017 O O . ILE A 1 388 ? 6.102 -10.769 -21.517 1.00 97.94 388 ILE A O 1
ATOM 3021 N N . GLN A 1 389 ? 4.035 -11.205 -20.751 1.00 98.19 389 GLN A N 1
ATOM 3022 C CA . GLN A 1 389 ? 4.005 -12.557 -21.294 1.00 98.19 389 GLN A CA 1
ATOM 3023 C C . GLN A 1 389 ? 3.970 -12.550 -22.830 1.00 98.19 389 GLN A C 1
ATOM 3025 O O . GLN A 1 389 ? 4.676 -13.344 -23.451 1.00 98.19 389 GLN A O 1
ATOM 3030 N N . ASP A 1 390 ? 3.217 -11.638 -23.453 1.00 98.38 390 ASP A N 1
ATOM 3031 C CA . ASP A 1 390 ? 3.248 -11.448 -24.911 1.00 98.38 390 ASP A CA 1
ATOM 3032 C C . ASP A 1 390 ? 4.632 -10.985 -25.394 1.00 98.38 390 ASP A C 1
ATOM 3034 O O . ASP A 1 390 ? 5.178 -11.571 -26.329 1.00 98.38 390 ASP A O 1
ATOM 3038 N N . ALA A 1 391 ? 5.247 -10.006 -24.719 1.00 98.19 391 ALA A N 1
ATOM 3039 C CA . ALA A 1 391 ? 6.600 -9.547 -25.035 1.00 98.19 391 ALA A CA 1
ATOM 3040 C C . ALA A 1 391 ? 7.625 -10.688 -24.953 1.00 98.19 391 ALA A C 1
ATOM 3042 O O . ALA A 1 391 ? 8.440 -10.861 -25.858 1.00 98.19 391 ALA A O 1
ATOM 3043 N N . LYS A 1 392 ? 7.532 -11.523 -23.912 1.00 98.19 392 LYS A N 1
ATOM 3044 C CA . LYS A 1 392 ? 8.372 -12.711 -23.746 1.00 98.19 392 LYS A CA 1
ATOM 3045 C C . LYS A 1 392 ? 8.194 -13.703 -24.892 1.00 98.19 392 LYS A C 1
ATOM 3047 O O . LYS A 1 392 ? 9.185 -14.192 -25.425 1.00 98.19 392 LYS A O 1
ATOM 3052 N N . ASN A 1 393 ? 6.951 -13.987 -25.283 1.00 98.31 393 ASN A N 1
ATOM 3053 C CA . ASN A 1 393 ? 6.648 -14.924 -26.368 1.00 98.31 393 ASN A CA 1
ATOM 3054 C C . ASN A 1 393 ? 7.200 -14.441 -27.719 1.00 98.31 393 ASN A C 1
ATOM 3056 O O . ASN A 1 393 ? 7.595 -15.257 -28.546 1.00 98.31 393 ASN A O 1
ATOM 3060 N N . ARG A 1 394 ? 7.259 -13.121 -27.930 1.00 98.12 394 ARG A N 1
ATOM 3061 C CA . ARG A 1 394 ? 7.833 -12.496 -29.133 1.00 98.12 394 ARG A CA 1
ATOM 3062 C C . ARG A 1 394 ? 9.333 -12.210 -29.026 1.00 98.12 394 ARG A C 1
ATOM 3064 O O . ARG A 1 394 ? 9.916 -11.727 -29.990 1.00 98.12 394 ARG A O 1
ATOM 3071 N N . ASN A 1 395 ? 9.943 -12.481 -27.870 1.00 97.50 395 ASN A N 1
ATOM 3072 C CA . ASN A 1 395 ? 11.303 -12.066 -27.528 1.00 97.50 395 ASN A CA 1
ATOM 3073 C C . ASN A 1 395 ? 11.559 -10.560 -27.778 1.00 97.50 395 ASN A C 1
ATOM 3075 O O . ASN A 1 395 ? 12.611 -10.159 -28.277 1.00 97.50 395 ASN A O 1
ATOM 3079 N N . ASP A 1 396 ? 10.572 -9.726 -27.450 1.00 98.00 396 ASP A N 1
ATOM 3080 C CA . ASP A 1 396 ? 10.611 -8.280 -27.652 1.00 98.00 396 ASP A CA 1
ATOM 3081 C C . ASP A 1 396 ? 11.220 -7.556 -26.440 1.00 98.00 396 ASP A C 1
ATOM 3083 O O . ASP A 1 396 ? 10.536 -7.197 -25.474 1.00 98.00 396 ASP A O 1
ATOM 3087 N N . ALA A 1 397 ? 12.526 -7.291 -26.519 1.00 97.44 397 ALA A N 1
ATOM 3088 C CA . ALA A 1 397 ? 13.274 -6.602 -25.470 1.00 97.44 397 ALA A CA 1
ATOM 3089 C C . ALA A 1 397 ? 12.808 -5.153 -25.226 1.00 97.44 397 ALA A C 1
ATOM 3091 O O . ALA A 1 397 ? 13.060 -4.606 -24.152 1.00 97.44 397 ALA A O 1
ATOM 3092 N N . THR A 1 398 ? 12.104 -4.524 -26.176 1.00 97.19 398 THR A N 1
ATOM 3093 C CA . THR A 1 398 ? 11.575 -3.157 -26.006 1.00 97.19 398 THR A CA 1
ATOM 3094 C C . THR A 1 398 ? 10.367 -3.111 -25.071 1.00 97.19 398 THR A C 1
ATOM 3096 O O . THR A 1 398 ? 10.032 -2.055 -24.542 1.00 97.19 398 THR A O 1
ATOM 3099 N N . ARG A 1 399 ? 9.742 -4.266 -24.815 1.00 97.25 399 ARG A N 1
ATOM 3100 C CA . ARG A 1 399 ? 8.613 -4.437 -23.889 1.00 97.25 399 ARG A CA 1
ATOM 3101 C C . ARG A 1 399 ? 8.974 -5.295 -22.675 1.00 97.25 399 ARG A C 1
ATOM 3103 O O . ARG A 1 399 ? 8.088 -5.639 -21.889 1.00 97.25 399 ARG A O 1
ATOM 3110 N N . ALA A 1 400 ? 10.253 -5.620 -22.491 1.00 98.00 400 ALA A N 1
ATOM 3111 C CA . ALA A 1 400 ? 10.742 -6.331 -21.317 1.00 98.00 400 ALA A CA 1
ATOM 3112 C C . ALA A 1 400 ? 10.529 -5.522 -20.024 1.00 98.00 400 ALA A C 1
ATOM 3114 O O . ALA A 1 400 ? 10.281 -4.313 -20.045 1.00 98.00 400 ALA A O 1
ATOM 3115 N N . PHE A 1 401 ? 10.641 -6.193 -18.879 1.00 98.12 401 PHE A N 1
ATOM 3116 C CA . PHE A 1 401 ? 10.714 -5.513 -17.588 1.00 98.12 401 PHE A CA 1
ATOM 3117 C C . PHE A 1 401 ? 12.072 -4.814 -17.423 1.00 98.12 401 PHE A C 1
ATOM 3119 O O . PHE A 1 401 ? 12.122 -3.647 -17.032 1.00 98.12 401 PHE A O 1
ATOM 3126 N N . PHE A 1 402 ? 13.161 -5.512 -17.762 1.00 98.12 402 PHE A N 1
ATOM 3127 C CA . PHE A 1 402 ? 14.528 -5.004 -17.651 1.00 98.12 402 PHE A CA 1
ATOM 3128 C C . PHE A 1 402 ? 15.446 -5.581 -18.735 1.00 98.12 402 PHE A C 1
ATOM 3130 O O . PHE A 1 402 ? 15.302 -6.736 -19.130 1.00 98.12 402 PHE A O 1
ATOM 3137 N N . VAL A 1 403 ? 16.426 -4.791 -19.172 1.00 97.56 403 VAL A N 1
ATOM 3138 C CA . VAL A 1 403 ? 17.526 -5.204 -20.053 1.00 97.56 403 VAL A CA 1
ATOM 3139 C C . VAL A 1 403 ? 18.845 -4.768 -19.424 1.00 97.56 403 VAL A C 1
ATOM 3141 O O . VAL A 1 403 ? 19.014 -3.593 -19.084 1.00 97.56 403 VAL A O 1
ATOM 3144 N N . SER A 1 404 ? 19.788 -5.698 -19.271 1.00 95.94 404 SER A N 1
ATOM 3145 C CA . SER A 1 404 ? 21.099 -5.404 -18.691 1.00 95.94 404 SER A CA 1
ATOM 3146 C C . SER A 1 404 ? 21.907 -4.416 -19.547 1.00 95.94 404 SER A C 1
ATOM 3148 O O . SER A 1 404 ? 21.702 -4.339 -20.762 1.00 95.94 404 SER A O 1
ATOM 3150 N N . PRO A 1 405 ? 22.858 -3.665 -18.954 1.00 93.38 405 PRO A N 1
ATOM 3151 C CA . PRO A 1 405 ? 23.681 -2.703 -19.696 1.00 93.38 405 PRO A CA 1
ATOM 3152 C C . PRO A 1 405 ? 24.434 -3.302 -20.894 1.00 93.38 405 PRO A C 1
ATOM 3154 O O . PRO A 1 405 ? 24.566 -2.659 -21.932 1.00 93.38 405 PRO A O 1
ATOM 3157 N N . ASP A 1 406 ? 24.905 -4.541 -20.760 1.00 94.25 406 ASP A N 1
ATOM 3158 C CA . ASP A 1 406 ? 25.620 -5.302 -21.791 1.00 94.25 406 ASP A CA 1
ATOM 3159 C C . ASP A 1 406 ? 24.683 -6.040 -22.767 1.00 94.25 406 ASP A C 1
ATOM 3161 O O . ASP A 1 406 ? 25.154 -6.707 -23.687 1.00 94.25 406 ASP A O 1
ATOM 3165 N N . LYS A 1 407 ? 23.361 -5.919 -22.578 1.00 95.12 407 LYS A N 1
ATOM 3166 C CA . LYS A 1 407 ? 22.298 -6.564 -23.365 1.00 95.12 407 LYS A CA 1
ATOM 3167 C C . LYS A 1 407 ? 22.335 -8.098 -23.358 1.00 95.12 407 LYS A C 1
ATOM 3169 O O . LYS A 1 407 ? 21.645 -8.721 -24.162 1.00 95.12 407 LYS A O 1
ATOM 3174 N N . THR A 1 408 ? 23.107 -8.718 -22.465 1.00 96.69 408 THR A N 1
ATOM 3175 C CA . THR A 1 408 ? 23.206 -10.185 -22.367 1.00 96.69 408 THR A CA 1
ATOM 3176 C C . THR A 1 408 ? 22.047 -10.805 -21.591 1.00 96.69 408 THR A C 1
ATOM 3178 O O . THR A 1 408 ? 21.771 -11.995 -21.735 1.00 96.69 408 THR A O 1
ATOM 3181 N N . PHE A 1 409 ? 21.343 -10.005 -20.789 1.00 97.12 409 PHE A N 1
ATOM 3182 C CA . PHE A 1 409 ? 20.235 -10.440 -19.955 1.00 97.12 409 PHE A CA 1
ATOM 3183 C C . PHE A 1 409 ? 18.992 -9.583 -20.206 1.00 97.12 409 PHE A C 1
ATOM 3185 O O . PHE A 1 409 ? 19.024 -8.356 -20.102 1.00 97.12 409 PHE A O 1
ATOM 3192 N N . VAL A 1 410 ? 17.879 -10.256 -20.503 1.00 98.06 410 VAL A N 1
ATOM 3193 C CA . VAL A 1 410 ? 16.555 -9.652 -20.678 1.00 98.06 410 VAL A CA 1
ATOM 3194 C C . VAL A 1 410 ? 15.593 -10.315 -19.700 1.00 98.06 410 VAL A C 1
ATOM 3196 O O . VAL A 1 410 ? 15.436 -11.536 -19.698 1.00 98.06 410 VAL A O 1
ATOM 3199 N N . ASP A 1 411 ? 14.960 -9.505 -18.859 1.00 98.06 411 ASP A N 1
ATOM 3200 C CA . ASP A 1 411 ? 14.034 -9.947 -17.826 1.00 98.06 411 ASP A CA 1
ATOM 3201 C C . ASP A 1 411 ? 12.584 -9.689 -18.247 1.00 98.06 411 ASP A C 1
ATOM 3203 O O . ASP A 1 411 ? 12.195 -8.555 -18.534 1.00 98.06 411 ASP A O 1
ATOM 3207 N N . TYR A 1 412 ? 11.775 -10.745 -18.226 1.00 98.25 412 TYR A N 1
ATOM 3208 C CA . TYR A 1 412 ? 10.331 -10.713 -18.469 1.00 98.25 412 TYR A CA 1
ATOM 3209 C C . TYR A 1 412 ? 9.561 -11.164 -17.214 1.00 98.25 412 TYR A C 1
ATOM 3211 O O . TYR A 1 412 ? 8.583 -11.907 -17.310 1.00 98.25 412 TYR A O 1
ATOM 3219 N N . ASP A 1 413 ? 10.045 -10.807 -16.021 1.00 96.62 413 ASP A N 1
ATOM 3220 C CA . ASP A 1 413 ? 9.387 -11.126 -14.753 1.00 96.62 413 ASP A CA 1
ATOM 3221 C C . ASP A 1 413 ? 8.017 -10.436 -14.642 1.00 96.62 413 ASP A C 1
ATOM 3223 O O . ASP A 1 413 ? 7.925 -9.220 -14.460 1.00 96.62 413 ASP A O 1
ATOM 3227 N N . SER A 1 414 ? 6.955 -11.238 -14.726 1.00 96.50 414 SER A N 1
ATOM 3228 C CA . SER A 1 414 ? 5.559 -10.817 -14.607 1.00 96.50 414 SER A CA 1
ATOM 3229 C C . SER A 1 414 ? 5.060 -10.764 -13.158 1.00 96.50 414 SER A C 1
ATOM 3231 O O . SER A 1 414 ? 3.859 -10.642 -12.939 1.00 96.50 414 SER A O 1
ATOM 3233 N N . ALA A 1 415 ? 5.930 -10.919 -12.154 1.00 96.31 415 ALA A N 1
ATOM 3234 C CA . ALA A 1 415 ? 5.523 -10.834 -10.757 1.00 96.31 415 ALA A CA 1
ATOM 3235 C C . ALA A 1 415 ? 4.930 -9.456 -10.421 1.00 96.31 415 ALA A C 1
ATOM 3237 O O . ALA A 1 415 ? 5.378 -8.425 -10.930 1.00 96.31 415 ALA A O 1
ATOM 3238 N N . ILE A 1 416 ? 3.993 -9.425 -9.470 1.00 96.94 416 ILE A N 1
ATOM 3239 C CA . ILE A 1 416 ? 3.414 -8.176 -8.949 1.00 96.94 416 ILE A CA 1
ATOM 3240 C C . ILE A 1 416 ? 4.489 -7.225 -8.408 1.00 96.94 416 ILE A C 1
ATOM 3242 O O . ILE A 1 416 ? 4.404 -6.014 -8.561 1.00 96.94 416 ILE A O 1
ATOM 3246 N N . THR A 1 417 ? 5.578 -7.771 -7.868 1.00 95.69 417 THR A N 1
ATOM 3247 C CA . THR A 1 417 ? 6.718 -6.980 -7.400 1.00 95.69 417 THR A CA 1
ATOM 3248 C C . THR A 1 417 ? 7.481 -6.281 -8.523 1.00 95.69 417 THR A C 1
ATOM 3250 O O . THR A 1 417 ? 8.136 -5.280 -8.263 1.00 95.69 417 THR A O 1
ATOM 3253 N N . SER A 1 418 ? 7.415 -6.788 -9.758 1.00 97.31 418 SER A N 1
ATOM 3254 C CA . SER A 1 418 ? 7.917 -6.093 -10.949 1.00 97.31 418 SER A CA 1
ATOM 3255 C C . SER A 1 418 ? 6.933 -5.027 -11.419 1.00 97.31 418 SER A C 1
ATOM 3257 O O . SER A 1 418 ? 7.359 -3.922 -11.747 1.00 97.31 418 SER A O 1
ATOM 3259 N N . PHE A 1 419 ? 5.626 -5.321 -11.404 1.00 98.25 419 PHE A N 1
ATOM 3260 C CA . PHE A 1 419 ? 4.582 -4.328 -11.687 1.00 98.25 419 PHE A CA 1
ATOM 3261 C C . PHE A 1 419 ? 4.725 -3.107 -10.771 1.00 98.25 419 PHE A C 1
ATOM 3263 O O . PHE A 1 419 ? 4.778 -1.977 -11.245 1.00 98.25 419 PHE A O 1
ATOM 3270 N N . LEU A 1 420 ? 4.922 -3.331 -9.473 1.00 97.44 420 LEU A N 1
ATOM 3271 C CA . LEU A 1 420 ? 5.132 -2.277 -8.482 1.00 97.44 420 LEU A CA 1
ATOM 3272 C C . LEU A 1 420 ? 6.438 -1.483 -8.673 1.00 97.44 420 LEU A C 1
ATOM 3274 O O . LEU A 1 420 ? 6.725 -0.613 -7.865 1.00 97.44 420 LEU A O 1
ATOM 3278 N N . CYS A 1 421 ? 7.235 -1.724 -9.717 1.00 96.75 421 CYS A N 1
ATOM 3279 C CA . CYS A 1 421 ? 8.402 -0.909 -10.065 1.00 96.75 421 CYS A CA 1
ATOM 3280 C C . CYS A 1 421 ? 8.180 0.001 -11.289 1.00 96.75 421 CYS A C 1
ATOM 3282 O O . CYS A 1 421 ? 9.028 0.855 -11.558 1.00 96.75 421 CYS A O 1
ATOM 3284 N N . ILE A 1 422 ? 7.084 -0.156 -12.043 1.00 97.44 422 ILE A N 1
ATOM 3285 C CA . ILE A 1 422 ? 6.883 0.529 -13.335 1.00 97.44 422 ILE A CA 1
ATOM 3286 C C . ILE A 1 422 ? 6.115 1.851 -13.213 1.00 97.44 422 ILE A C 1
ATOM 3288 O O . ILE A 1 422 ? 5.466 2.116 -12.201 1.00 97.44 422 ILE A O 1
ATOM 3292 N N . ASP A 1 423 ? 6.157 2.664 -14.274 1.00 97.56 423 ASP A N 1
ATOM 3293 C CA . ASP A 1 423 ? 5.469 3.961 -14.323 1.00 97.56 423 ASP A CA 1
ATOM 3294 C C . ASP A 1 423 ? 3.955 3.834 -14.139 1.00 97.56 423 ASP A C 1
ATOM 3296 O O . ASP A 1 423 ? 3.381 4.621 -13.404 1.00 97.56 423 ASP A O 1
ATOM 3300 N N . ALA A 1 424 ? 3.315 2.812 -14.716 1.00 98.44 424 ALA A N 1
ATOM 3301 C CA . ALA A 1 424 ? 1.869 2.614 -14.586 1.00 98.44 424 ALA A CA 1
ATOM 3302 C C . ALA A 1 424 ? 1.412 2.454 -13.124 1.00 98.44 424 ALA A C 1
ATOM 3304 O O . ALA A 1 424 ? 0.431 3.071 -12.722 1.00 98.44 424 ALA A O 1
ATOM 3305 N N . ALA A 1 425 ? 2.130 1.665 -12.314 1.00 98.44 425 ALA A N 1
ATOM 3306 C CA . ALA A 1 425 ? 1.825 1.540 -10.889 1.00 98.44 425 ALA A CA 1
ATOM 3307 C C . ALA A 1 425 ? 2.096 2.862 -10.156 1.00 98.44 425 ALA A C 1
ATOM 3309 O O . ALA A 1 425 ? 1.250 3.338 -9.399 1.00 98.44 425 ALA A O 1
ATOM 3310 N N . ARG A 1 426 ? 3.253 3.483 -10.427 1.00 97.38 426 ARG A N 1
ATOM 3311 C CA . ARG A 1 426 ? 3.651 4.761 -9.824 1.00 97.38 426 ARG A CA 1
ATOM 3312 C C . ARG A 1 426 ? 2.636 5.870 -10.094 1.00 97.38 426 ARG A C 1
ATOM 3314 O O . ARG A 1 426 ? 2.287 6.584 -9.166 1.00 97.38 426 ARG A O 1
ATOM 3321 N N . ASP A 1 427 ? 2.159 5.997 -11.330 1.00 98.31 427 ASP A N 1
ATOM 3322 C CA . ASP A 1 427 ? 1.193 7.016 -11.749 1.00 98.31 427 ASP A CA 1
ATOM 3323 C C . ASP A 1 427 ? -0.132 6.875 -10.977 1.00 98.31 427 ASP A C 1
ATOM 3325 O O . ASP A 1 427 ? -0.711 7.875 -10.558 1.00 98.31 427 ASP A O 1
ATOM 3329 N N . ILE A 1 428 ? -0.593 5.640 -10.729 1.00 98.75 428 ILE A N 1
ATOM 3330 C CA . ILE A 1 428 ? -1.814 5.383 -9.946 1.00 98.75 428 ILE A CA 1
ATOM 3331 C C . ILE A 1 428 ? -1.619 5.788 -8.479 1.00 98.75 428 ILE A C 1
ATOM 3333 O O . ILE A 1 428 ? -2.494 6.434 -7.898 1.00 98.75 428 ILE A O 1
ATOM 3337 N N . PHE A 1 429 ? -0.468 5.453 -7.885 1.00 98.56 429 PHE A N 1
ATOM 3338 C CA . PHE A 1 429 ? -0.126 5.908 -6.536 1.00 98.56 429 PHE A CA 1
ATOM 3339 C C . PHE A 1 429 ? 0.040 7.432 -6.464 1.00 98.56 429 PHE A C 1
ATOM 3341 O O . PHE A 1 429 ? -0.368 8.038 -5.480 1.00 98.56 429 PHE A O 1
ATOM 3348 N N . GLU A 1 430 ? 0.594 8.065 -7.498 1.00 97.94 430 GLU A N 1
ATOM 3349 C CA . GLU A 1 430 ? 0.750 9.520 -7.584 1.00 97.94 430 GLU A CA 1
ATOM 3350 C C . GLU A 1 430 ? -0.599 10.229 -7.637 1.00 97.94 430 GLU A C 1
ATOM 3352 O O . GLU A 1 430 ? -0.815 11.183 -6.890 1.00 97.94 430 GLU A O 1
ATOM 3357 N N . GLU A 1 431 ? -1.529 9.732 -8.450 1.00 98.31 431 GLU A N 1
ATOM 3358 C CA . GLU A 1 431 ? -2.895 10.245 -8.486 1.00 98.31 431 GLU A CA 1
ATOM 3359 C C . GLU A 1 431 ? -3.589 10.079 -7.129 1.00 98.31 431 GLU A C 1
ATOM 3361 O O . GLU A 1 431 ? -4.152 11.029 -6.593 1.00 98.31 431 GLU A O 1
ATOM 3366 N N . GLY A 1 432 ? -3.489 8.895 -6.519 1.00 98.19 432 GLY A N 1
ATOM 3367 C CA . GLY A 1 432 ? -4.044 8.651 -5.190 1.00 98.19 432 GLY A CA 1
ATOM 3368 C C . GLY A 1 432 ? -3.410 9.509 -4.092 1.00 98.19 432 GLY A C 1
ATOM 3369 O O . GLY A 1 432 ? -4.120 9.982 -3.211 1.00 98.19 432 GLY A O 1
ATOM 3370 N N . GLY A 1 433 ? -2.101 9.751 -4.140 1.00 98.06 433 GLY A N 1
ATOM 3371 C CA . GLY A 1 433 ? -1.393 10.577 -3.163 1.00 98.06 433 GLY A CA 1
ATOM 3372 C C . GLY A 1 433 ? -1.751 12.064 -3.256 1.00 98.06 433 GLY A C 1
ATOM 3373 O O . GLY A 1 433 ? -1.857 12.722 -2.222 1.00 98.06 433 GLY A O 1
ATOM 3374 N N . LYS A 1 434 ? -2.002 12.587 -4.468 1.00 98.06 434 LYS A N 1
ATOM 3375 C CA . LYS A 1 434 ? -2.453 13.978 -4.688 1.00 98.06 434 LYS A CA 1
ATOM 3376 C C . LYS A 1 434 ? -3.785 14.274 -4.004 1.00 98.06 434 LYS A C 1
ATOM 3378 O O . LYS A 1 434 ? -3.979 15.382 -3.510 1.00 98.06 434 LYS A O 1
ATOM 3383 N N . GLN A 1 435 ? -4.665 13.276 -3.910 1.00 98.12 435 GLN A N 1
ATOM 3384 C CA . GLN A 1 435 ? -5.956 13.433 -3.242 1.00 98.12 435 GLN A CA 1
ATOM 3385 C C . GLN A 1 435 ? -5.805 13.832 -1.769 1.00 98.12 435 GLN A C 1
ATOM 3387 O O . GLN A 1 435 ? -6.643 14.576 -1.282 1.00 98.12 435 GLN A O 1
ATOM 3392 N N . LEU A 1 436 ? -4.728 13.445 -1.067 1.00 98.06 436 LEU A N 1
ATOM 3393 C CA . LEU A 1 436 ? -4.503 13.870 0.325 1.00 98.06 436 LEU A CA 1
ATOM 3394 C C . LEU A 1 436 ? -4.403 15.402 0.459 1.00 98.06 436 LEU A C 1
ATOM 3396 O O . LEU A 1 436 ? -4.875 15.986 1.438 1.00 98.06 436 LEU A O 1
ATOM 3400 N N . ASP A 1 437 ? -3.804 16.068 -0.529 1.00 96.56 437 ASP A N 1
ATOM 3401 C CA . ASP A 1 437 ? -3.571 17.516 -0.503 1.00 96.56 437 ASP A CA 1
ATOM 3402 C C . ASP A 1 437 ? -4.834 18.309 -0.836 1.00 96.56 437 ASP A C 1
ATOM 3404 O O . ASP A 1 437 ? -5.080 19.358 -0.244 1.00 96.56 437 ASP A O 1
ATOM 3408 N N . SER A 1 438 ? -5.663 17.784 -1.738 1.00 96.88 438 SER A N 1
ATOM 3409 C CA . SER A 1 438 ? -6.897 18.431 -2.195 1.00 96.88 438 SER A CA 1
ATOM 3410 C C . SER A 1 438 ? -8.170 17.914 -1.518 1.00 96.88 438 SER A C 1
ATOM 3412 O O . SER A 1 438 ? -9.257 18.406 -1.824 1.00 96.88 438 SER A O 1
ATOM 3414 N N . MET A 1 439 ? -8.069 16.921 -0.626 1.00 97.38 439 MET A N 1
ATOM 3415 C CA . MET A 1 439 ? -9.225 16.299 0.021 1.00 97.38 439 MET A CA 1
ATOM 3416 C C . MET A 1 439 ? -10.071 17.343 0.755 1.00 97.38 439 MET A C 1
ATOM 3418 O O . MET A 1 439 ? -9.578 18.073 1.616 1.00 97.38 439 MET A O 1
ATOM 3422 N N . THR A 1 440 ? -11.359 17.373 0.408 1.00 97.69 440 THR A N 1
ATOM 3423 C CA . THR A 1 440 ? -12.403 18.124 1.109 1.00 97.69 440 THR A CA 1
ATOM 3424 C C . THR A 1 440 ? -13.293 17.122 1.830 1.00 97.69 440 THR A C 1
ATOM 3426 O O . THR A 1 440 ? -13.904 16.270 1.185 1.00 97.69 440 THR A O 1
ATOM 3429 N N . LEU A 1 441 ? -13.340 17.209 3.158 1.00 98.38 441 LEU A N 1
ATOM 3430 C CA . LEU A 1 441 ? -14.088 16.273 3.993 1.00 98.38 441 LEU A CA 1
ATOM 3431 C C . LEU A 1 441 ? -15.586 16.578 3.952 1.00 98.38 441 LEU A C 1
ATOM 3433 O O . LEU A 1 441 ? -16.003 17.727 4.099 1.00 98.38 441 LEU A O 1
ATOM 3437 N N . LYS A 1 442 ? -16.397 15.533 3.800 1.00 98.31 442 LYS A N 1
ATOM 3438 C CA . LYS A 1 442 ? -17.854 15.578 3.954 1.00 98.31 442 LYS A CA 1
ATOM 3439 C C . LYS A 1 442 ? -18.253 15.543 5.425 1.00 98.31 442 LYS A C 1
ATOM 3441 O O . LYS A 1 442 ? -19.278 16.118 5.782 1.00 98.31 442 LYS A O 1
ATOM 3446 N N . PHE A 1 443 ? -17.447 14.901 6.275 1.00 98.25 443 PHE A N 1
ATOM 3447 C CA . PHE A 1 443 ? -17.737 14.708 7.695 1.00 98.25 443 PHE A CA 1
ATOM 3448 C C . PHE A 1 443 ? -16.602 15.227 8.599 1.00 98.25 443 PHE A C 1
ATOM 3450 O O . PHE A 1 443 ? -16.100 14.481 9.439 1.00 98.25 443 PHE A O 1
ATOM 3457 N N . PRO A 1 444 ? -16.186 16.505 8.487 1.00 98.12 444 PRO A N 1
ATOM 3458 C CA . PRO A 1 444 ? -14.975 17.014 9.140 1.00 98.12 444 PRO A CA 1
ATOM 3459 C C . PRO A 1 444 ? -14.982 16.864 10.668 1.00 98.12 444 PRO A C 1
ATOM 3461 O O . PRO A 1 444 ? -13.959 16.537 11.258 1.00 98.12 444 PRO A O 1
ATOM 3464 N N . THR A 1 445 ? -16.132 17.057 11.316 1.00 97.62 445 THR A N 1
ATOM 3465 C CA . THR A 1 445 ? -16.274 16.980 12.780 1.00 97.62 445 THR A CA 1
ATOM 3466 C C . THR A 1 445 ? -16.617 15.580 13.289 1.00 97.62 445 THR A C 1
ATOM 3468 O O . THR A 1 445 ? -16.707 15.377 14.501 1.00 97.62 445 THR A O 1
ATOM 3471 N N . ALA A 1 446 ? -16.830 14.609 12.395 1.00 96.56 446 ALA A N 1
ATOM 3472 C CA . ALA A 1 446 ? -17.212 13.264 12.792 1.00 96.56 446 ALA A CA 1
ATOM 3473 C C . ALA A 1 446 ? -16.046 12.539 13.468 1.00 96.56 446 ALA A C 1
ATOM 3475 O O . ALA A 1 446 ? -14.905 12.570 13.002 1.00 96.56 446 ALA A O 1
ATOM 3476 N N . LYS A 1 447 ? -16.368 11.858 14.565 1.00 94.75 447 LYS A N 1
ATOM 3477 C CA . LYS A 1 447 ? -15.473 10.984 15.326 1.00 94.75 447 LYS A CA 1
ATOM 3478 C C . LYS A 1 447 ? -15.865 9.525 15.109 1.00 94.75 447 LYS A C 1
ATOM 3480 O O . LYS A 1 447 ? -16.977 9.242 14.657 1.00 94.75 447 LYS A O 1
ATOM 3485 N N . HIS A 1 448 ? -14.965 8.598 15.433 1.00 88.62 448 HIS A N 1
ATOM 3486 C CA . HIS A 1 448 ? -15.293 7.174 15.396 1.00 88.62 448 HIS A CA 1
ATOM 3487 C C . HIS A 1 448 ? -16.465 6.884 16.361 1.00 88.62 448 HIS A C 1
ATOM 3489 O O . HIS A 1 448 ? -16.407 7.300 17.518 1.00 88.62 448 HIS A O 1
ATOM 3495 N N . PRO A 1 449 ? -17.537 6.192 15.927 1.00 83.06 449 PRO A N 1
ATOM 3496 C CA . PRO A 1 449 ? -18.800 6.125 16.675 1.00 83.06 449 PRO A CA 1
ATOM 3497 C C . PRO A 1 449 ? -18.676 5.449 18.046 1.00 83.06 449 PRO A C 1
ATOM 3499 O O . PRO A 1 449 ? -19.439 5.757 18.959 1.00 83.06 449 PRO A O 1
ATOM 3502 N N . ASN A 1 450 ? -17.702 4.553 18.198 1.00 79.81 450 ASN A N 1
ATOM 3503 C CA . ASN A 1 450 ? -17.532 3.751 19.408 1.00 79.81 450 ASN A CA 1
ATOM 3504 C C . ASN A 1 450 ? -16.551 4.369 20.414 1.00 79.81 450 ASN A C 1
ATOM 3506 O O . ASN A 1 450 ? -16.268 3.755 21.440 1.00 79.81 450 ASN A O 1
ATOM 3510 N N . GLU A 1 451 ? -16.001 5.555 20.136 1.00 77.94 451 GLU A N 1
ATOM 3511 C CA . GLU A 1 451 ? -14.890 6.097 20.914 1.00 77.94 451 GLU A CA 1
ATOM 3512 C C . GLU A 1 451 ? -15.039 7.608 21.154 1.00 77.94 451 GLU A C 1
ATOM 3514 O O . GLU A 1 451 ? -15.232 8.391 20.228 1.00 77.94 451 GLU A O 1
ATOM 3519 N N . ARG A 1 452 ? -14.978 8.030 22.425 1.00 71.31 452 ARG A N 1
ATOM 3520 C CA . ARG A 1 452 ? -15.222 9.432 22.823 1.00 71.31 452 ARG A CA 1
ATOM 3521 C C . ARG A 1 452 ? -13.993 10.328 22.635 1.00 71.31 452 ARG A C 1
ATOM 3523 O O . ARG A 1 452 ? -14.124 11.455 22.154 1.00 71.31 452 ARG A O 1
ATOM 3530 N N . ASP A 1 453 ? -12.816 9.795 22.946 1.00 85.56 453 ASP A N 1
ATOM 3531 C CA . ASP A 1 453 ? -11.543 10.525 22.975 1.00 85.56 453 ASP A CA 1
ATOM 3532 C C . ASP A 1 453 ? -10.696 10.242 21.728 1.00 85.56 453 ASP A C 1
ATOM 3534 O O . ASP A 1 453 ? -9.521 9.907 21.815 1.00 85.56 453 ASP A O 1
ATOM 3538 N N . VAL A 1 454 ? -11.316 10.352 20.551 1.00 92.31 454 VAL A N 1
ATOM 3539 C CA . VAL A 1 454 ? -10.646 10.143 19.257 1.00 92.31 454 VAL A CA 1
ATOM 3540 C C . VAL A 1 454 ? -10.628 11.413 18.432 1.00 92.31 454 VAL A C 1
ATOM 3542 O O . VAL A 1 454 ? -11.493 12.289 18.592 1.00 92.31 454 VAL A O 1
ATOM 3545 N N . LEU A 1 455 ? -9.659 11.485 17.526 1.00 95.75 455 LEU A N 1
ATOM 3546 C CA . LEU A 1 455 ? -9.552 12.551 16.545 1.00 95.75 455 LEU A CA 1
ATOM 3547 C C . LEU A 1 455 ? -10.790 12.563 15.647 1.00 95.75 455 LEU A C 1
ATOM 3549 O O . LEU A 1 455 ? -11.321 11.518 15.268 1.00 95.75 455 LEU A O 1
ATOM 3553 N N . SER A 1 456 ? -11.265 13.746 15.293 1.00 97.62 456 SER A N 1
ATOM 3554 C CA . SER A 1 456 ? -12.222 13.967 14.212 1.00 97.62 456 SER A CA 1
ATOM 3555 C C . SER A 1 456 ? -11.577 13.713 12.846 1.00 97.62 456 SER A C 1
ATOM 3557 O O . SER A 1 456 ? -10.355 13.659 12.729 1.00 97.62 456 SER A O 1
ATOM 3559 N N . ASN A 1 457 ? -12.374 13.560 11.787 1.00 98.38 457 ASN A N 1
ATOM 3560 C CA . ASN A 1 457 ? -11.820 13.367 10.441 1.00 98.38 457 ASN A CA 1
ATOM 3561 C C . ASN A 1 457 ? -10.935 14.549 10.003 1.00 98.38 457 ASN A C 1
ATOM 3563 O O . ASN A 1 457 ? -9.937 14.337 9.317 1.00 98.38 457 ASN A O 1
ATOM 3567 N N . GLN A 1 458 ? -11.271 15.776 10.416 1.00 98.44 458 GLN A N 1
ATOM 3568 C CA . GLN A 1 458 ? -10.448 16.957 10.157 1.00 98.44 458 GLN A CA 1
ATOM 3569 C C . GLN A 1 458 ? -9.082 16.850 10.841 1.00 98.44 458 GLN A C 1
ATOM 3571 O O . GLN A 1 458 ? -8.059 17.036 10.184 1.00 98.44 458 GLN A O 1
ATOM 3576 N N . GLU A 1 459 ? -9.062 16.482 12.123 1.00 98.12 459 GLU A N 1
ATOM 3577 C CA . GLU A 1 459 ? -7.820 16.276 12.875 1.00 98.12 459 GLU A CA 1
ATOM 3578 C C . GLU A 1 459 ? -6.980 15.141 12.264 1.00 98.12 459 GLU A C 1
ATOM 3580 O O . GLU A 1 459 ? -5.777 15.308 12.084 1.00 98.12 459 GLU A O 1
ATOM 3585 N N . CYS A 1 460 ? -7.598 14.036 11.829 1.00 98.25 460 CYS A N 1
ATOM 3586 C CA . CYS A 1 460 ? -6.891 12.954 11.132 1.00 98.25 460 CYS A CA 1
ATOM 3587 C C . CYS A 1 460 ? -6.269 13.404 9.803 1.00 98.25 460 CYS A C 1
ATOM 3589 O O . CYS A 1 460 ? -5.165 12.981 9.460 1.00 98.25 460 CYS A O 1
ATOM 3591 N N . LEU A 1 461 ? -6.962 14.245 9.026 1.00 98.56 461 LEU A N 1
ATOM 3592 C CA . LEU A 1 461 ? -6.435 14.769 7.762 1.00 98.56 461 LEU A CA 1
ATOM 3593 C C . LEU A 1 461 ? -5.247 15.710 7.997 1.00 98.56 461 LEU A C 1
ATOM 3595 O O . LEU A 1 461 ? -4.252 15.654 7.269 1.00 98.56 461 LEU A O 1
ATOM 3599 N N . GLU A 1 462 ? -5.338 16.568 9.011 1.00 98.25 462 GLU A N 1
ATOM 3600 C CA . GLU A 1 462 ? -4.248 17.455 9.426 1.00 98.25 462 GLU A CA 1
ATOM 3601 C C . GLU A 1 462 ? -3.043 16.663 9.930 1.00 98.25 462 GLU A C 1
ATOM 3603 O O . GLU A 1 462 ? -1.914 16.928 9.507 1.00 98.25 462 GLU A O 1
ATOM 3608 N N . GLU A 1 463 ? -3.281 15.646 10.757 1.00 96.56 463 GLU A N 1
ATOM 3609 C CA . GLU A 1 463 ? -2.241 14.748 11.237 1.00 96.56 463 GLU A CA 1
ATOM 3610 C C . GLU A 1 463 ? -1.572 14.003 10.080 1.00 96.56 463 GLU A C 1
ATOM 3612 O O . GLU A 1 463 ? -0.349 14.009 9.989 1.00 96.56 463 GLU A O 1
ATOM 3617 N N . ALA A 1 464 ? -2.335 13.445 9.136 1.00 98.00 464 ALA A N 1
ATOM 3618 C CA . ALA A 1 464 ? -1.787 12.762 7.966 1.00 98.00 464 ALA A CA 1
ATOM 3619 C C . ALA A 1 464 ? -0.895 13.678 7.115 1.00 98.00 464 ALA A C 1
ATOM 3621 O O . ALA A 1 464 ? 0.192 13.281 6.686 1.00 98.00 464 ALA A O 1
ATOM 3622 N N . ARG A 1 465 ? -1.311 14.929 6.895 1.00 97.69 465 ARG A N 1
ATOM 3623 C CA . ARG A 1 465 ? -0.501 15.927 6.176 1.00 97.69 465 ARG A CA 1
ATOM 3624 C C . ARG A 1 465 ? 0.759 16.304 6.955 1.00 97.69 465 ARG A C 1
ATOM 3626 O O . ARG A 1 465 ? 1.834 16.395 6.360 1.00 97.69 465 ARG A O 1
ATOM 3633 N N . SER A 1 466 ? 0.639 16.501 8.267 1.00 95.62 466 SER A N 1
ATOM 3634 C CA . SER A 1 466 ? 1.764 16.806 9.160 1.00 95.62 466 SER A CA 1
ATOM 3635 C C . SER A 1 466 ? 2.778 15.660 9.196 1.00 95.62 466 SER A C 1
ATOM 3637 O O . SER A 1 466 ? 3.975 15.874 8.996 1.00 95.62 466 SER A O 1
ATOM 3639 N N . PHE A 1 467 ? 2.293 14.428 9.337 1.00 94.75 467 PHE A N 1
ATOM 3640 C CA . PHE A 1 467 ? 3.094 13.213 9.324 1.00 94.75 467 PHE A CA 1
ATOM 3641 C C . PHE A 1 467 ? 3.821 13.031 7.992 1.00 94.75 467 PHE A C 1
ATOM 3643 O O . PHE A 1 467 ? 5.017 12.750 7.975 1.00 94.75 467 PHE A O 1
ATOM 3650 N N . PHE A 1 468 ? 3.140 13.261 6.863 1.00 94.38 468 PHE A N 1
ATOM 3651 C CA . PHE A 1 468 ? 3.798 13.236 5.559 1.00 94.38 468 PHE A CA 1
ATOM 3652 C C . PHE A 1 468 ? 4.896 14.298 5.455 1.00 94.38 468 PHE A C 1
ATOM 3654 O O . PHE A 1 468 ? 5.973 13.995 4.959 1.00 94.38 468 PHE A O 1
ATOM 3661 N N . LYS A 1 469 ? 4.661 15.526 5.936 1.00 92.56 469 LYS A N 1
ATOM 3662 C CA . LYS A 1 469 ? 5.681 16.587 5.937 1.00 92.56 469 LYS A CA 1
ATOM 3663 C C . LYS A 1 469 ? 6.909 16.192 6.759 1.00 92.56 469 LYS A C 1
ATOM 3665 O O . LYS A 1 469 ? 8.032 16.434 6.327 1.00 92.56 469 LYS A O 1
ATOM 3670 N N . TYR A 1 470 ? 6.702 15.575 7.920 1.00 89.94 470 TYR A N 1
ATOM 3671 C CA . TYR A 1 470 ? 7.787 14.997 8.710 1.00 89.94 470 TYR A CA 1
ATOM 3672 C C . TYR A 1 470 ? 8.541 13.924 7.907 1.00 89.94 470 TYR A C 1
ATOM 3674 O O . TYR A 1 470 ? 9.755 14.020 7.739 1.00 89.94 470 TYR A O 1
ATOM 3682 N N . ALA A 1 471 ? 7.825 12.947 7.343 1.00 89.56 471 ALA A N 1
ATOM 3683 C CA . ALA A 1 471 ? 8.429 11.860 6.578 1.00 89.56 471 ALA A CA 1
ATOM 3684 C C . ALA A 1 471 ? 9.182 12.368 5.335 1.00 89.56 471 ALA A C 1
ATOM 3686 O O . ALA A 1 471 ? 10.237 11.846 4.997 1.00 89.56 471 ALA A O 1
ATOM 3687 N N . ASP A 1 472 ? 8.677 13.408 4.675 1.00 87.12 472 ASP A N 1
ATOM 3688 C CA . ASP A 1 472 ? 9.292 14.037 3.506 1.00 87.12 472 ASP A CA 1
ATOM 3689 C C . ASP A 1 472 ? 10.652 14.682 3.827 1.00 87.12 472 ASP A C 1
ATOM 3691 O O . ASP A 1 472 ? 11.586 14.594 3.022 1.00 87.12 472 ASP A O 1
ATOM 3695 N N . LEU A 1 473 ? 10.773 15.288 5.014 1.00 83.06 473 LEU A N 1
ATOM 3696 C CA . LEU A 1 473 ? 11.968 16.006 5.468 1.00 83.06 473 LEU A CA 1
ATOM 3697 C C . LEU A 1 473 ? 12.984 15.102 6.177 1.00 83.06 473 LEU A C 1
ATOM 3699 O O . LEU A 1 473 ? 14.192 15.214 5.936 1.00 83.06 473 LEU A O 1
ATOM 3703 N N . GLU A 1 474 ? 12.511 14.228 7.060 1.00 80.56 474 GLU A N 1
ATOM 3704 C CA . GLU A 1 474 ? 13.342 13.464 7.999 1.00 80.56 474 GLU A CA 1
ATOM 3705 C C . GLU A 1 474 ? 13.255 11.951 7.797 1.00 80.56 474 GLU A C 1
ATOM 3707 O O . GLU A 1 474 ? 14.104 11.214 8.300 1.00 80.56 474 GLU A O 1
ATOM 3712 N N . GLY A 1 475 ? 12.251 11.470 7.065 1.00 80.12 475 GLY A N 1
ATOM 3713 C CA . GLY A 1 475 ? 12.024 10.047 6.891 1.00 80.12 475 GLY A CA 1
ATOM 3714 C C . GLY A 1 475 ? 12.940 9.399 5.850 1.00 80.12 475 GLY A C 1
ATOM 3715 O O . GLY A 1 475 ? 13.243 9.971 4.806 1.00 80.12 475 GLY A O 1
ATOM 3716 N N . TYR A 1 476 ? 13.319 8.148 6.110 1.00 79.44 476 TYR A N 1
ATOM 3717 C CA . TYR A 1 476 ? 13.943 7.214 5.184 1.00 79.44 476 TYR A CA 1
ATOM 3718 C C . TYR A 1 476 ? 13.274 5.847 5.286 1.00 79.44 476 TYR A C 1
ATOM 3720 O O . TYR A 1 476 ? 12.806 5.449 6.352 1.00 79.44 476 TYR A O 1
ATOM 3728 N N . ARG A 1 477 ? 13.310 5.061 4.206 1.00 80.00 477 ARG A N 1
ATOM 3729 C CA . ARG A 1 477 ? 12.909 3.657 4.306 1.00 80.00 477 ARG A CA 1
ATOM 3730 C C . ARG A 1 477 ? 13.775 2.946 5.353 1.00 80.00 477 ARG A C 1
ATOM 3732 O O . ARG A 1 477 ? 14.997 2.897 5.232 1.00 80.00 477 ARG A O 1
ATOM 3739 N N . GLY A 1 478 ? 13.139 2.396 6.386 1.00 67.00 478 GLY A N 1
ATOM 3740 C CA . GLY A 1 478 ? 13.778 1.603 7.441 1.00 67.00 478 GLY A CA 1
ATOM 3741 C C . GLY A 1 478 ? 14.367 2.365 8.623 1.00 67.00 478 GLY A C 1
ATOM 3742 O O . GLY A 1 478 ? 14.882 1.708 9.528 1.00 67.00 478 GLY A O 1
ATOM 3743 N N . SER A 1 479 ? 14.263 3.694 8.679 1.00 66.69 479 SER A N 1
ATOM 3744 C CA . SER A 1 479 ? 14.485 4.426 9.935 1.00 66.69 479 SER A CA 1
ATOM 3745 C C . SER A 1 479 ? 13.228 4.367 10.816 1.00 66.69 479 SER A C 1
ATOM 3747 O O . SER A 1 479 ? 12.131 4.238 10.279 1.00 66.69 479 SER A O 1
ATOM 3749 N N . PRO A 1 480 ? 13.337 4.375 12.153 1.00 64.31 480 PRO A N 1
ATOM 3750 C CA . PRO A 1 480 ? 12.210 4.676 13.043 1.00 64.31 480 PRO A CA 1
ATOM 3751 C C . PRO A 1 480 ? 11.709 6.107 12.818 1.00 64.31 480 PRO A C 1
ATOM 3753 O O . PRO A 1 480 ? 12.534 6.988 12.577 1.00 64.31 480 PRO A O 1
ATOM 3756 N N . HIS A 1 481 ? 10.393 6.336 12.888 1.00 64.81 481 HIS A N 1
ATOM 3757 C CA . HIS A 1 481 ? 9.781 7.617 12.492 1.00 64.81 481 HIS A CA 1
ATOM 3758 C C . HIS A 1 481 ? 9.141 8.426 13.628 1.00 64.81 481 HIS A C 1
ATOM 3760 O O . HIS A 1 481 ? 8.461 9.415 13.378 1.00 64.81 481 HIS A O 1
ATOM 3766 N N . LYS A 1 482 ? 9.421 8.068 14.881 1.00 57.41 482 LYS A N 1
ATOM 3767 C CA . LYS A 1 482 ? 9.204 8.893 16.078 1.00 57.41 482 LYS A CA 1
ATOM 3768 C C . LYS A 1 482 ? 10.275 8.527 17.114 1.00 57.41 482 LYS A C 1
ATOM 3770 O O . LYS A 1 482 ? 10.482 7.341 17.376 1.00 57.41 482 LYS A O 1
ATOM 3775 N N . LEU A 1 483 ? 10.947 9.530 17.682 1.00 46.16 483 LEU A N 1
ATOM 3776 C CA . LEU A 1 483 ? 11.682 9.455 18.951 1.00 46.16 483 LEU A CA 1
ATOM 3777 C C . LEU A 1 483 ? 11.168 10.553 19.873 1.00 46.16 483 LEU A C 1
ATOM 3779 O O . LEU A 1 483 ? 11.002 11.689 19.371 1.00 46.16 483 LEU A O 1
#

Secondary structure (DSSP, 8-state):
-----------------------PPPP-------PPPPP--------PPPPP---------------------------------PPPPPPPGGG---HHHHHHHHHGGGS------------------SSPPTTTTT-TTHHHHTTS-HHHHS---HHHH-GGGGSHHHHHHHHHHHHHHHHHHHHT----TT-SBSB-TT-GGGBPP-BTTB-S-BB--B-S--S-TTS--B-S--S-S-EEEEE-TTS-EEEEEE--HHHHT-TT--HHHHHHHHHHHHHTT-SSS------TTS-GGG--TT-EEEESSPPPHHHHHHHHHHT--EEEESS--TTTTTHHHHHHHHHSPSTTS--PPEEEETTTTT-HHHHHHHHHHHHHHHHHHHHHHTT-GGGSSEE-TTSS-EE---SHHHHTTSHHHHHHHHHHHHHHHH---SSTT---TT-SS---HHHHHHHHHHHHHHHHHH--TTS-S--